Protein AF-0000000082411349 (afdb_homodimer)

Secondary structure (DSSP, 8-state):
--------EEEEEEEEEEESSSSTT-EEEEEEE--SSSSTTSEE--EEEPPTT--HHHHHHHHIIIII---GGGEEEEEEEEEE--TTSSTTS-EEEEEEEEEEPSS---S-PEEE-SS---S-STTHHHHHHHHHHHIIIIITTTSHHHHHHHH-SEEEHHHHHHHHHHHHSSPPPHHHHHHHHHHSTTEEEEEEEE--SSSSPPEEEEEE-TT-/--------EEEEEEEEEEESSSSTT-EEEEEEE--SSSSTTSEE--EEEPPTT--HHHHHHHHHHHHH---GGGEEEEEEEEEE--TTSSTTS-EEEEEEEEEEPSS---S-PEEE-SS---S-STTHHHHHHHHHHHIIIIITTTSHHHHHHHH-SEEEHHHHHHHHHHHHSSPPPHHHHHHHHHHSTTEEEEEEEE--SSSSPPEEEEEE-TT-

Structure (mmCIF, N/CA/C/O backbone):
data_AF-0000000082411349-model_v1
#
loop_
_entity.id
_entity.type
_entity.pdbx_description
1 polymer 'NUDIX hydrolase'
#
loop_
_atom_site.group_PDB
_atom_site.id
_atom_site.type_symbol
_atom_site.label_atom_id
_atom_site.label_alt_id
_atom_site.label_comp_id
_atom_site.label_asym_id
_atom_site.label_entity_id
_atom_site.label_seq_id
_atom_site.pdbx_PDB_ins_code
_atom_site.Cartn_x
_atom_site.Cartn_y
_atom_site.Cartn_z
_atom_site.occupancy
_atom_site.B_iso_or_equiv
_atom_site.auth_seq_id
_atom_site.auth_comp_id
_atom_site.auth_asym_id
_atom_site.auth_atom_id
_atom_site.pdbx_PDB_model_num
ATOM 1 N N . MET A 1 1 ? -30.859 -8.383 -8.641 1 25.61 1 MET A N 1
ATOM 2 C CA . MET A 1 1 ? -30.484 -7.629 -7.449 1 25.61 1 MET A CA 1
ATOM 3 C C . MET A 1 1 ? -29.359 -8.328 -6.688 1 25.61 1 MET A C 1
ATOM 5 O O . MET A 1 1 ? -29.453 -9.523 -6.395 1 25.61 1 MET A O 1
ATOM 9 N N . MET A 1 2 ? -28.094 -8.172 -6.965 1 36.72 2 MET A N 1
ATOM 10 C CA . MET A 1 2 ? -27.109 -9.023 -6.293 1 36.72 2 MET A CA 1
ATOM 11 C C . MET A 1 2 ? -27.516 -9.266 -4.84 1 36.72 2 MET A C 1
ATOM 13 O O . MET A 1 2 ? -27.938 -8.344 -4.145 1 36.72 2 MET A O 1
ATOM 17 N N . ASP A 1 3 ? -27.844 -10.336 -4.387 1 40.31 3 ASP A N 1
ATOM 18 C CA . ASP A 1 3 ? -28.297 -10.742 -3.059 1 40.31 3 ASP A CA 1
ATOM 19 C C . ASP A 1 3 ? -27.578 -9.953 -1.97 1 40.31 3 ASP A C 1
ATOM 21 O O . ASP A 1 3 ? -26.469 -9.445 -2.189 1 40.31 3 ASP A O 1
ATOM 25 N N . GLY A 1 4 ? -28.312 -9.438 -0.972 1 49.09 4 GLY A N 1
ATOM 26 C CA . GLY A 1 4 ? -28.156 -8.664 0.248 1 49.09 4 GLY A CA 1
ATOM 27 C C . GLY A 1 4 ? -26.891 -9.016 1.008 1 49.09 4 GLY A C 1
ATOM 28 O O . GLY A 1 4 ? -26.953 -9.578 2.104 1 49.09 4 GLY A O 1
ATOM 29 N N . VAL A 1 5 ? -25.859 -9.445 0.342 1 55.34 5 VAL A N 1
ATOM 30 C CA . VAL A 1 5 ? -24.719 -9.852 1.158 1 55.34 5 VAL A CA 1
ATOM 31 C C . VAL A 1 5 ? -24.359 -8.734 2.141 1 55.34 5 VAL A C 1
ATOM 33 O O . VAL A 1 5 ? -24.125 -7.598 1.737 1 55.34 5 VAL A O 1
ATOM 36 N N . ASP A 1 6 ? -24.672 -8.938 3.328 1 75.69 6 ASP A N 1
ATOM 37 C CA . ASP A 1 6 ? -24.219 -8.062 4.414 1 75.69 6 ASP A CA 1
ATOM 38 C C . ASP A 1 6 ? -22.703 -7.867 4.375 1 75.69 6 ASP A C 1
ATOM 40 O O . ASP A 1 6 ? -21.953 -8.836 4.277 1 75.69 6 ASP A O 1
ATOM 44 N N . GLN A 1 7 ? -22.281 -6.711 4.035 1 82.94 7 GLN A N 1
ATOM 45 C CA . GLN A 1 7 ? -20.859 -6.422 4.004 1 82.94 7 GLN A CA 1
ATOM 46 C C . GLN A 1 7 ? -20.453 -5.516 5.164 1 82.94 7 GLN A C 1
ATOM 48 O O . GLN A 1 7 ? -21.297 -4.848 5.758 1 82.94 7 GLN A O 1
ATOM 53 N N . SER A 1 8 ? -19.172 -5.656 5.504 1 88.12 8 SER A N 1
ATOM 54 C CA . SER A 1 8 ? -18.594 -4.727 6.461 1 88.12 8 SER A CA 1
ATOM 55 C C . SER A 1 8 ? -18.734 -3.283 5.98 1 88.12 8 SER A C 1
ATOM 57 O O . SER A 1 8 ? -18.688 -3.018 4.777 1 88.12 8 SER A O 1
ATOM 59 N N . LEU A 1 9 ? -18.922 -2.412 6.902 1 93.38 9 LEU A N 1
ATOM 60 C CA . LEU A 1 9 ? -18.797 -0.998 6.566 1 93.38 9 LEU A CA 1
ATOM 61 C C . LEU A 1 9 ? -17.375 -0.65 6.168 1 93.38 9 LEU A C 1
ATOM 63 O O . LEU A 1 9 ? -16.438 -1.37 6.52 1 93.38 9 LEU A O 1
ATOM 67 N N . VAL A 1 10 ? -17.25 0.359 5.367 1 97.25 10 VAL A N 1
ATOM 68 C CA . VAL A 1 10 ? -15.93 0.853 4.984 1 97.25 10 VAL A CA 1
ATOM 69 C C . VAL A 1 10 ? -15.727 2.262 5.535 1 97.25 10 VAL A C 1
ATOM 71 O O . VAL A 1 10 ? -16.484 3.18 5.203 1 97.25 10 VAL A O 1
ATOM 74 N N . SER A 1 11 ? -14.758 2.398 6.363 1 97.5 11 SER A N 1
ATOM 75 C CA . SER A 1 11 ? -14.352 3.713 6.852 1 97.5 11 SER A CA 1
ATOM 76 C C . SER A 1 11 ? -13.023 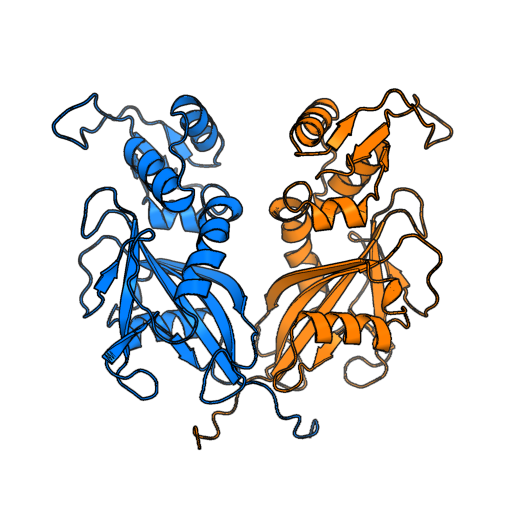4.148 6.242 1 97.5 11 SER A C 1
ATOM 78 O O . SER A 1 11 ? -12.25 3.312 5.766 1 97.5 11 SER A O 1
ATOM 80 N N . ILE A 1 12 ? -12.844 5.434 6.207 1 98.5 12 ILE A N 1
ATOM 81 C CA . ILE A 1 12 ? -11.578 6.062 5.844 1 98.5 12 ILE A CA 1
ATOM 82 C C . ILE A 1 12 ? -10.953 6.711 7.074 1 98.5 12 ILE A C 1
ATOM 84 O O . ILE A 1 12 ? -11.617 7.449 7.805 1 98.5 12 ILE A O 1
ATOM 88 N N . ASP A 1 13 ? -9.773 6.375 7.398 1 98.88 13 ASP A N 1
ATOM 89 C CA . ASP A 1 13 ? -8.969 7.043 8.422 1 98.88 13 ASP A CA 1
ATOM 90 C C . ASP A 1 13 ? -7.734 7.699 7.816 1 98.88 13 ASP A C 1
ATOM 92 O O . ASP A 1 13 ? -7.055 7.102 6.98 1 98.88 13 ASP A O 1
ATOM 96 N N . VAL A 1 14 ? -7.438 8.906 8.211 1 98.94 14 VAL A N 1
ATOM 97 C CA . VAL A 1 14 ? -6.41 9.664 7.504 1 98.94 14 VAL A CA 1
ATOM 98 C C . VAL A 1 14 ? -5.285 10.031 8.469 1 98.94 14 VAL A C 1
ATOM 100 O O . VAL A 1 14 ? -5.535 10.555 9.555 1 98.94 14 VAL A O 1
ATOM 103 N N . ILE A 1 15 ? -4.094 9.695 8.125 1 98.88 15 ILE A N 1
ATOM 104 C CA . ILE A 1 15 ? -2.908 10.273 8.734 1 98.88 15 ILE A CA 1
ATOM 105 C C . ILE A 1 15 ? -2.611 11.633 8.094 1 98.88 15 ILE A C 1
ATOM 107 O O . ILE A 1 15 ? -1.936 11.703 7.066 1 98.88 15 ILE A O 1
ATOM 111 N N . ALA A 1 16 ? -3.131 12.68 8.633 1 98.19 16 ALA A N 1
ATOM 112 C CA . ALA A 1 16 ? -2.891 14.039 8.148 1 98.19 16 ALA A CA 1
ATOM 113 C C . ALA A 1 16 ? -1.578 14.594 8.688 1 98.19 16 ALA A C 1
ATOM 115 O O . ALA A 1 16 ? -1.481 14.922 9.875 1 98.19 16 ALA A O 1
ATOM 116 N N . LEU A 1 17 ? -0.628 14.797 7.809 1 97.44 17 LEU A N 1
ATOM 117 C CA . LEU A 1 17 ? 0.745 15.109 8.188 1 97.44 17 LEU A CA 1
ATOM 118 C C . LEU A 1 17 ? 1.056 16.578 7.926 1 97.44 17 LEU A C 1
ATOM 120 O O . LEU A 1 17 ? 0.572 17.156 6.953 1 97.44 17 LEU A O 1
ATOM 124 N N . ARG A 1 18 ? 1.857 16.984 8.734 1 95.06 18 ARG A N 1
ATOM 125 C CA . ARG A 1 18 ? 2.393 18.344 8.586 1 95.06 18 ARG A CA 1
ATOM 126 C C . ARG A 1 18 ? 3.83 18.422 9.086 1 95.06 18 ARG A C 1
ATOM 128 O O . ARG A 1 18 ? 4.141 17.906 10.172 1 95.06 18 ARG A O 1
ATOM 135 N N . PHE A 1 19 ? 4.691 19 8.305 1 93.94 19 PHE A N 1
ATOM 136 C CA . PHE A 1 19 ? 6.09 19.141 8.688 1 93.94 19 PHE A CA 1
ATOM 137 C C . PHE A 1 19 ? 6.445 20.609 8.898 1 93.94 19 PHE A C 1
ATOM 139 O O . PHE A 1 19 ? 6.07 21.469 8.102 1 93.94 19 PHE A O 1
ATOM 146 N N . GLY A 1 20 ? 7.172 20.844 9.938 1 85.56 20 GLY A N 1
ATOM 147 C CA . GLY A 1 20 ? 7.754 22.141 10.195 1 85.56 20 GLY A CA 1
ATOM 148 C C . GLY A 1 20 ? 6.84 23.062 10.984 1 85.56 20 GLY A C 1
ATOM 149 O O . GLY A 1 20 ? 7.277 24.109 11.484 1 85.56 20 GLY A O 1
ATOM 150 N N . ASN A 1 21 ? 5.641 22.797 11.008 1 78.88 21 ASN A N 1
ATOM 151 C CA . ASN A 1 21 ? 4.652 23.578 11.766 1 78.88 21 ASN A CA 1
ATOM 152 C C . ASN A 1 21 ? 3.721 22.656 12.555 1 78.88 21 ASN A C 1
ATOM 154 O O . ASN A 1 21 ? 3.209 21.672 12.023 1 78.88 21 ASN A O 1
ATOM 158 N N . PRO A 1 22 ? 3.6 22.875 13.844 1 70.62 22 PRO A N 1
ATOM 159 C CA . PRO A 1 22 ? 3.879 24.094 14.625 1 70.62 22 PRO A CA 1
ATOM 160 C C . PRO A 1 22 ? 5.34 24.188 15.062 1 70.62 22 PRO A C 1
ATOM 162 O O . PRO A 1 22 ? 5.805 25.266 15.445 1 70.62 22 PRO A O 1
ATOM 165 N N . GLU A 1 23 ? 6.055 23.078 15.117 1 78.38 23 GLU A N 1
ATOM 166 C CA . GLU A 1 23 ? 7.449 23.078 15.547 1 78.38 23 GLU A CA 1
ATOM 167 C C . GLU A 1 23 ? 8.391 22.938 14.352 1 78.38 23 GLU A C 1
ATOM 169 O O . GLU A 1 23 ? 8.289 21.984 13.586 1 78.38 23 GLU A O 1
ATOM 174 N N . PRO A 1 24 ? 9.234 23.875 14.266 1 78.56 24 PRO A N 1
ATOM 175 C CA . PRO A 1 24 ? 10.164 23.797 13.133 1 78.56 24 PRO A CA 1
ATOM 176 C C . PRO A 1 24 ? 10.938 22.484 13.094 1 78.56 24 PRO A C 1
ATOM 178 O O . PRO A 1 24 ? 11.406 22 14.133 1 78.56 24 PRO A O 1
ATOM 181 N N . GLY A 1 25 ? 10.898 21.891 11.898 1 80.88 25 GLY A N 1
ATOM 182 C CA . GLY A 1 25 ? 11.711 20.703 11.688 1 80.88 25 GLY A CA 1
ATOM 183 C C . GLY A 1 25 ? 11.086 19.438 12.242 1 80.88 25 GLY A C 1
ATOM 184 O O . GLY A 1 25 ? 11.742 18.406 12.352 1 80.88 25 GLY A O 1
ATOM 185 N N . MET A 1 26 ? 9.867 19.562 12.664 1 90.56 26 MET A N 1
ATOM 186 C CA . MET A 1 26 ? 9.219 18.391 13.242 1 90.56 26 MET A CA 1
ATOM 187 C C . MET A 1 26 ? 8.078 17.906 12.352 1 90.56 26 MET A C 1
ATOM 189 O O . MET A 1 26 ? 7.359 18.719 11.766 1 90.56 26 MET A O 1
ATOM 193 N N . LEU A 1 27 ? 7.969 16.641 12.266 1 95.56 27 LEU A N 1
ATOM 194 C CA . LEU A 1 27 ? 6.852 16 11.578 1 95.56 27 LEU A CA 1
ATOM 195 C C . LEU A 1 27 ? 5.766 15.602 12.57 1 95.56 27 LEU A C 1
ATOM 197 O O . LEU A 1 27 ? 6.043 14.914 13.562 1 95.56 27 LEU A O 1
ATOM 201 N N . ARG A 1 28 ? 4.594 16.125 12.383 1 95.94 28 ARG A N 1
ATOM 202 C CA . ARG A 1 28 ? 3.445 15.828 13.234 1 95.94 28 ARG A CA 1
ATOM 203 C C . ARG A 1 28 ? 2.271 15.312 12.406 1 95.94 28 ARG A C 1
ATOM 205 O O . ARG A 1 28 ? 2.248 15.469 11.18 1 95.94 28 ARG A O 1
ATOM 212 N N . PHE A 1 29 ? 1.375 14.633 13.016 1 97.12 29 PHE A N 1
ATOM 213 C CA . PHE A 1 29 ? 0.098 14.312 12.391 1 97.12 29 PHE A CA 1
ATOM 214 C C . PHE A 1 29 ? -1.063 14.75 13.273 1 97.12 29 PHE A C 1
ATOM 216 O O . PHE A 1 29 ? -0.896 14.938 14.484 1 97.12 29 PHE A O 1
ATOM 223 N N . ALA A 1 30 ? -2.23 14.914 12.656 1 97.12 30 ALA A N 1
ATOM 224 C CA . ALA A 1 30 ? -3.359 15.555 13.328 1 97.12 30 ALA A CA 1
ATOM 225 C C . ALA A 1 30 ? -4.285 14.516 13.953 1 97.12 30 ALA A C 1
ATOM 227 O O . ALA A 1 30 ? -4.555 13.469 13.359 1 97.12 30 ALA A O 1
ATOM 228 N N . VAL A 1 31 ? -4.734 14.805 15.156 1 98.12 31 VAL A N 1
ATOM 229 C CA . VAL A 1 31 ? -5.805 14.07 15.828 1 98.12 31 VAL A CA 1
ATOM 230 C C . VAL A 1 31 ? -6.828 15.055 16.391 1 98.12 31 VAL A C 1
ATOM 232 O O . VAL A 1 31 ? -6.562 16.25 16.484 1 98.12 31 VAL A O 1
ATOM 235 N N . THR A 1 32 ? -7.961 14.562 16.672 1 97.38 32 THR A N 1
ATOM 236 C CA . THR A 1 32 ? -9.031 15.398 17.203 1 97.38 32 THR A CA 1
ATOM 237 C C . THR A 1 32 ? -9.945 14.586 18.109 1 97.38 32 THR A C 1
ATOM 239 O O . THR A 1 32 ? -10.141 13.391 17.891 1 97.38 32 THR A O 1
ATOM 242 N N . PRO A 1 33 ? -10.477 15.234 19.141 1 97 33 PRO A N 1
ATOM 243 C CA . PRO A 1 33 ? -11.422 14.5 19.984 1 97 33 PRO A CA 1
ATOM 244 C C . PRO A 1 33 ? -12.68 14.078 19.234 1 97 33 PRO A C 1
ATOM 246 O O . PRO A 1 33 ? -13.227 14.852 18.438 1 97 33 PRO A O 1
ATOM 249 N N . ARG A 1 34 ? -13.109 12.883 19.469 1 96.81 34 ARG A N 1
ATOM 250 C CA . ARG A 1 34 ? -14.359 12.414 18.891 1 96.81 34 ARG A CA 1
ATOM 251 C C . ARG A 1 34 ? -15.555 13.148 19.484 1 96.81 34 ARG A C 1
ATOM 253 O O . ARG A 1 34 ? -15.594 13.398 20.688 1 96.81 34 ARG A O 1
ATOM 260 N N . ARG A 1 35 ? -16.5 13.312 18.625 1 93.5 35 ARG A N 1
ATOM 261 C CA . ARG A 1 35 ? -17.672 14.07 19.062 1 93.5 35 ARG A CA 1
ATOM 262 C C . ARG A 1 35 ? -18.859 13.141 19.328 1 93.5 35 ARG A C 1
ATOM 264 O O . ARG A 1 35 ? -19.875 13.562 19.875 1 93.5 35 ARG A O 1
ATOM 271 N N . ALA A 1 36 ? -18.703 11.93 18.906 1 92.81 36 ALA A N 1
ATOM 272 C CA . ALA A 1 36 ? -19.797 10.977 19.047 1 92.81 36 ALA A CA 1
ATOM 273 C C . ALA A 1 36 ? -19.312 9.648 19.594 1 92.81 36 ALA A C 1
ATOM 275 O O . ALA A 1 36 ? -18.109 9.336 19.516 1 92.81 36 ALA A O 1
ATOM 276 N N . GLU A 1 37 ? -20.266 8.898 20.109 1 95.19 37 GLU A N 1
ATOM 277 C CA . GLU A 1 37 ? -19.953 7.547 20.578 1 95.19 37 GLU A CA 1
ATOM 278 C C . GLU A 1 37 ? -19.609 6.629 19.406 1 95.19 37 GLU A C 1
ATOM 280 O O . GLU A 1 37 ? -20.094 6.824 18.297 1 95.19 37 GLU A O 1
ATOM 285 N N . PRO A 1 38 ? -18.844 5.711 19.656 1 97 38 PRO A N 1
ATOM 286 C CA . PRO A 1 38 ? -18.125 5.426 20.891 1 97 38 PRO A CA 1
ATOM 287 C C . PRO A 1 38 ? -16.891 6.305 21.078 1 97 38 PRO A C 1
ATOM 289 O O . PRO A 1 38 ? -16.516 7.039 20.156 1 97 38 PRO A O 1
ATOM 292 N N . TYR A 1 39 ? -16.234 6.285 22.328 1 97.56 39 TYR A N 1
ATOM 293 C CA . TYR A 1 39 ? -14.977 6.934 22.641 1 97.56 39 TYR A CA 1
ATOM 294 C C . TYR A 1 39 ? -15.117 8.453 22.609 1 97.56 39 TYR A C 1
ATOM 296 O O . TYR A 1 39 ? -14.219 9.148 22.125 1 97.56 39 TYR A O 1
ATOM 304 N N . THR A 1 40 ? -16.312 8.938 22.984 1 96.94 40 THR A N 1
ATOM 305 C CA . THR A 1 40 ? -16.547 10.375 23 1 96.94 40 THR A CA 1
ATOM 306 C C . THR A 1 40 ? -15.469 11.094 23.781 1 96.94 40 THR A C 1
ATOM 308 O O . THR A 1 40 ? -15.156 10.711 24.922 1 96.94 40 THR A O 1
ATOM 311 N N . GLY A 1 41 ? -14.883 12.117 23.141 1 96.69 41 GLY A N 1
ATOM 312 C CA . GLY A 1 41 ? -13.875 12.922 23.797 1 96.69 41 GLY A CA 1
ATOM 313 C C . GLY A 1 41 ? -12.469 12.391 23.625 1 96.69 41 GLY A C 1
ATOM 314 O O . GLY A 1 41 ? -11.492 13.109 23.859 1 96.69 41 GLY A O 1
ATOM 315 N N . GLN A 1 42 ? -12.352 11.164 23.281 1 97.69 42 GLN A N 1
ATOM 316 C CA . GLN A 1 42 ? -11.039 10.578 23.047 1 97.69 42 GLN A CA 1
ATOM 317 C C . GLN A 1 42 ? -10.461 11.031 21.703 1 97.69 42 GLN A C 1
ATOM 319 O O . GLN A 1 42 ? -11.203 11.188 20.734 1 97.69 42 GLN A O 1
ATOM 324 N N . LEU A 1 43 ? -9.18 11.195 21.656 1 98.12 43 LEU A N 1
ATOM 325 C CA . LEU A 1 43 ? -8.516 11.602 20.422 1 98.12 43 LEU A CA 1
ATOM 326 C C . LEU A 1 43 ? -8.555 10.477 19.391 1 98.12 43 LEU A C 1
ATOM 328 O O . LEU A 1 43 ? -8.406 9.305 19.734 1 98.12 43 LEU A O 1
ATOM 332 N N . ALA A 1 44 ? -8.758 10.883 18.172 1 98.5 44 ALA A N 1
ATOM 333 C CA . ALA A 1 44 ? -8.812 9.93 17.062 1 98.5 44 ALA A CA 1
ATOM 334 C C . ALA A 1 44 ? -8.258 10.547 15.781 1 98.5 44 ALA A C 1
ATOM 336 O O . ALA A 1 44 ? -8.195 11.766 15.656 1 98.5 44 ALA A O 1
ATOM 337 N N . LEU A 1 45 ? -7.793 9.688 14.938 1 98.75 45 LEU A N 1
ATOM 338 C CA . LEU A 1 45 ? -7.543 10.125 13.57 1 98.75 45 LEU A CA 1
ATOM 339 C C . LEU A 1 45 ? -8.82 10.633 12.922 1 98.75 45 LEU A C 1
ATOM 341 O O . LEU A 1 45 ? -9.914 10.133 13.203 1 98.75 45 LEU A O 1
ATOM 345 N N . PRO A 1 46 ? -8.695 11.648 12.086 1 98.38 46 PRO A N 1
ATOM 346 C CA . PRO A 1 46 ? -9.898 12.016 11.328 1 98.38 46 PRO A CA 1
ATOM 347 C C . PRO A 1 46 ? -10.391 10.883 10.422 1 98.38 46 PRO A C 1
ATOM 349 O O . PRO A 1 46 ? -9.594 10.289 9.688 1 98.38 46 PRO A O 1
ATOM 352 N N . GLY A 1 47 ? -11.609 10.594 10.531 1 97.81 47 GLY A N 1
ATOM 353 C CA . GLY A 1 47 ? -12.164 9.484 9.766 1 97.81 47 GLY A CA 1
ATOM 354 C C . GLY A 1 47 ? -13.633 9.672 9.422 1 97.81 47 GLY A C 1
ATOM 355 O O . GLY A 1 47 ? -14.359 10.352 10.148 1 97.81 47 GLY A O 1
ATOM 356 N N . VAL A 1 48 ? -14.055 9.062 8.328 1 97.44 48 VAL A N 1
ATOM 357 C CA . VAL A 1 48 ? -15.445 9.109 7.879 1 97.44 48 VAL A CA 1
ATOM 358 C C . VAL A 1 48 ? -15.828 7.762 7.266 1 97.44 48 VAL A C 1
ATOM 360 O O . VAL A 1 48 ? -14.961 6.957 6.922 1 97.44 48 VAL A O 1
ATOM 363 N N . LEU A 1 49 ? -17.094 7.543 7.227 1 96.62 49 LEU A N 1
ATOM 364 C CA . LEU A 1 49 ? -17.578 6.41 6.445 1 96.62 49 LEU A CA 1
ATOM 365 C C . LEU A 1 49 ? -17.562 6.73 4.957 1 96.62 49 LEU A C 1
ATOM 367 O O . LEU A 1 49 ? -17.875 7.848 4.551 1 96.62 49 LEU A O 1
ATOM 371 N N . LEU A 1 50 ? -17.203 5.73 4.203 1 97.38 50 LEU A N 1
ATOM 372 C CA . LEU A 1 50 ? -17.172 5.91 2.754 1 97.38 50 LEU A CA 1
ATOM 373 C C . LEU A 1 50 ? -18.578 5.844 2.168 1 97.38 50 LEU A C 1
ATOM 375 O O . LEU A 1 50 ? -19.312 4.891 2.424 1 97.38 50 LEU A O 1
ATOM 379 N N . GLY A 1 51 ? -18.922 6.848 1.425 1 95.12 51 GLY A N 1
ATOM 380 C CA . GLY A 1 51 ? -20.219 6.832 0.749 1 95.12 51 GLY A CA 1
ATOM 381 C C . GLY A 1 51 ? -20.234 5.957 -0.49 1 95.12 51 GLY A C 1
ATOM 382 O O . GLY A 1 51 ? -19.188 5.688 -1.077 1 95.12 51 GLY A O 1
ATOM 383 N N . THR A 1 52 ? -21.406 5.59 -0.878 1 94.5 52 THR A N 1
ATOM 384 C CA . THR A 1 52 ? -21.562 4.793 -2.092 1 94.5 52 THR A CA 1
ATOM 385 C C . THR A 1 52 ? -21 5.535 -3.299 1 94.5 52 THR A C 1
ATOM 387 O O . THR A 1 52 ? -21.375 6.68 -3.562 1 94.5 52 THR A O 1
ATOM 390 N N . GLY A 1 53 ? -20.078 4.867 -3.939 1 95.88 53 GLY A N 1
ATOM 391 C CA . GLY A 1 53 ? -19.5 5.438 -5.148 1 95.88 53 GLY A CA 1
ATOM 392 C C . GLY A 1 53 ? -18.516 6.555 -4.875 1 95.88 53 GLY A C 1
ATOM 393 O O . GLY A 1 53 ? -17.953 7.141 -5.805 1 95.88 53 GLY A O 1
ATOM 394 N N . GLU A 1 54 ? -18.328 6.883 -3.613 1 97.44 54 GLU A N 1
ATOM 395 C CA . GLU A 1 54 ? -17.375 7.918 -3.26 1 97.44 54 GLU A CA 1
ATOM 396 C C . GLU A 1 54 ? -15.938 7.445 -3.492 1 97.44 54 GLU A C 1
ATOM 398 O O . GLU A 1 54 ? -15.594 6.309 -3.168 1 97.44 54 GLU A O 1
ATOM 403 N N . ARG A 1 55 ? -15.125 8.32 -4.062 1 98.19 55 ARG A N 1
ATOM 404 C CA . ARG A 1 55 ? -13.703 8.016 -4.219 1 98.19 55 ARG A CA 1
ATOM 405 C C . ARG A 1 55 ? -12.977 8.094 -2.881 1 98.19 55 ARG A C 1
ATOM 407 O O . ARG A 1 55 ? -13.32 8.922 -2.029 1 98.19 55 ARG A O 1
ATOM 414 N N . LEU A 1 56 ? -11.977 7.25 -2.719 1 98.62 56 LEU A N 1
ATOM 415 C CA . LEU A 1 56 ? -11.203 7.23 -1.482 1 98.62 56 LEU A CA 1
ATOM 416 C C . LEU A 1 56 ? -10.602 8.602 -1.193 1 98.62 56 LEU A C 1
ATOM 418 O O . LEU A 1 56 ? -10.664 9.086 -0.06 1 98.62 56 LEU A O 1
ATOM 422 N N . GLN A 1 57 ? -10.07 9.219 -2.189 1 98.44 57 GLN A N 1
ATOM 423 C CA . GLN A 1 57 ? -9.422 10.516 -2.027 1 98.44 57 GLN A CA 1
ATOM 424 C C . GLN A 1 57 ? -10.422 11.578 -1.568 1 98.44 57 GLN A C 1
ATOM 426 O O . GLN A 1 57 ? -10.102 12.422 -0.733 1 98.44 57 GLN A O 1
ATOM 431 N N . ASP A 1 58 ? -11.586 11.547 -2.131 1 98.56 58 ASP A N 1
ATOM 432 C CA . ASP A 1 58 ? -12.617 12.5 -1.742 1 98.56 58 ASP A CA 1
ATOM 433 C C . ASP A 1 58 ? -13.039 12.297 -0.287 1 98.56 58 ASP A C 1
ATOM 435 O O . ASP A 1 58 ? -13.234 13.266 0.45 1 98.56 58 ASP A O 1
ATOM 439 N N . ALA A 1 59 ? -13.195 11.047 0.1 1 98.38 59 ALA A N 1
ATOM 440 C CA . ALA A 1 59 ? -13.539 10.727 1.485 1 98.38 59 ALA A CA 1
ATOM 441 C C . ALA A 1 59 ? -12.43 11.172 2.438 1 98.38 59 ALA A C 1
ATOM 443 O O . ALA A 1 59 ? -12.703 11.664 3.535 1 98.38 59 ALA A O 1
ATOM 444 N N . ALA A 1 60 ? -11.148 10.977 2.023 1 98.81 60 ALA A N 1
ATOM 445 C CA . ALA A 1 60 ? -10.016 11.414 2.838 1 98.81 60 ALA A CA 1
ATOM 446 C C . ALA A 1 60 ? -10.047 12.922 3.057 1 98.81 60 ALA A C 1
ATOM 448 O O . ALA A 1 60 ? -9.891 13.398 4.184 1 98.81 60 ALA A O 1
ATOM 449 N N . ARG A 1 61 ? -10.266 13.617 1.984 1 98.69 61 ARG A N 1
ATOM 450 C CA . ARG A 1 61 ? -10.352 15.07 2.082 1 98.69 61 ARG A CA 1
ATOM 451 C C . ARG A 1 61 ? -11.531 15.492 2.949 1 98.69 61 ARG A C 1
ATOM 453 O O . ARG A 1 61 ? -11.406 16.391 3.783 1 98.69 61 ARG A O 1
ATOM 460 N N . ARG A 1 62 ? -12.656 14.844 2.752 1 98.62 62 ARG A N 1
ATOM 461 C CA . ARG A 1 62 ? -13.844 15.125 3.561 1 98.62 62 ARG A CA 1
ATOM 462 C C . ARG A 1 62 ? -13.562 14.867 5.039 1 98.62 62 ARG A C 1
ATOM 464 O O . ARG A 1 62 ? -13.992 15.641 5.895 1 98.62 62 ARG A O 1
ATOM 471 N N . ALA A 1 63 ? -12.828 13.812 5.352 1 98.25 63 ALA A N 1
ATOM 472 C CA . ALA A 1 63 ? -12.469 13.516 6.734 1 98.25 63 ALA A CA 1
ATOM 473 C C . ALA A 1 63 ? -11.625 14.633 7.34 1 98.25 63 ALA A C 1
ATOM 475 O O . ALA A 1 63 ? -11.922 15.109 8.438 1 98.25 63 ALA A O 1
ATOM 476 N N . VAL A 1 64 ? -10.648 15.086 6.594 1 98.06 64 VAL A N 1
ATOM 477 C CA . VAL A 1 64 ? -9.734 16.109 7.078 1 98.06 64 VAL A CA 1
ATOM 478 C C . VAL A 1 64 ? -10.492 17.422 7.266 1 98.06 64 VAL A C 1
ATOM 480 O O . VAL A 1 64 ? -10.375 18.078 8.305 1 98.06 64 VAL A O 1
ATOM 483 N N . THR A 1 65 ? -11.328 17.781 6.32 1 97.62 65 THR A N 1
ATOM 484 C CA . THR A 1 65 ? -12.023 19.062 6.355 1 97.62 65 THR A CA 1
ATOM 485 C C . THR A 1 65 ? -13.094 19.078 7.441 1 97.62 65 THR A C 1
ATOM 487 O O . THR A 1 65 ? -13.211 20.031 8.203 1 97.62 65 THR A O 1
ATOM 490 N N . THR A 1 66 ? -13.82 18.047 7.574 1 96.81 66 THR A N 1
ATOM 491 C CA . THR A 1 66 ? -14.977 18.047 8.469 1 96.81 66 THR A CA 1
ATOM 492 C C . THR A 1 66 ? -14.555 17.766 9.906 1 96.81 66 THR A C 1
ATOM 494 O O . THR A 1 66 ? -15.117 18.328 10.844 1 96.81 66 THR A O 1
ATOM 497 N N . LYS A 1 67 ? -13.531 16.891 10.078 1 96.88 67 LYS A N 1
ATOM 498 C CA . LYS A 1 67 ? -13.172 16.484 11.438 1 96.88 67 LYS A CA 1
ATOM 499 C C . LYS A 1 67 ? -12.117 17.422 12.023 1 96.88 67 LYS A C 1
ATOM 501 O O . LYS A 1 67 ? -12.109 17.672 13.234 1 96.88 67 LYS A O 1
ATOM 506 N N . LEU A 1 68 ? -11.219 17.953 11.164 1 96.31 68 LEU A N 1
ATOM 507 C CA . LEU A 1 68 ? -10.117 18.75 11.672 1 96.31 68 LEU A CA 1
ATOM 508 C C . LEU A 1 68 ? -10.391 20.234 11.445 1 96.31 68 LEU A C 1
ATOM 510 O O . LEU A 1 68 ? -9.719 21.094 12.031 1 96.31 68 LEU A O 1
ATOM 514 N N . GLY A 1 69 ? -11.344 20.547 10.586 1 95.56 69 GLY A N 1
ATOM 515 C CA . GLY A 1 69 ? -11.625 21.938 10.258 1 95.56 69 GLY A CA 1
ATOM 516 C C . GLY A 1 69 ? -10.578 22.562 9.352 1 95.56 69 GLY A C 1
ATOM 517 O O . GLY A 1 69 ? -10.414 23.781 9.336 1 95.56 69 GLY A O 1
ATOM 518 N N . ILE A 1 70 ? -9.82 21.797 8.68 1 95.75 70 ILE A N 1
ATOM 519 C CA . ILE A 1 70 ? -8.789 22.266 7.762 1 95.75 70 ILE A CA 1
ATOM 520 C C . ILE A 1 70 ? -9.375 22.438 6.363 1 95.75 70 ILE A C 1
ATOM 522 O O . ILE A 1 70 ? -9.961 21.516 5.805 1 95.75 70 ILE A O 1
ATOM 526 N N . PRO A 1 71 ? -9.25 23.578 5.852 1 96.19 71 PRO A N 1
ATOM 527 C CA . PRO A 1 71 ? -9.82 23.812 4.52 1 96.19 71 PRO A CA 1
ATOM 528 C C . PRO A 1 71 ? -9.188 22.922 3.447 1 96.19 71 PRO A C 1
ATOM 530 O O . PRO A 1 71 ? -8.008 22.578 3.543 1 96.19 71 PRO A O 1
ATOM 533 N N . ASP A 1 72 ? -9.953 22.625 2.439 1 97 72 ASP A N 1
ATOM 534 C CA . ASP A 1 72 ? -9.555 21.719 1.367 1 97 72 ASP A CA 1
ATOM 535 C C . ASP A 1 72 ? -8.273 22.203 0.69 1 97 72 ASP A C 1
ATOM 537 O O . ASP A 1 72 ? -7.406 21.391 0.344 1 97 72 ASP A O 1
ATOM 541 N N . GLU A 1 73 ? -8.094 23.5 0.557 1 96.25 73 GLU A N 1
ATOM 542 C CA . GLU A 1 73 ? -6.969 24.078 -0.174 1 96.25 73 GLU A CA 1
ATOM 543 C C . GLU A 1 73 ? -5.66 23.875 0.584 1 96.25 73 GLU A C 1
ATOM 545 O O . GLU A 1 73 ? -4.578 24.047 0.022 1 96.25 73 GLU A O 1
ATOM 550 N N . LYS A 1 74 ? -5.766 23.531 1.874 1 96.56 74 LYS A N 1
ATOM 551 C CA . LYS A 1 74 ? -4.574 23.312 2.693 1 96.56 74 LYS A CA 1
ATOM 552 C C . LYS A 1 74 ? -4.117 21.859 2.625 1 96.56 74 LYS A C 1
ATOM 554 O O . LYS A 1 74 ? -3.049 21.516 3.137 1 96.56 74 LYS A O 1
ATOM 559 N N . ILE A 1 75 ? -4.934 21.031 2.025 1 97.75 75 ILE A N 1
ATOM 560 C CA . ILE A 1 75 ? -4.562 19.641 1.779 1 97.75 75 ILE A CA 1
ATOM 561 C C . ILE A 1 75 ? -3.803 19.531 0.458 1 97.75 75 ILE A C 1
ATOM 563 O O . ILE A 1 75 ? -4.406 19.578 -0.617 1 97.75 75 ILE A O 1
ATOM 567 N N . LEU A 1 76 ? -2.553 19.328 0.482 1 97.75 76 LEU A N 1
ATOM 568 C CA . LEU A 1 76 ? -1.692 19.438 -0.693 1 97.75 76 LEU A CA 1
ATOM 569 C C . LEU A 1 76 ? -1.801 18.188 -1.555 1 97.75 76 LEU A C 1
ATOM 571 O O . LEU A 1 76 ? -1.895 18.266 -2.781 1 97.75 76 LEU A O 1
ATOM 575 N N . VAL A 1 77 ? -1.686 17.094 -1.041 1 98.12 77 VAL A N 1
ATOM 576 C CA . VAL A 1 77 ? -1.712 15.812 -1.719 1 98.12 77 VAL A CA 1
ATOM 577 C C . VAL A 1 77 ? -2.176 14.727 -0.749 1 98.12 77 VAL A C 1
ATOM 579 O O . VAL A 1 77 ? -2.076 14.891 0.469 1 98.12 77 VAL A O 1
ATOM 582 N N . SER A 1 78 ? -2.754 13.711 -1.194 1 98.5 78 SER A N 1
ATOM 583 C CA . SER A 1 78 ? -3.184 12.57 -0.401 1 98.5 78 SER A CA 1
ATOM 584 C C . SER A 1 78 ? -2.973 11.258 -1.157 1 98.5 78 SER A C 1
ATOM 586 O O . SER A 1 78 ? -2.717 11.273 -2.363 1 98.5 78 SER A O 1
ATOM 588 N N . GLY A 1 79 ? -3.027 10.156 -0.465 1 98.56 79 GLY A N 1
ATOM 589 C CA . GLY A 1 79 ? -2.861 8.836 -1.062 1 98.56 79 GLY A CA 1
ATOM 590 C C . GLY A 1 79 ? -3.238 7.703 -0.125 1 98.56 79 GLY A C 1
ATOM 591 O O . GLY A 1 79 ? -3.625 7.945 1.021 1 98.56 79 GLY A O 1
ATOM 592 N N . GLN A 1 80 ? -3.115 6.492 -0.66 1 98.75 80 GLN A N 1
ATOM 593 C CA . GLN A 1 80 ? -3.539 5.309 0.079 1 98.75 80 GLN A CA 1
ATOM 594 C C . GLN A 1 80 ? -2.391 4.738 0.909 1 98.75 80 GLN A C 1
ATOM 596 O O . GLN A 1 80 ? -1.222 4.898 0.552 1 98.75 80 GLN A O 1
ATOM 601 N N . LEU A 1 81 ? -2.713 4.137 1.985 1 98.56 81 LEU A N 1
ATOM 602 C CA . LEU A 1 81 ? -1.778 3.336 2.77 1 98.56 81 LEU A CA 1
ATOM 603 C C . LEU A 1 81 ? -2.178 1.865 2.756 1 98.56 81 LEU A C 1
ATOM 605 O O . LEU A 1 81 ? -2 1.178 1.747 1 98.56 81 LEU A O 1
ATOM 609 N N . THR A 1 82 ? -2.879 1.341 3.734 1 98.44 82 THR A N 1
ATOM 610 C CA . THR A 1 82 ? -3.303 -0.053 3.797 1 98.44 82 THR A CA 1
ATOM 611 C C . THR A 1 82 ? -4.688 -0.171 4.426 1 98.44 82 THR A C 1
ATOM 613 O O . THR A 1 82 ? -5.25 0.823 4.887 1 98.44 82 THR A O 1
ATOM 616 N N . VAL A 1 83 ? -5.227 -1.331 4.324 1 98.88 83 VAL A N 1
ATOM 617 C CA . VAL A 1 83 ? -6.562 -1.579 4.859 1 98.88 83 VAL A CA 1
ATOM 618 C C . VAL A 1 83 ? -6.461 -2.375 6.156 1 98.88 83 VAL A C 1
ATOM 620 O O . VAL A 1 83 ? -5.711 -3.354 6.234 1 98.88 83 VAL A O 1
ATOM 623 N N . PHE A 1 84 ? -7.117 -1.937 7.148 1 98.81 84 PHE A N 1
ATOM 624 C CA . PHE A 1 84 ? -7.242 -2.664 8.406 1 98.81 84 PHE A CA 1
ATOM 625 C C . PHE A 1 84 ? -8.594 -3.367 8.492 1 98.81 84 PHE A C 1
ATOM 627 O O . PHE A 1 84 ? -9.641 -2.73 8.359 1 98.81 84 PHE A O 1
ATOM 634 N N . ASP A 1 85 ? -8.547 -4.688 8.773 1 98.25 85 ASP A N 1
ATOM 635 C CA . ASP A 1 85 ? -9.75 -5.488 8.57 1 98.25 85 ASP A CA 1
ATOM 636 C C . ASP A 1 85 ? -10.094 -6.301 9.82 1 98.25 85 ASP A C 1
ATOM 638 O O . ASP A 1 85 ? -10.867 -7.254 9.75 1 98.25 85 ASP A O 1
ATOM 642 N N . GLU A 1 86 ? -9.438 -5.996 10.969 1 97.69 86 GLU A N 1
ATOM 643 C CA . GLU A 1 86 ? -9.82 -6.699 12.188 1 97.69 86 GLU A CA 1
ATOM 644 C C . GLU A 1 86 ? -11.305 -6.504 12.492 1 97.69 86 GLU A C 1
ATOM 646 O O . GLU A 1 86 ? -11.766 -5.371 12.648 1 97.69 86 GLU A O 1
ATOM 651 N N . PRO A 1 87 ? -12.07 -7.586 12.609 1 96.56 87 PRO A N 1
ATOM 652 C CA . PRO A 1 87 ? -13.531 -7.457 12.664 1 96.56 87 PRO A CA 1
ATOM 653 C C . PRO A 1 87 ? -14.008 -6.707 13.906 1 96.56 87 PRO A C 1
ATOM 655 O O . PRO A 1 87 ? -15.078 -6.094 13.883 1 96.56 87 PRO A O 1
ATOM 658 N N . ASN A 1 88 ? -13.211 -6.719 14.977 1 96.19 88 ASN A N 1
ATOM 659 C CA . ASN A 1 88 ? -13.656 -6.117 16.234 1 96.19 88 ASN A CA 1
ATOM 660 C C . ASN A 1 88 ? -12.984 -4.766 16.469 1 96.19 88 ASN A C 1
ATOM 662 O O . ASN A 1 88 ? -13.008 -4.25 17.594 1 96.19 88 ASN A O 1
ATOM 666 N N . ARG A 1 89 ? -12.398 -4.262 15.445 1 96.94 89 ARG A N 1
ATOM 667 C CA . ARG A 1 89 ? -11.68 -3.004 15.617 1 96.94 89 ARG A CA 1
ATOM 668 C C . ARG A 1 89 ? -12.633 -1.869 15.969 1 96.94 89 ARG A C 1
ATOM 670 O O . ARG A 1 89 ? -12.234 -0.894 16.609 1 96.94 89 ARG A O 1
ATOM 677 N N . ASP A 1 90 ? -13.812 -1.903 15.453 1 95.44 90 ASP A N 1
ATOM 678 C CA . ASP A 1 90 ? -14.891 -0.969 15.758 1 95.44 90 ASP A CA 1
ATOM 679 C C . ASP A 1 90 ? -15.992 -1.646 16.562 1 95.44 90 ASP A C 1
ATOM 681 O O . ASP A 1 90 ? -16.609 -2.611 16.109 1 95.44 90 ASP A O 1
ATOM 685 N N . PRO A 1 91 ? -16.203 -1.147 17.812 1 95.75 91 PRO A N 1
ATOM 686 C CA . PRO A 1 91 ? -17.203 -1.797 18.656 1 95.75 91 PRO A CA 1
ATOM 687 C C . PRO A 1 91 ? -18.609 -1.729 18.062 1 95.75 91 PRO A C 1
ATOM 689 O O . PRO A 1 91 ? -19.516 -2.441 18.516 1 95.75 91 PRO A O 1
ATOM 692 N N . ARG A 1 92 ? -18.875 -0.919 17.062 1 94.25 92 ARG A N 1
ATOM 693 C CA . ARG A 1 92 ? -20.188 -0.771 16.453 1 94.25 92 ARG A CA 1
ATOM 694 C C . ARG A 1 92 ? -20.469 -1.907 15.469 1 94.25 92 ARG A C 1
ATOM 696 O O . ARG A 1 92 ? -21.609 -2.119 15.07 1 94.25 92 ARG A O 1
ATOM 703 N N . GLY A 1 93 ? -19.391 -2.627 15.125 1 94 93 GLY A N 1
ATOM 704 C CA . GLY A 1 93 ? -19.5 -3.74 14.195 1 94 93 GLY A CA 1
ATOM 705 C C . GLY A 1 93 ? -18.359 -3.809 13.203 1 94 93 GLY A C 1
ATOM 706 O O . GLY A 1 93 ? -17.469 -2.951 13.211 1 94 93 GLY A O 1
ATOM 707 N N . PRO A 1 94 ? -18.438 -4.902 12.414 1 95.12 94 PRO A N 1
ATOM 708 C CA . PRO A 1 94 ? -17.328 -5.078 11.461 1 95.12 94 PRO A CA 1
ATOM 709 C C . PRO A 1 94 ? -17.203 -3.906 10.484 1 95.12 94 PRO A C 1
ATOM 711 O O . PRO A 1 94 ? -18.156 -3.604 9.75 1 95.12 94 PRO A O 1
ATOM 714 N N . THR A 1 95 ? -16.062 -3.254 10.531 1 96.31 95 THR A N 1
ATOM 715 C CA . THR A 1 95 ? -15.766 -2.096 9.695 1 96.31 95 THR A CA 1
ATOM 716 C C . THR A 1 95 ? -14.328 -2.164 9.172 1 96.31 95 THR A C 1
ATOM 718 O O . THR A 1 95 ? -13.391 -2.355 9.945 1 96.31 95 THR A O 1
ATOM 721 N N . LEU A 1 96 ? -14.164 -2.055 7.844 1 98.06 96 LEU A N 1
ATOM 722 C CA . LEU A 1 96 ? -12.836 -1.873 7.273 1 98.06 96 LEU A CA 1
ATOM 723 C C . LEU A 1 96 ? -12.367 -0.432 7.441 1 98.06 96 LEU A C 1
ATOM 725 O O . LEU A 1 96 ? -13.164 0.503 7.32 1 98.06 96 LEU A O 1
ATOM 729 N N . SER A 1 97 ? -11.156 -0.279 7.723 1 98.56 97 SER A N 1
ATOM 730 C CA . SER A 1 97 ? -10.547 1.041 7.582 1 98.56 97 SER A CA 1
ATOM 731 C C . SER A 1 97 ? -9.578 1.08 6.406 1 98.56 97 SER A C 1
ATOM 733 O O . SER A 1 97 ? -8.523 0.444 6.441 1 98.56 97 SER A O 1
ATOM 735 N N . VAL A 1 98 ? -9.961 1.687 5.324 1 98.81 98 VAL A N 1
ATOM 736 C CA . VAL A 1 98 ? -8.984 2.086 4.316 1 98.81 98 VAL A CA 1
ATOM 737 C C . VAL A 1 98 ? -8.227 3.324 4.797 1 98.81 98 VAL A C 1
ATOM 739 O O . VAL A 1 98 ? -8.805 4.41 4.891 1 98.81 98 VAL A O 1
ATOM 742 N N . THR A 1 99 ? -6.996 3.135 5.117 1 98.94 99 THR A N 1
ATOM 743 C CA . THR A 1 99 ? -6.219 4.23 5.684 1 98.94 99 THR A CA 1
ATOM 744 C C . THR A 1 99 ? -5.531 5.031 4.582 1 98.94 99 THR A C 1
ATOM 746 O O . THR A 1 99 ? -5.031 4.461 3.611 1 98.94 99 THR A O 1
ATOM 749 N N . MET A 1 100 ? -5.566 6.305 4.742 1 98.94 100 MET A N 1
ATOM 750 C CA . MET A 1 100 ? -5.02 7.27 3.793 1 98.94 100 MET A CA 1
ATOM 751 C C . MET A 1 100 ? -4.008 8.188 4.473 1 98.94 100 MET A C 1
ATOM 753 O O . MET A 1 100 ? -3.977 8.281 5.699 1 98.94 100 MET A O 1
ATOM 757 N N . TRP A 1 101 ? -3.154 8.766 3.693 1 98.88 101 TRP A N 1
ATOM 758 C CA . TRP A 1 101 ? -2.33 9.875 4.164 1 98.88 101 TRP A CA 1
ATOM 759 C C . TRP A 1 101 ? -2.684 11.164 3.434 1 98.88 101 TRP A C 1
ATOM 761 O O . TRP A 1 101 ? -3.219 11.133 2.324 1 98.88 101 TRP A O 1
ATOM 771 N N . ALA A 1 102 ? -2.508 12.227 4.051 1 98.75 102 ALA A N 1
ATOM 772 C CA . ALA A 1 102 ? -2.637 13.562 3.482 1 98.75 102 ALA A CA 1
ATOM 773 C C . ALA A 1 102 ? -1.565 14.5 4.035 1 98.75 102 ALA A C 1
ATOM 775 O O . ALA A 1 102 ? -1.249 14.453 5.227 1 98.75 102 ALA A O 1
ATOM 776 N N . VAL A 1 103 ? -0.986 15.297 3.178 1 98.25 103 VAL A N 1
ATOM 777 C CA . VAL A 1 103 ? -0.028 16.297 3.631 1 98.25 103 VAL A CA 1
ATOM 778 C C . VAL A 1 103 ? -0.706 17.672 3.705 1 98.25 103 VAL A C 1
ATOM 780 O O . VAL A 1 103 ? -1.312 18.125 2.73 1 98.25 103 VAL A O 1
ATOM 783 N N . ILE A 1 104 ? -0.61 18.25 4.879 1 96.94 104 ILE A N 1
ATOM 784 C CA . ILE A 1 104 ? -1.223 19.547 5.137 1 96.94 104 ILE A CA 1
ATOM 785 C C . ILE A 1 104 ? -0.17 20.656 5.02 1 96.94 104 ILE A C 1
ATOM 787 O O . ILE A 1 104 ? 0.96 20.484 5.484 1 96.94 104 ILE A O 1
ATOM 791 N N . SER A 1 105 ? -0.544 21.734 4.414 1 94.19 105 SER A N 1
ATOM 792 C CA . SER A 1 105 ? 0.364 22.859 4.262 1 94.19 105 SER A CA 1
ATOM 793 C C . SER A 1 105 ? 0.953 23.281 5.605 1 94.19 105 SER A C 1
ATOM 795 O O . SER A 1 105 ? 0.267 23.25 6.629 1 94.19 105 SER A O 1
ATOM 797 N N . SER A 1 106 ? 2.17 23.719 5.555 1 87.44 106 SER A N 1
ATOM 798 C CA . SER A 1 106 ? 2.838 24.172 6.77 1 87.44 106 SER A CA 1
ATOM 799 C C . SER A 1 106 ? 2.406 25.594 7.141 1 87.44 106 SER A C 1
ATOM 801 O O . SER A 1 106 ? 2.74 26.078 8.219 1 87.44 106 SER A O 1
ATOM 803 N N . ASP A 1 107 ? 1.637 26.156 6.312 1 86.06 107 ASP A N 1
ATOM 804 C CA . ASP A 1 107 ? 1.104 27.469 6.637 1 86.06 107 ASP A CA 1
ATOM 805 C C . ASP A 1 107 ? 0.097 27.391 7.781 1 86.06 107 ASP A C 1
ATOM 807 O O . ASP A 1 107 ? -0.189 26.312 8.289 1 86.06 107 ASP A O 1
ATOM 811 N N . GLU A 1 108 ? -0.229 28.594 8.242 1 81.12 108 GLU A N 1
ATOM 812 C CA . GLU A 1 108 ? -1.255 28.641 9.281 1 81.12 108 GLU A CA 1
ATOM 813 C C . GLU A 1 108 ? -2.545 27.969 8.82 1 81.12 108 GLU A C 1
ATOM 815 O O . GLU A 1 108 ? -3.033 28.25 7.719 1 81.12 108 GLU A O 1
ATOM 820 N N . VAL A 1 109 ? -2.916 27.016 9.578 1 79.88 109 VAL A N 1
ATOM 821 C CA . VAL A 1 109 ? -4.152 26.297 9.266 1 79.88 109 VAL A CA 1
ATOM 822 C C . VAL A 1 109 ? -5.152 26.469 10.414 1 79.88 109 VAL A C 1
ATOM 824 O O . VAL A 1 109 ? -4.809 26.281 11.578 1 79.88 109 VAL A O 1
ATOM 827 N N . PRO A 1 110 ? -6.266 27.016 10.008 1 75.81 110 PRO A N 1
ATOM 828 C CA . PRO A 1 110 ? -7.316 27.062 11.023 1 75.81 110 PRO A CA 1
ATOM 829 C C . PRO A 1 110 ? -7.781 25.672 11.461 1 75.81 110 PRO A C 1
ATOM 831 O O . PRO A 1 110 ? -7.469 24.688 10.805 1 75.81 110 PRO A O 1
ATOM 834 N N . GLY A 1 111 ? -8.164 25.516 12.656 1 72.94 111 GLY A N 1
ATOM 835 C CA . GLY A 1 111 ? -8.812 24.266 13.055 1 72.94 111 GLY A CA 1
ATOM 836 C C . GLY A 1 111 ? -8.516 23.875 14.484 1 72.94 111 GLY A C 1
ATOM 837 O O . GLY A 1 111 ? -7.859 24.609 15.219 1 72.94 111 GLY A O 1
ATOM 838 N N . SER A 1 112 ? -9.18 22.891 14.852 1 80.56 112 SER A N 1
ATOM 839 C CA . SER A 1 112 ? -9.125 22.391 16.219 1 80.56 112 SER A CA 1
ATOM 840 C C . SER A 1 112 ? -8.242 21.156 16.312 1 80.56 112 SER A C 1
ATOM 842 O O . SER A 1 112 ? -8.258 20.453 17.328 1 80.56 112 SER A O 1
ATOM 844 N N . ALA A 1 113 ? -7.441 21 15.305 1 90.38 113 ALA A N 1
ATOM 845 C CA . ALA A 1 113 ? -6.629 19.797 15.273 1 90.38 113 ALA A CA 1
ATOM 846 C C . ALA A 1 113 ? -5.516 19.844 16.312 1 90.38 113 ALA A C 1
ATOM 848 O O . ALA A 1 113 ? -4.945 20.906 16.562 1 90.38 113 ALA A O 1
ATOM 849 N N . GLU A 1 114 ? -5.332 18.781 16.984 1 94.31 114 GLU A N 1
ATOM 850 C CA . GLU A 1 114 ? -4.125 18.578 17.781 1 94.31 114 GLU A CA 1
ATOM 851 C C . GLU A 1 114 ? -3.045 17.875 16.969 1 94.31 114 GLU A C 1
ATOM 853 O O . GLU A 1 114 ? -3.297 16.828 16.359 1 94.31 114 GLU A O 1
ATOM 858 N N . TRP A 1 115 ? -1.921 18.516 16.906 1 95.62 115 TRP A N 1
ATOM 859 C CA . TRP A 1 115 ? -0.795 17.953 16.172 1 95.62 115 TRP A CA 1
ATOM 860 C C . TRP A 1 115 ? 0.143 17.188 17.109 1 95.62 115 TRP A C 1
ATOM 862 O O . TRP A 1 115 ? 0.761 17.797 18 1 95.62 115 TRP A O 1
ATOM 872 N N . VAL A 1 116 ? 0.276 15.898 16.875 1 96.31 116 VAL A N 1
ATOM 873 C CA . VAL A 1 116 ? 0.984 15.07 17.859 1 96.31 116 VAL A CA 1
ATOM 874 C C . VAL A 1 116 ? 2.201 14.422 17.188 1 96.31 116 VAL A C 1
ATOM 876 O O . VAL A 1 116 ? 2.283 14.352 15.961 1 96.31 116 VAL A O 1
ATOM 879 N N . SER A 1 117 ? 3.096 13.945 18.062 1 93.94 117 SER A N 1
ATOM 880 C CA . SER A 1 117 ? 4.316 13.305 17.594 1 93.94 117 SER A CA 1
ATOM 881 C C . SER A 1 117 ? 4.09 11.82 17.328 1 93.94 117 SER A C 1
ATOM 883 O O . SER A 1 117 ? 3.182 11.211 17.891 1 93.94 117 SER A O 1
ATOM 885 N N . TRP A 1 118 ? 4.887 11.266 16.5 1 93.94 118 TRP A N 1
ATOM 886 C CA . TRP A 1 118 ? 4.836 9.852 16.172 1 93.94 118 TRP A CA 1
ATOM 887 C C . TRP A 1 118 ? 5.238 8.992 17.359 1 93.94 118 TRP A C 1
ATOM 889 O O . TRP A 1 118 ? 4.746 7.867 17.516 1 93.94 118 TRP A O 1
ATOM 899 N N . ASP A 1 119 ? 6.082 9.5 18.125 1 93.12 119 ASP A N 1
ATOM 900 C CA . ASP A 1 119 ? 6.602 8.734 19.25 1 93.12 119 ASP A CA 1
ATOM 901 C C . ASP A 1 119 ? 5.648 8.812 20.453 1 93.12 119 ASP A C 1
ATOM 903 O O . ASP A 1 119 ? 5.738 7.996 21.375 1 93.12 119 ASP A O 1
ATOM 907 N N . ASN A 1 120 ? 4.812 9.781 20.469 1 94.44 120 ASN A N 1
ATOM 908 C CA . ASN A 1 120 ? 3.838 9.961 21.531 1 94.44 120 ASN A CA 1
ATOM 909 C C . ASN A 1 120 ? 2.49 10.422 20.984 1 94.44 120 ASN A C 1
ATOM 911 O O . ASN A 1 120 ? 2.059 11.547 21.266 1 94.44 120 ASN A O 1
ATOM 915 N N . PRO A 1 121 ? 1.819 9.57 20.344 1 96.06 121 PRO A N 1
ATOM 916 C CA . PRO A 1 121 ? 0.55 9.969 19.734 1 96.06 121 PRO A CA 1
ATOM 917 C C . PRO A 1 121 ? -0.58 10.109 20.75 1 96.06 121 PRO A C 1
ATOM 919 O O . PRO A 1 121 ? -1.643 10.648 20.438 1 96.06 121 PRO A O 1
ATOM 922 N N . GLY A 1 122 ? -0.359 9.648 22.031 1 96.81 122 GLY A N 1
ATOM 923 C CA . GLY A 1 122 ? -1.438 9.555 23 1 96.81 122 GLY A CA 1
ATOM 924 C C . GLY A 1 122 ? -2.279 8.305 22.828 1 96.81 122 GLY A C 1
ATOM 925 O O . GLY A 1 122 ? -1.926 7.41 22.062 1 96.81 122 GLY A O 1
ATOM 926 N N . ASP A 1 123 ? -3.35 8.219 23.688 1 97.75 123 ASP A N 1
ATOM 927 C CA . ASP A 1 123 ? -4.297 7.105 23.609 1 97.75 123 ASP A CA 1
ATOM 928 C C . ASP A 1 123 ? -5.41 7.398 22.609 1 97.75 123 ASP A C 1
ATOM 930 O O . ASP A 1 123 ? -6.375 8.102 22.922 1 97.75 123 ASP A O 1
ATOM 934 N N . LEU A 1 124 ? -5.285 6.836 21.484 1 98.69 124 LEU A N 1
ATOM 935 C CA . LEU A 1 124 ? -6.23 7.141 20.422 1 98.69 124 LEU A CA 1
ATOM 936 C C . LEU A 1 124 ? -7.406 6.168 20.438 1 98.69 124 LEU A C 1
ATOM 938 O O . LEU A 1 124 ? -7.258 5.016 20.859 1 98.69 124 LEU A O 1
ATOM 942 N N . ALA A 1 125 ? -8.516 6.609 19.953 1 98.62 125 ALA A N 1
ATOM 943 C CA . ALA A 1 125 ? -9.734 5.809 19.891 1 98.62 125 ALA A CA 1
ATOM 944 C C . ALA A 1 125 ? -9.57 4.648 18.906 1 98.62 125 ALA A C 1
ATOM 946 O O . ALA A 1 125 ? -8.75 4.715 17.984 1 98.62 125 ALA A O 1
ATOM 947 N N . PHE A 1 126 ? -10.375 3.564 19.125 1 98.38 126 PHE A N 1
ATOM 948 C CA . PHE A 1 126 ? -10.406 2.398 18.25 1 98.38 126 PHE A CA 1
ATOM 949 C C . PHE A 1 126 ? -9.031 1.745 18.172 1 98.38 126 PHE A C 1
ATOM 951 O O . PHE A 1 126 ? -8.406 1.479 19.203 1 98.38 126 PHE A O 1
ATOM 958 N N . ASP A 1 127 ? -8.609 1.389 17.016 1 98.69 127 ASP A N 1
ATOM 959 C CA . ASP A 1 127 ? -7.289 0.794 16.828 1 98.69 127 ASP A CA 1
ATOM 960 C C . ASP A 1 127 ? -6.324 1.797 16.203 1 98.69 127 ASP A C 1
ATOM 962 O O . ASP A 1 127 ? -5.395 1.409 15.492 1 98.69 127 ASP A O 1
ATOM 966 N N . HIS A 1 128 ? -6.586 3.033 16.422 1 98.88 128 HIS A N 1
ATOM 967 C CA . HIS A 1 128 ? -5.863 4.066 15.68 1 98.88 128 HIS A CA 1
ATOM 968 C C . HIS A 1 128 ? -4.391 4.094 16.078 1 98.88 128 HIS A C 1
ATOM 970 O O . HIS A 1 128 ? -3.531 4.434 15.258 1 98.88 128 HIS A O 1
ATOM 976 N N . ASN A 1 129 ? -4.074 3.727 17.359 1 98.81 129 ASN A N 1
ATOM 977 C CA . ASN A 1 129 ? -2.66 3.59 17.688 1 98.81 129 ASN A CA 1
ATOM 978 C C . ASN A 1 129 ? -1.984 2.521 16.828 1 98.81 129 ASN A C 1
ATOM 980 O O . ASN A 1 129 ? -0.832 2.682 16.422 1 98.81 129 ASN A O 1
ATOM 984 N N . ARG A 1 130 ? -2.676 1.453 16.594 1 98.44 130 ARG A N 1
ATOM 985 C CA . ARG A 1 130 ? -2.158 0.411 15.719 1 98.44 130 ARG A CA 1
ATOM 986 C C . ARG A 1 130 ? -2.008 0.925 14.289 1 98.44 130 ARG A C 1
ATOM 988 O O . ARG A 1 130 ? -1.016 0.631 13.625 1 98.44 130 ARG A O 1
ATOM 995 N N . ILE A 1 131 ? -2.99 1.663 13.789 1 98.75 131 ILE A N 1
ATOM 996 C CA . ILE A 1 131 ? -2.932 2.254 12.453 1 98.75 131 ILE A CA 1
ATOM 997 C C . ILE A 1 131 ? -1.679 3.119 12.328 1 98.75 131 ILE A C 1
ATOM 999 O O . ILE A 1 131 ? -0.909 2.973 11.375 1 98.75 131 ILE A O 1
ATOM 1003 N N . VAL A 1 132 ? -1.476 3.953 13.336 1 98.62 132 VAL A N 1
ATOM 1004 C CA . VAL A 1 132 ? -0.335 4.863 13.32 1 98.62 132 VAL A CA 1
ATOM 1005 C C . VAL A 1 132 ? 0.965 4.062 13.312 1 98.62 132 VAL A C 1
ATOM 1007 O O . VAL A 1 132 ? 1.845 4.301 12.484 1 98.62 132 VAL A O 1
ATOM 1010 N N . ALA A 1 133 ? 1.062 3.074 14.148 1 98 133 ALA A N 1
ATOM 1011 C CA . ALA A 1 133 ? 2.273 2.27 14.281 1 98 133 ALA A CA 1
ATOM 1012 C C . ALA A 1 133 ? 2.559 1.501 12.992 1 98 133 ALA A C 1
ATOM 1014 O O . ALA A 1 133 ? 3.705 1.439 12.539 1 98 133 ALA A O 1
ATOM 1015 N N . ASP A 1 134 ? 1.525 0.976 12.414 1 97.94 134 ASP A N 1
ATOM 1016 C CA . ASP A 1 134 ? 1.7 0.087 11.273 1 97.94 134 ASP A CA 1
ATOM 1017 C C . ASP A 1 134 ? 1.896 0.883 9.984 1 97.94 134 ASP A C 1
ATOM 1019 O O . ASP A 1 134 ? 2.459 0.374 9.008 1 97.94 134 ASP A O 1
ATOM 1023 N N . THR A 1 135 ? 1.438 2.104 9.906 1 98.25 135 THR A N 1
ATOM 1024 C CA . THR A 1 135 ? 1.533 2.867 8.664 1 98.25 135 THR A CA 1
ATOM 1025 C C . THR A 1 135 ? 2.803 3.715 8.648 1 98.25 135 THR A C 1
ATOM 1027 O O . THR A 1 135 ? 3.244 4.16 7.59 1 98.25 135 THR A O 1
ATOM 1030 N N . ARG A 1 136 ? 3.43 3.891 9.82 1 98.12 136 ARG A N 1
ATOM 1031 C CA . ARG A 1 136 ? 4.652 4.684 9.898 1 98.12 136 ARG A CA 1
ATOM 1032 C C . ARG A 1 136 ? 5.742 4.105 9 1 98.12 136 ARG A C 1
ATOM 1034 O O . ARG A 1 136 ? 6.34 4.824 8.203 1 98.12 136 ARG A O 1
ATOM 1041 N N . PRO A 1 137 ? 6.02 2.816 9.031 1 96.75 137 PRO A N 1
ATOM 1042 C CA . PRO A 1 137 ? 7.047 2.27 8.141 1 96.75 137 PRO A CA 1
ATOM 1043 C C . PRO A 1 137 ? 6.688 2.422 6.668 1 96.75 137 PRO A C 1
ATOM 1045 O O . PRO A 1 137 ? 7.578 2.535 5.82 1 96.75 137 PRO A O 1
ATOM 1048 N N . ILE A 1 138 ? 5.391 2.381 6.336 1 97.44 138 ILE A N 1
ATOM 1049 C CA . ILE A 1 138 ? 4.984 2.588 4.949 1 97.44 138 ILE A CA 1
ATOM 1050 C C . ILE A 1 138 ? 5.371 3.994 4.5 1 97.44 138 ILE A C 1
ATOM 1052 O O . ILE A 1 138 ? 5.941 4.172 3.42 1 97.44 138 ILE A O 1
ATOM 1056 N N . LEU A 1 139 ? 5.113 4.965 5.309 1 98.19 139 LEU A N 1
ATOM 1057 C CA . LEU A 1 139 ? 5.48 6.344 5.008 1 9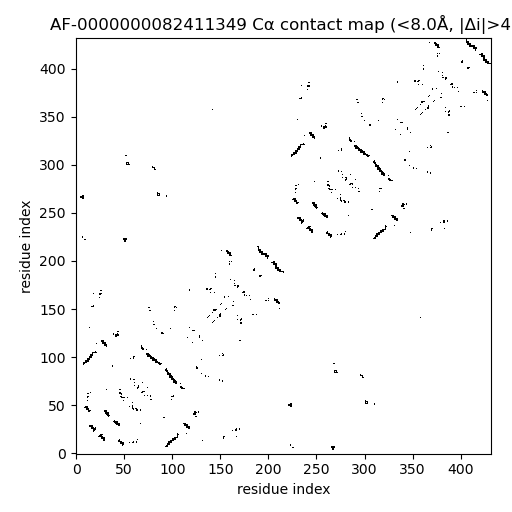8.19 139 LEU A CA 1
ATOM 1058 C C . LEU A 1 139 ? 6.992 6.48 4.859 1 98.19 139 LEU A C 1
ATOM 1060 O O . LEU A 1 139 ? 7.473 7.145 3.936 1 98.19 139 LEU A O 1
ATOM 1064 N N . ALA A 1 140 ? 7.695 5.809 5.715 1 96.56 140 ALA A N 1
ATOM 1065 C CA . ALA A 1 140 ? 9.148 5.918 5.766 1 96.56 140 ALA A CA 1
ATOM 1066 C C . ALA A 1 140 ? 9.797 5.18 4.598 1 96.56 140 ALA A C 1
ATOM 1068 O O . ALA A 1 140 ? 10.672 5.723 3.916 1 96.56 140 ALA A O 1
ATOM 1069 N N . ASP A 1 141 ? 9.305 3.982 4.332 1 94.06 141 ASP A N 1
ATOM 1070 C CA . ASP A 1 141 ? 10.055 3.062 3.482 1 94.06 141 ASP A CA 1
ATOM 1071 C C . ASP A 1 141 ? 9.492 3.037 2.064 1 94.06 141 ASP A C 1
ATOM 1073 O O . ASP A 1 141 ? 10.195 2.711 1.111 1 94.06 141 ASP A O 1
ATOM 1077 N N . THR A 1 142 ? 8.203 3.383 1.976 1 94.81 142 THR A N 1
ATOM 1078 C CA . THR A 1 142 ? 7.562 3.25 0.671 1 94.81 142 THR A CA 1
ATOM 1079 C C . THR A 1 142 ? 7.316 4.621 0.048 1 94.81 142 THR A C 1
ATOM 1081 O O . THR A 1 142 ? 7.406 4.777 -1.172 1 94.81 142 THR A O 1
ATOM 1084 N N . LEU A 1 143 ? 7.098 5.605 0.821 1 97.06 143 LEU A N 1
ATOM 1085 C CA . LEU A 1 143 ? 6.668 6.879 0.259 1 97.06 143 LEU A CA 1
ATOM 1086 C C . LEU A 1 143 ? 7.816 7.887 0.255 1 97.06 143 LEU A C 1
ATOM 1088 O O . LEU A 1 143 ? 8.133 8.469 -0.785 1 97.06 143 LEU A O 1
ATOM 1092 N N . LEU A 1 144 ? 8.445 8.078 1.403 1 97.31 144 LEU A N 1
ATOM 1093 C CA . LEU A 1 144 ? 9.477 9.102 1.513 1 97.31 144 LEU A CA 1
ATOM 1094 C C . LEU A 1 144 ? 10.602 8.852 0.515 1 97.31 144 LEU A C 1
ATOM 1096 O O . LEU A 1 144 ? 11.125 7.742 0.436 1 97.31 144 LEU A O 1
ATOM 1100 N N . TRP A 1 145 ? 10.953 9.758 -0.342 1 96.12 145 TRP A N 1
ATOM 1101 C CA . TRP A 1 145 ? 11.977 9.797 -1.377 1 96.12 145 TRP A CA 1
ATOM 1102 C C . TRP A 1 145 ? 11.539 9.023 -2.613 1 96.12 145 TRP A C 1
ATOM 1104 O O . TRP A 1 145 ? 12.07 9.234 -3.707 1 96.12 145 TRP A O 1
ATOM 1114 N N . ARG A 1 146 ? 10.57 8.109 -2.469 1 94.31 146 ARG A N 1
ATOM 1115 C CA . ARG A 1 146 ? 10.18 7.258 -3.588 1 94.31 146 ARG A CA 1
ATOM 1116 C C . ARG A 1 146 ? 8.961 7.832 -4.309 1 94.31 146 ARG A C 1
ATOM 1118 O O . ARG A 1 146 ? 8.797 7.629 -5.516 1 94.31 146 ARG A O 1
ATOM 1125 N N . ASP A 1 147 ? 8.148 8.383 -3.518 1 95.88 147 ASP A N 1
ATOM 1126 C CA . ASP A 1 147 ? 7.012 9.109 -4.078 1 95.88 147 ASP A CA 1
ATOM 1127 C C . ASP A 1 147 ? 7.289 10.609 -4.121 1 95.88 147 ASP A C 1
ATOM 1129 O O . ASP A 1 147 ? 7.34 11.266 -3.078 1 95.88 147 ASP A O 1
ATOM 1133 N N . GLN A 1 148 ? 7.457 11.141 -5.277 1 95.06 148 GLN A N 1
ATOM 1134 C CA . GLN A 1 148 ? 7.887 12.531 -5.43 1 95.06 148 GLN A CA 1
ATOM 1135 C C . GLN A 1 148 ? 6.82 13.492 -4.926 1 95.06 148 GLN A C 1
ATOM 1137 O O . GLN A 1 148 ? 7.141 14.516 -4.312 1 95.06 148 GLN A O 1
ATOM 1142 N N . ALA A 1 149 ? 5.594 13.195 -5.215 1 96.12 149 ALA A N 1
ATOM 1143 C CA . ALA A 1 149 ? 4.516 14.078 -4.773 1 96.12 149 ALA A CA 1
ATOM 1144 C C . ALA A 1 149 ? 4.465 14.156 -3.25 1 96.12 149 ALA A C 1
ATOM 1146 O O . ALA A 1 149 ? 4.301 15.242 -2.684 1 96.12 149 ALA A O 1
ATOM 1147 N N . PHE A 1 150 ? 4.621 13.047 -2.57 1 97.75 150 PHE A N 1
ATOM 1148 C CA . PHE A 1 150 ? 4.645 12.984 -1.113 1 97.75 150 PHE A CA 1
ATOM 1149 C C . PHE A 1 150 ? 5.82 13.781 -0.558 1 97.75 150 PHE A C 1
ATOM 1151 O O . PHE A 1 150 ? 5.645 14.625 0.322 1 97.75 150 PHE A O 1
ATOM 1158 N N . THR A 1 151 ? 6.98 13.578 -1.125 1 97.44 151 THR A N 1
ATOM 1159 C CA . THR A 1 151 ? 8.211 14.203 -0.647 1 97.44 151 THR A CA 1
ATOM 1160 C C . THR A 1 151 ? 8.164 15.711 -0.849 1 97.44 151 THR A C 1
ATOM 1162 O O . THR A 1 151 ? 8.469 16.469 0.069 1 97.44 151 THR A O 1
ATOM 1165 N N . ARG A 1 152 ? 7.691 16.062 -2.006 1 96.06 152 ARG A N 1
ATOM 1166 C CA . ARG A 1 152 ? 7.609 17.484 -2.332 1 96.06 152 ARG A CA 1
ATOM 1167 C C . ARG A 1 152 ? 6.586 18.188 -1.448 1 96.06 152 ARG A C 1
ATOM 1169 O O . ARG A 1 152 ? 6.824 19.312 -0.982 1 96.06 152 ARG A O 1
ATOM 1176 N N . ALA A 1 153 ? 5.52 17.531 -1.292 1 96.56 153 ALA A N 1
ATOM 1177 C CA . ALA A 1 153 ? 4.48 18.141 -0.46 1 96.56 153 ALA A CA 1
ATOM 1178 C C . ALA A 1 153 ? 4.969 18.328 0.975 1 96.56 153 ALA A C 1
ATOM 1180 O O . ALA A 1 153 ? 4.668 19.344 1.612 1 96.56 153 ALA A O 1
ATOM 1181 N N . LEU A 1 154 ? 5.672 17.375 1.479 1 95.81 154 LEU A N 1
ATOM 1182 C CA . LEU A 1 154 ? 6.117 17.391 2.869 1 95.81 154 LEU A CA 1
ATOM 1183 C C . LEU A 1 154 ? 7.191 18.453 3.082 1 95.81 154 LEU A C 1
ATOM 1185 O O . LEU A 1 154 ? 7.133 19.203 4.051 1 95.81 154 LEU A O 1
ATOM 1189 N N . LEU A 1 155 ? 8.148 18.562 2.123 1 95.25 155 LEU A N 1
ATOM 1190 C CA . LEU A 1 155 ? 9.344 19.359 2.367 1 95.25 155 LEU A CA 1
ATOM 1191 C C . LEU A 1 155 ? 9.25 20.703 1.666 1 95.25 155 LEU A C 1
ATOM 1193 O O . LEU A 1 155 ? 9.992 21.625 1.992 1 95.25 155 LEU A O 1
ATOM 1197 N N . GLY A 1 156 ? 8.305 20.766 0.675 1 93.94 156 GLY A N 1
ATOM 1198 C CA . GLY A 1 156 ? 8.156 22.016 -0.066 1 93.94 156 GLY A CA 1
ATOM 1199 C C . GLY A 1 156 ? 9.039 22.078 -1.301 1 93.94 156 GLY A C 1
ATOM 1200 O O . GLY A 1 156 ? 9.781 21.141 -1.594 1 93.94 156 GLY A O 1
ATOM 1201 N N . PRO A 1 157 ? 8.922 23.125 -2.035 1 93.69 157 PRO A N 1
ATOM 1202 C CA . PRO A 1 157 ? 9.656 23.266 -3.293 1 93.69 157 PRO A CA 1
ATOM 1203 C C . PRO A 1 157 ? 11.172 23.359 -3.086 1 93.69 157 PRO A C 1
ATOM 1205 O O . PRO A 1 157 ? 11.938 23.078 -4.004 1 93.69 157 PRO A O 1
ATOM 1208 N N . SER A 1 158 ? 11.57 23.859 -1.925 1 94.62 158 SER A N 1
ATOM 1209 C CA . SER A 1 158 ? 12.969 23.875 -1.513 1 94.62 158 SER A CA 1
ATOM 1210 C C . SER A 1 158 ? 13.109 23.672 -0.008 1 94.62 158 SER A C 1
ATOM 1212 O O . SER A 1 158 ? 12.195 24 0.754 1 94.62 158 SER A O 1
ATOM 1214 N N . PHE A 1 159 ? 14.195 23.062 0.359 1 94.19 159 PHE A N 1
ATOM 1215 C CA . PHE A 1 159 ? 14.375 22.766 1.773 1 94.19 159 PHE A CA 1
ATOM 1216 C C . PHE A 1 159 ? 15.852 22.531 2.098 1 94.19 159 PHE A C 1
ATOM 1218 O O . PHE A 1 159 ? 16.609 22.078 1.247 1 94.19 159 PHE A O 1
ATOM 1225 N N . PRO A 1 160 ? 16.297 22.938 3.33 1 94.12 160 PRO A N 1
ATOM 1226 C CA . PRO A 1 160 ? 17.656 22.578 3.762 1 94.12 160 PRO A CA 1
ATOM 1227 C C . PRO A 1 160 ? 17.812 21.094 4.027 1 94.12 160 PRO A C 1
ATOM 1229 O O . PRO A 1 160 ? 16.859 20.406 4.41 1 94.12 160 PRO A O 1
ATOM 1232 N N . ALA A 1 161 ? 19 20.641 3.902 1 93.75 161 ALA A N 1
ATOM 1233 C CA . ALA A 1 161 ? 19.312 19.25 4.137 1 93.75 161 ALA A CA 1
ATOM 1234 C C . ALA A 1 161 ? 18.922 18.812 5.547 1 93.75 161 ALA A C 1
ATOM 1236 O O . ALA A 1 161 ? 18.531 17.672 5.77 1 93.75 161 ALA A O 1
ATOM 1237 N N . SER A 1 162 ? 18.922 19.719 6.414 1 92.25 162 SER A N 1
ATOM 1238 C CA . SER A 1 162 ? 18.594 19.391 7.801 1 92.25 162 SER A CA 1
ATOM 1239 C C . SER A 1 162 ? 17.125 19 7.934 1 92.25 162 SER A C 1
ATOM 1241 O O . SER A 1 162 ? 16.766 18.188 8.789 1 92.25 162 SER A O 1
ATOM 1243 N N . TYR A 1 163 ? 16.266 19.547 7.109 1 93.56 163 TYR A N 1
ATOM 1244 C CA . TYR A 1 163 ? 14.859 19.172 7.121 1 93.56 163 TYR A CA 1
ATOM 1245 C C . TYR A 1 163 ? 14.664 17.734 6.621 1 93.56 163 TYR A C 1
ATOM 1247 O O . TYR A 1 163 ? 13.867 16.984 7.172 1 93.56 163 TYR A O 1
ATOM 1255 N N . ALA A 1 164 ? 15.406 17.453 5.543 1 95.56 164 ALA A N 1
ATOM 1256 C CA . ALA A 1 164 ? 15.367 16.078 5.035 1 95.56 164 ALA A CA 1
ATOM 1257 C C . ALA A 1 164 ? 15.828 15.086 6.098 1 95.56 164 ALA A C 1
ATOM 1259 O O . ALA A 1 164 ? 15.227 14.031 6.277 1 95.56 164 ALA A O 1
ATOM 1260 N N . LEU A 1 165 ? 16.906 15.484 6.785 1 94.62 165 LEU A N 1
ATOM 1261 C CA . LEU A 1 165 ? 17.422 14.648 7.867 1 94.62 165 LEU A CA 1
ATOM 1262 C C . LEU A 1 165 ? 16.375 14.461 8.953 1 94.62 165 LEU A C 1
ATOM 1264 O O . LEU A 1 165 ? 16.156 13.336 9.422 1 94.62 165 LEU A O 1
ATOM 1268 N N . ALA A 1 166 ? 15.734 15.484 9.312 1 93.62 166 ALA A N 1
ATOM 1269 C CA . ALA A 1 166 ? 14.758 15.477 10.391 1 93.62 166 ALA A CA 1
ATOM 1270 C C . ALA A 1 166 ? 13.562 14.594 10.039 1 93.62 166 ALA A C 1
ATOM 1272 O O . ALA A 1 166 ? 13.133 13.766 10.844 1 93.62 166 ALA A O 1
ATOM 1273 N N . VAL A 1 167 ? 13.039 14.742 8.852 1 95.81 167 VAL A N 1
ATOM 1274 C CA . VAL A 1 167 ? 11.859 13.984 8.461 1 95.81 167 VAL A CA 1
ATOM 1275 C C . VAL A 1 167 ? 12.203 12.5 8.367 1 95.81 167 VAL A C 1
ATOM 1277 O O . VAL A 1 167 ? 11.422 11.648 8.797 1 95.81 167 VAL A O 1
ATOM 1280 N N . ALA A 1 168 ? 13.344 12.18 7.793 1 95.88 168 ALA A N 1
ATOM 1281 C CA . ALA A 1 168 ? 13.781 10.797 7.695 1 95.88 168 ALA A CA 1
ATOM 1282 C C . ALA A 1 168 ? 13.922 10.164 9.078 1 95.88 168 ALA A C 1
ATOM 1284 O O . ALA A 1 168 ? 13.484 9.031 9.297 1 95.88 168 ALA A O 1
ATOM 1285 N N . GLU A 1 169 ? 14.484 10.898 9.961 1 94.31 169 GLU A N 1
ATOM 1286 C CA . GLU A 1 169 ? 14.672 10.406 11.32 1 94.31 169 GLU A CA 1
ATOM 1287 C C . GLU A 1 169 ? 13.336 10.195 12.023 1 94.31 169 GLU A C 1
ATOM 1289 O O . GLU A 1 169 ? 13.133 9.18 12.695 1 94.31 169 GLU A O 1
ATOM 1294 N N . GLU A 1 170 ? 12.469 11.109 11.859 1 93.12 170 GLU A N 1
ATOM 1295 C CA . GLU A 1 170 ? 11.164 11.039 12.516 1 93.12 170 GLU A CA 1
ATOM 1296 C C . GLU A 1 170 ? 10.367 9.836 12.031 1 93.12 170 GLU A C 1
ATOM 1298 O O . GLU A 1 170 ? 9.688 9.172 12.82 1 93.12 170 GLU A O 1
ATOM 1303 N N . LEU A 1 171 ? 10.438 9.523 10.789 1 95.81 171 LEU A N 1
ATOM 1304 C CA . LEU A 1 171 ? 9.633 8.453 10.219 1 95.81 171 LEU A CA 1
ATOM 1305 C C . LEU A 1 171 ? 10.297 7.098 10.453 1 95.81 171 LEU A C 1
ATOM 1307 O O . LEU A 1 171 ? 9.617 6.113 10.75 1 95.81 171 LEU A O 1
ATOM 1311 N N . SER A 1 172 ? 11.609 7.008 10.375 1 93.94 172 SER A N 1
ATOM 1312 C CA . SER A 1 172 ? 12.273 5.711 10.422 1 93.94 172 SER A CA 1
ATOM 1313 C C . SER A 1 172 ? 12.727 5.375 11.844 1 93.94 172 SER A C 1
ATOM 1315 O O . SER A 1 172 ? 12.992 4.215 12.156 1 93.94 172 SER A O 1
ATOM 1317 N N . GLY A 1 173 ? 12.867 6.367 12.648 1 90.19 173 GLY A N 1
ATOM 1318 C CA . GLY A 1 173 ? 13.398 6.184 13.992 1 90.19 173 GLY A CA 1
ATOM 1319 C C . GLY A 1 173 ? 14.914 6.152 14.031 1 90.19 173 GLY A C 1
ATOM 1320 O O . GLY A 1 173 ? 15.516 6.066 15.102 1 90.19 173 GLY A O 1
ATOM 1321 N N . VAL A 1 174 ? 15.539 6.215 12.914 1 91.19 174 VAL A N 1
ATOM 1322 C CA . VAL A 1 174 ? 17 6.164 12.812 1 91.19 174 VAL A CA 1
ATOM 1323 C C . VAL A 1 174 ? 17.5 7.406 12.086 1 91.19 174 VAL A C 1
ATOM 1325 O O . VAL A 1 174 ? 16.969 7.777 11.031 1 91.19 174 VAL A O 1
ATOM 1328 N N . ARG A 1 175 ? 18.484 8.023 12.672 1 92.06 175 ARG A N 1
ATOM 1329 C CA . ARG A 1 175 ? 19.109 9.164 12.008 1 92.06 175 ARG A CA 1
ATOM 1330 C C . ARG A 1 175 ? 20 8.711 10.859 1 92.06 175 ARG A C 1
ATOM 1332 O O . ARG A 1 175 ? 20.984 8 11.078 1 92.06 175 ARG A O 1
ATOM 1339 N N . PRO A 1 176 ? 19.656 9.086 9.688 1 94 176 PRO A N 1
ATOM 1340 C CA . PRO A 1 176 ? 20.5 8.641 8.562 1 94 176 PRO A CA 1
ATOM 1341 C C . PRO A 1 176 ? 21.875 9.32 8.555 1 94 176 PRO A C 1
ATOM 1343 O O . PRO A 1 176 ? 22.031 10.422 9.094 1 94 176 PRO A O 1
ATOM 1346 N N . ASP A 1 177 ? 22.828 8.633 7.949 1 94.94 177 ASP A N 1
ATOM 1347 C CA . ASP A 1 177 ? 24.109 9.258 7.633 1 94.94 177 ASP A CA 1
ATOM 1348 C C . ASP A 1 177 ? 23.922 10.398 6.633 1 94.94 177 ASP A C 1
ATOM 1350 O O . ASP A 1 177 ? 23.312 10.219 5.578 1 94.94 177 ASP A O 1
ATOM 1354 N N . PRO A 1 178 ? 24.484 11.523 6.957 1 92.06 178 PRO A N 1
ATOM 1355 C CA . PRO A 1 178 ? 24.297 12.672 6.066 1 92.06 178 PRO A CA 1
ATOM 1356 C C . PRO A 1 178 ? 24.797 12.414 4.652 1 92.06 178 PRO A C 1
ATOM 1358 O O . PRO A 1 178 ? 24.188 12.859 3.678 1 92.06 178 PRO A O 1
ATOM 1361 N N . GLY A 1 179 ? 25.891 11.758 4.594 1 93.44 179 GLY A N 1
ATOM 1362 C CA . GLY A 1 179 ? 26.422 11.422 3.279 1 93.44 179 GLY A CA 1
ATOM 1363 C C . GLY A 1 179 ? 25.484 10.547 2.467 1 93.44 179 GLY A C 1
ATOM 1364 O O . GLY A 1 179 ? 25.266 10.805 1.282 1 93.44 179 GLY A O 1
ATOM 1365 N N . ASN A 1 180 ? 24.953 9.547 3.08 1 93.69 180 ASN A N 1
ATOM 1366 C CA . ASN A 1 180 ? 24 8.656 2.43 1 93.69 180 ASN A CA 1
ATOM 1367 C C . ASN A 1 180 ? 22.734 9.406 2.021 1 93.69 180 ASN A C 1
ATOM 1369 O O . ASN A 1 180 ? 22.188 9.164 0.94 1 93.69 180 ASN A O 1
ATOM 1373 N N . LEU A 1 181 ? 22.297 10.258 2.908 1 95.62 181 LEU A N 1
ATOM 1374 C CA . LEU A 1 181 ? 21.109 11.055 2.6 1 95.62 181 LEU A CA 1
ATOM 1375 C C . LEU A 1 181 ? 21.359 11.945 1.387 1 95.62 181 LEU A C 1
ATOM 1377 O O . LEU A 1 181 ? 20.5 12.055 0.507 1 95.62 181 LEU A O 1
ATOM 1381 N N . ASN A 1 182 ? 22.516 12.578 1.352 1 94.69 182 ASN A N 1
ATOM 1382 C CA . ASN A 1 182 ? 22.859 13.438 0.222 1 94.69 182 ASN A CA 1
ATOM 1383 C C . ASN A 1 182 ? 22.844 12.664 -1.094 1 94.69 182 ASN A C 1
ATOM 1385 O O . ASN A 1 182 ? 22.359 13.164 -2.111 1 94.69 182 ASN A O 1
ATOM 1389 N N . ARG A 1 183 ? 23.344 11.531 -1.015 1 95 183 ARG A N 1
ATOM 1390 C CA . ARG A 1 183 ? 23.344 10.68 -2.203 1 95 183 ARG A CA 1
ATOM 1391 C C . ARG A 1 183 ? 21.906 10.344 -2.623 1 95 183 ARG A C 1
ATOM 1393 O O . ARG A 1 183 ? 21.594 10.359 -3.812 1 95 183 ARG A O 1
ATOM 1400 N N . THR A 1 184 ? 21.094 10.008 -1.645 1 95.44 184 THR A N 1
ATOM 1401 C CA . THR A 1 184 ? 19.688 9.711 -1.895 1 95.44 184 THR A CA 1
ATOM 1402 C C . THR A 1 184 ? 19 10.906 -2.553 1 95.44 184 THR A C 1
ATOM 1404 O O . THR A 1 184 ? 18.297 10.742 -3.562 1 95.44 184 THR A O 1
ATOM 1407 N N . LEU A 1 185 ? 19.203 12.062 -2.02 1 96.94 185 LEU A N 1
ATOM 1408 C CA . LEU A 1 185 ? 18.578 13.273 -2.535 1 96.94 185 LEU A CA 1
ATOM 1409 C C . LEU A 1 185 ? 19.062 13.578 -3.947 1 96.94 185 LEU A C 1
ATOM 1411 O O . LEU A 1 185 ? 18.266 13.945 -4.816 1 96.94 185 LEU A O 1
ATOM 1415 N N . LYS A 1 186 ? 20.281 13.383 -4.148 1 96 186 LYS A N 1
ATOM 1416 C CA . LYS A 1 186 ? 20.875 13.648 -5.453 1 96 186 LYS A CA 1
ATOM 1417 C C . LYS A 1 186 ? 20.281 12.742 -6.523 1 96 186 LYS A C 1
ATOM 1419 O O . LYS A 1 186 ? 20.172 13.133 -7.688 1 96 186 LYS A O 1
ATOM 1424 N N . ALA A 1 187 ? 19.891 11.609 -6.121 1 94.62 187 ALA A N 1
ATOM 1425 C CA . ALA A 1 187 ? 19.375 10.609 -7.059 1 94.62 187 ALA A CA 1
ATOM 1426 C C . ALA A 1 187 ? 17.922 10.891 -7.426 1 94.62 187 ALA A C 1
ATOM 1428 O O . ALA A 1 187 ? 17.391 10.305 -8.367 1 94.62 187 ALA A O 1
ATOM 1429 N N . LEU A 1 188 ? 17.219 11.734 -6.734 1 95.19 188 LEU A N 1
ATOM 1430 C CA . LEU A 1 188 ? 15.812 12.031 -7.008 1 95.19 188 LEU A CA 1
ATOM 1431 C C . LEU A 1 188 ? 15.68 12.875 -8.273 1 95.19 188 LEU A C 1
ATOM 1433 O O . LEU A 1 188 ? 16.25 13.961 -8.359 1 95.19 188 LEU A O 1
ATOM 1437 N N . PRO A 1 189 ? 14.945 12.336 -9.172 1 93.75 189 PRO A N 1
ATOM 1438 C CA . PRO A 1 189 ? 14.781 13.117 -10.406 1 93.75 189 PRO A CA 1
ATOM 1439 C C . PRO A 1 189 ? 14.172 14.492 -10.156 1 93.75 189 PRO A C 1
ATOM 1441 O O . PRO A 1 189 ? 13.148 14.602 -9.469 1 93.75 189 PRO A O 1
ATOM 1444 N N . GLY A 1 190 ? 14.789 15.508 -10.664 1 95.12 190 GLY A N 1
ATOM 1445 C CA . GLY A 1 190 ? 14.258 16.859 -10.609 1 95.12 190 GLY A CA 1
ATOM 1446 C C . GLY A 1 190 ? 14.641 17.594 -9.344 1 95.12 190 GLY A C 1
ATOM 1447 O O . GLY A 1 190 ? 14.195 18.719 -9.117 1 95.12 190 GLY A O 1
ATOM 1448 N N . LEU A 1 191 ? 15.328 16.984 -8.469 1 96.88 191 LEU A N 1
ATOM 1449 C CA . LEU A 1 191 ? 15.828 17.641 -7.27 1 96.88 191 LEU A CA 1
ATOM 1450 C C . LEU A 1 191 ? 17.312 17.984 -7.422 1 96.88 191 LEU A C 1
ATOM 1452 O O . LEU A 1 191 ? 18.094 17.172 -7.887 1 96.88 191 LEU A O 1
ATOM 1456 N N . GLU A 1 192 ? 17.672 19.234 -7.055 1 96.44 192 GLU A N 1
ATOM 1457 C CA . GLU A 1 192 ? 19.062 19.672 -7.211 1 96.44 192 GLU A CA 1
ATOM 1458 C C . GLU A 1 192 ? 19.562 20.375 -5.957 1 96.44 192 GLU A C 1
ATOM 1460 O O . GLU A 1 192 ? 18.797 21.078 -5.285 1 96.44 192 GLU A O 1
ATOM 1465 N N . ARG A 1 193 ? 20.812 20.203 -5.797 1 95.44 193 ARG A N 1
ATOM 1466 C CA . ARG A 1 193 ? 21.516 20.953 -4.766 1 95.44 193 ARG A CA 1
ATOM 1467 C C . ARG A 1 193 ? 21.797 22.375 -5.234 1 95.44 193 ARG A C 1
ATOM 1469 O O . ARG A 1 193 ? 22.328 22.594 -6.324 1 95.44 193 ARG A O 1
ATOM 1476 N N . THR A 1 194 ? 21.453 23.328 -4.367 1 94.62 194 THR A N 1
ATOM 1477 C CA . THR A 1 194 ? 21.672 24.719 -4.75 1 94.62 194 THR A CA 1
ATOM 1478 C C . THR A 1 194 ? 22.938 25.266 -4.078 1 94.62 194 THR A C 1
ATOM 1480 O O . THR A 1 194 ? 23.594 24.562 -3.311 1 94.62 194 THR A O 1
ATOM 1483 N N . ASP A 1 195 ? 23.203 26.516 -4.438 1 92.5 195 ASP A N 1
ATOM 1484 C CA . ASP A 1 195 ? 24.344 27.188 -3.822 1 92.5 195 ASP A CA 1
ATOM 1485 C C . ASP A 1 195 ? 23.938 27.906 -2.547 1 92.5 195 ASP A C 1
ATOM 1487 O O . ASP A 1 195 ? 24.781 28.438 -1.827 1 92.5 195 ASP A O 1
ATOM 1491 N N . GLU A 1 196 ? 22.797 27.797 -2.254 1 89.81 196 GLU A N 1
ATOM 1492 C CA . GLU A 1 196 ? 22.281 28.484 -1.076 1 89.81 196 GLU A CA 1
ATOM 1493 C C . GLU A 1 196 ? 22.516 27.672 0.189 1 89.81 196 GLU A C 1
ATOM 1495 O O . GLU A 1 196 ? 22.469 26.438 0.155 1 89.81 196 GLU A O 1
ATOM 1500 N N . ARG A 1 197 ? 22.828 28.438 1.243 1 90.31 197 ARG A N 1
ATOM 1501 C CA . ARG A 1 197 ? 22.938 27.844 2.572 1 90.31 197 ARG A CA 1
ATOM 1502 C C . ARG A 1 197 ? 22.078 28.609 3.58 1 90.31 197 ARG A C 1
ATOM 1504 O O . ARG A 1 197 ? 21.984 29.828 3.514 1 90.31 197 ARG A O 1
ATOM 1511 N N . VAL A 1 198 ? 21.375 27.844 4.402 1 87.5 198 VAL A N 1
ATOM 1512 C CA . VAL A 1 198 ? 20.5 28.484 5.371 1 87.5 198 VAL A CA 1
ATOM 1513 C C . VAL A 1 198 ? 20.797 27.953 6.77 1 87.5 198 VAL A C 1
ATOM 1515 O O . VAL A 1 198 ? 21.094 26.766 6.941 1 87.5 198 VAL A O 1
ATOM 1518 N N . ARG A 1 199 ? 20.75 28.891 7.77 1 83.88 199 ARG A N 1
ATOM 1519 C CA . ARG A 1 199 ? 20.891 28.5 9.172 1 83.88 199 ARG A CA 1
ATOM 1520 C C . ARG A 1 199 ? 19.531 28.141 9.766 1 83.88 199 ARG A C 1
ATOM 1522 O O . ARG A 1 199 ? 18.625 28.984 9.82 1 83.88 199 ARG A O 1
ATOM 1529 N N . VAL A 1 200 ? 19.375 26.906 10.125 1 78.69 200 VAL A N 1
ATOM 1530 C CA . VAL A 1 200 ? 18.094 26.406 10.641 1 78.69 200 VAL A CA 1
ATOM 1531 C C . VAL A 1 200 ? 18.094 26.5 12.164 1 78.69 200 VAL A C 1
ATOM 1533 O O . VAL A 1 200 ? 17.031 26.688 12.773 1 78.69 200 VAL A O 1
ATOM 1536 N N . SER A 1 201 ? 19.266 26.297 12.773 1 74.81 201 SER A N 1
ATOM 1537 C CA . SER A 1 201 ? 19.391 26.422 14.227 1 74.81 201 SER A CA 1
ATOM 1538 C C . SER A 1 201 ? 20.484 27.422 14.602 1 74.81 201 SER A C 1
ATOM 1540 O O . SER A 1 201 ? 21.328 27.766 13.773 1 74.81 201 SER A O 1
ATOM 1542 N N . ALA A 1 202 ? 20.266 27.859 15.82 1 74.62 202 ALA A N 1
ATOM 1543 C CA . ALA A 1 202 ? 21.188 28.875 16.312 1 74.62 202 ALA A CA 1
ATOM 1544 C C . ALA A 1 202 ? 22.609 28.344 16.359 1 74.62 202 ALA A C 1
ATOM 1546 O O . ALA A 1 202 ? 23.562 29.109 16.25 1 74.62 202 ALA A O 1
ATOM 1547 N N . THR A 1 203 ? 22.703 27.094 16.594 1 71.75 203 THR A N 1
ATOM 1548 C CA . THR A 1 203 ? 24.016 26.469 16.703 1 71.75 203 THR A CA 1
ATOM 1549 C C . THR A 1 203 ? 24.25 25.484 15.562 1 71.75 203 THR A C 1
ATOM 1551 O O . THR A 1 203 ? 23.297 24.906 15.023 1 71.75 203 THR A O 1
ATOM 1554 N N . GLY A 1 204 ? 25.312 25.609 14.797 1 71.44 204 GLY A N 1
ATOM 1555 C CA . GLY A 1 204 ? 25.641 24.641 13.773 1 71.44 204 GLY A CA 1
ATOM 1556 C C . GLY A 1 204 ? 25.984 25.266 12.438 1 71.44 204 GLY A C 1
ATOM 1557 O O . GLY A 1 204 ? 25.797 26.469 12.242 1 71.44 204 GLY A O 1
ATOM 1558 N N . ARG A 1 205 ? 26.484 24.5 11.57 1 77.88 205 ARG A N 1
ATOM 1559 C CA . ARG A 1 205 ? 26.859 24.938 10.227 1 77.88 205 ARG A CA 1
ATOM 1560 C C . ARG A 1 205 ? 25.625 25.125 9.352 1 77.88 205 ARG A C 1
ATOM 1562 O O . ARG A 1 205 ? 24.672 24.375 9.445 1 77.88 205 ARG A O 1
ATOM 1569 N N . PRO A 1 206 ? 25.625 26.188 8.609 1 86.62 206 PRO A N 1
ATOM 1570 C CA . PRO A 1 206 ? 24.516 26.375 7.664 1 86.62 206 PRO A CA 1
ATOM 1571 C C . PRO A 1 206 ? 24.297 25.156 6.77 1 86.62 206 PRO A C 1
ATOM 1573 O O . PRO A 1 206 ? 25.266 24.5 6.371 1 86.62 206 PRO A O 1
ATOM 1576 N N . ALA A 1 207 ? 23.062 24.844 6.535 1 88.56 207 ALA A N 1
ATOM 1577 C CA . ALA A 1 207 ? 22.703 23.672 5.738 1 88.56 207 ALA A CA 1
ATOM 1578 C C . ALA A 1 207 ? 22.516 24.047 4.27 1 88.56 207 ALA A C 1
ATOM 1580 O O . ALA A 1 207 ? 21.984 25.109 3.949 1 88.56 207 ALA A O 1
ATOM 1581 N N . VAL A 1 208 ? 23 23.125 3.451 1 92.88 208 VAL A N 1
ATOM 1582 C CA . VAL A 1 208 ? 22.797 23.281 2.014 1 92.88 208 VAL A CA 1
ATOM 1583 C C . VAL A 1 208 ? 21.297 23.156 1.689 1 92.88 208 VAL A C 1
ATOM 1585 O O . VAL A 1 208 ? 20.594 22.328 2.258 1 92.88 208 VAL A O 1
ATOM 1588 N N . VAL A 1 209 ? 20.906 23.969 0.688 1 96.12 209 VAL A N 1
ATOM 1589 C CA . VAL A 1 209 ? 19.5 23.984 0.303 1 96.12 209 VAL A CA 1
ATOM 1590 C C . VAL A 1 209 ? 19.297 23.141 -0.958 1 96.12 209 VAL A C 1
ATOM 1592 O O . VAL A 1 209 ? 20.078 23.25 -1.913 1 96.12 209 VAL A O 1
ATOM 1595 N N . TRP A 1 210 ? 18.312 22.266 -0.928 1 97.06 210 TRP A N 1
ATOM 1596 C CA . TRP A 1 210 ? 17.859 21.5 -2.08 1 97.06 210 TRP A CA 1
ATOM 1597 C C . TRP A 1 210 ? 16.594 22.094 -2.68 1 97.06 210 TRP A C 1
ATOM 1599 O O . TRP A 1 210 ? 15.727 22.594 -1.953 1 97.06 210 TRP A O 1
ATOM 1609 N N . ALA A 1 211 ? 16.453 22.078 -4.023 1 96.88 211 ALA A N 1
ATOM 1610 C CA . ALA A 1 211 ? 15.289 22.656 -4.672 1 96.88 211 ALA A CA 1
ATOM 1611 C C . ALA A 1 211 ? 14.812 21.797 -5.836 1 96.88 211 ALA A C 1
ATOM 1613 O O . ALA A 1 211 ? 15.625 21.266 -6.598 1 96.88 211 ALA A O 1
ATOM 1614 N N . TRP A 1 212 ? 13.445 21.609 -5.906 1 96 212 TRP A N 1
ATOM 1615 C CA . TRP A 1 212 ? 12.836 20.922 -7.043 1 96 212 TRP A CA 1
ATOM 1616 C C . TRP A 1 212 ? 12.828 21.812 -8.281 1 96 212 TRP A C 1
ATOM 1618 O O . TRP A 1 212 ? 12.531 23.016 -8.188 1 96 212 TRP A O 1
ATOM 1628 N N . THR A 1 213 ? 13.273 21.25 -9.406 1 88 213 THR A N 1
ATOM 1629 C CA . THR A 1 213 ? 13.305 22.031 -10.633 1 88 213 THR A CA 1
ATOM 1630 C C . THR A 1 213 ? 11.953 21.969 -11.344 1 88 213 THR A C 1
ATOM 1632 O O . THR A 1 213 ? 11.203 21.016 -11.18 1 88 213 THR A O 1
ATOM 1635 N N . GLU A 1 214 ? 11.312 23.078 -11.805 1 68.31 214 GLU A N 1
ATOM 1636 C CA . GLU A 1 214 ? 10.023 23.266 -12.461 1 68.31 214 GLU A CA 1
ATOM 1637 C C . GLU A 1 214 ? 9.734 22.141 -13.453 1 68.31 214 GLU A C 1
ATOM 1639 O O . GLU A 1 214 ? 8.578 21.766 -13.656 1 68.31 214 GLU A O 1
ATOM 1644 N N . ASN A 1 215 ? 10.57 21.547 -14.281 1 54.25 215 ASN A N 1
ATOM 1645 C CA . ASN A 1 215 ? 10.211 20.609 -15.336 1 54.25 215 ASN A CA 1
ATOM 1646 C C . 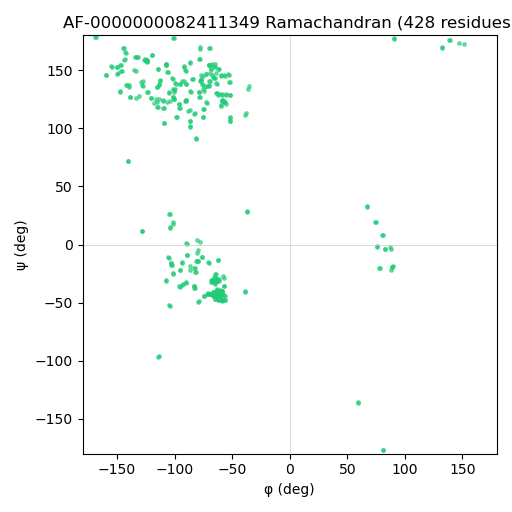ASN A 1 215 ? 9.977 19.203 -14.781 1 54.25 215 ASN A C 1
ATOM 1648 O O . ASN A 1 215 ? 9.812 18.25 -15.547 1 54.25 215 ASN A O 1
ATOM 1652 N N . SER A 1 216 ? 10.047 19.078 -13.578 1 44.53 216 SER A N 1
ATOM 1653 C CA . SER A 1 216 ? 9.891 17.703 -13.102 1 44.53 216 SER A CA 1
ATOM 1654 C C . SER A 1 216 ? 8.477 17.469 -12.562 1 44.53 216 SER A C 1
ATOM 1656 O O . SER A 1 216 ? 7.84 18.391 -12.055 1 44.53 216 SER A O 1
ATOM 1658 N N . MET B 1 1 ? -28.875 1.995 15.625 1 25.77 1 MET B N 1
ATOM 1659 C CA . MET B 1 1 ? -28.688 1.296 14.352 1 25.77 1 MET B CA 1
ATOM 1660 C C . MET B 1 1 ? -27.922 2.164 13.359 1 25.77 1 MET B C 1
ATOM 1662 O O . MET B 1 1 ? -28.281 3.32 13.133 1 25.77 1 MET B O 1
ATOM 1666 N N . MET B 1 2 ? -26.625 2.215 13.305 1 36.59 2 MET B N 1
ATOM 1667 C CA . MET B 1 2 ? -25.984 3.201 12.438 1 36.59 2 MET B CA 1
ATOM 1668 C C . MET B 1 2 ? -26.75 3.352 11.133 1 36.59 2 MET B C 1
ATOM 1670 O O . MET B 1 2 ? -27.141 2.357 10.516 1 36.59 2 MET B O 1
ATOM 1674 N N . ASP B 1 3 ? -27.375 4.332 10.797 1 40.09 3 ASP B N 1
ATOM 1675 C CA . ASP B 1 3 ? -28.203 4.625 9.633 1 40.09 3 ASP B CA 1
ATOM 1676 C C . ASP B 1 3 ? -27.641 3.965 8.375 1 40.09 3 ASP B C 1
ATOM 1678 O O . ASP B 1 3 ? -26.453 3.652 8.32 1 40.09 3 ASP B O 1
ATOM 1682 N N . GLY B 1 4 ? -28.516 3.354 7.539 1 49 4 GLY B N 1
ATOM 1683 C CA . GLY B 1 4 ? -28.531 2.648 6.266 1 49 4 GLY B CA 1
ATOM 1684 C C . GLY B 1 4 ? -27.562 3.223 5.254 1 49 4 GLY B C 1
ATOM 1685 O O . GLY B 1 4 ? -27.969 3.77 4.23 1 49 4 GLY B O 1
ATOM 1686 N N . VAL B 1 5 ? -26.484 3.836 5.703 1 55.34 5 VAL B N 1
ATOM 1687 C CA . VAL B 1 5 ? -25.656 4.441 4.664 1 55.34 5 VAL B CA 1
ATOM 1688 C C . VAL B 1 5 ? -25.344 3.408 3.588 1 55.34 5 VAL B C 1
ATOM 1690 O O . VAL B 1 5 ? -24.797 2.342 3.881 1 55.34 5 VAL B O 1
ATOM 1693 N N . ASP B 1 6 ? -25.938 3.531 2.518 1 75.5 6 ASP B N 1
ATOM 1694 C CA . ASP B 1 6 ? -25.609 2.754 1.325 1 75.5 6 ASP B CA 1
ATOM 1695 C C . ASP B 1 6 ? -24.125 2.848 1.002 1 75.5 6 ASP B C 1
ATOM 1697 O O . ASP B 1 6 ? -23.562 3.943 0.954 1 75.5 6 ASP B O 1
ATOM 1701 N N . GLN B 1 7 ? -23.422 1.793 1.212 1 82.62 7 GLN B N 1
ATOM 1702 C CA . GLN B 1 7 ? -22 1.78 0.896 1 82.62 7 GLN B CA 1
ATOM 1703 C C . GLN B 1 7 ? -21.719 0.933 -0.342 1 82.62 7 GLN B C 1
ATOM 1705 O O . GLN B 1 7 ? -22.547 0.108 -0.738 1 82.62 7 GLN B O 1
ATOM 1710 N N . SER B 1 8 ? -20.609 1.295 -0.966 1 88.06 8 SER B N 1
ATOM 1711 C CA . SER B 1 8 ? -20.094 0.467 -2.055 1 88.06 8 SER B CA 1
ATOM 1712 C C . SER B 1 8 ? -19.859 -0.965 -1.591 1 88.06 8 SER B C 1
ATOM 1714 O O . SER B 1 8 ? -19.484 -1.195 -0.437 1 88.06 8 SER B O 1
ATOM 1716 N N . LEU B 1 9 ? -20.094 -1.877 -2.467 1 93.19 9 LEU B N 1
ATOM 1717 C CA . LEU B 1 9 ? -19.641 -3.238 -2.199 1 93.19 9 LEU B CA 1
ATOM 1718 C C . LEU B 1 9 ? -18.125 -3.309 -2.16 1 93.19 9 LEU B C 1
ATOM 1720 O O . LEU B 1 9 ? -17.438 -2.436 -2.703 1 93.19 9 LEU B O 1
ATOM 1724 N N . VAL B 1 10 ? -17.625 -4.27 -1.436 1 97.19 10 VAL B N 1
ATOM 1725 C CA . VAL B 1 10 ? -16.188 -4.5 -1.387 1 97.19 10 VAL B CA 1
ATOM 1726 C C . VAL B 1 10 ? -15.867 -5.859 -2.002 1 97.19 10 VAL B C 1
ATOM 1728 O O . VAL B 1 10 ? -16.328 -6.895 -1.522 1 97.19 10 VAL B O 1
ATOM 1731 N N . SER B 1 11 ? -15.1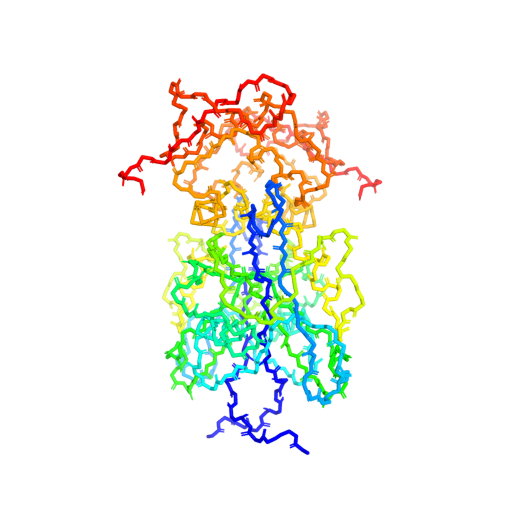09 -5.828 -3.037 1 97.5 11 SER B N 1
ATOM 1732 C CA . SER B 1 11 ? -14.594 -7.055 -3.637 1 97.5 11 SER B CA 1
ATOM 1733 C C . SER B 1 11 ? -13.109 -7.223 -3.359 1 97.5 11 SER B C 1
ATOM 1735 O O . SER B 1 11 ? -12.414 -6.25 -3.053 1 97.5 11 SER B O 1
ATOM 1737 N N . ILE B 1 12 ? -12.695 -8.461 -3.396 1 98.44 12 ILE B N 1
ATOM 1738 C CA . ILE B 1 12 ? -11.281 -8.844 -3.35 1 98.44 12 ILE B CA 1
ATOM 1739 C C . ILE B 1 12 ? -10.852 -9.391 -4.707 1 98.44 12 ILE B C 1
ATOM 1741 O O . ILE B 1 12 ? -11.516 -10.258 -5.273 1 98.44 12 ILE B O 1
ATOM 1745 N N . ASP B 1 13 ? -9.867 -8.844 -5.293 1 98.88 13 ASP B N 1
ATOM 1746 C CA . ASP B 1 13 ? -9.227 -9.375 -6.488 1 98.88 13 ASP B CA 1
ATOM 1747 C C . ASP B 1 13 ? -7.781 -9.781 -6.203 1 98.88 13 ASP B C 1
ATOM 1749 O O . ASP B 1 13 ? -7.047 -9.047 -5.535 1 98.88 13 ASP B O 1
ATOM 1753 N N . VAL B 1 14 ? -7.359 -10.922 -6.68 1 98.94 14 VAL B N 1
ATOM 1754 C CA . VAL B 1 14 ? -6.074 -11.461 -6.254 1 98.94 14 VAL B CA 1
ATOM 1755 C C . VAL B 1 14 ? -5.16 -11.633 -7.465 1 98.94 14 VAL B C 1
ATOM 1757 O O . VAL B 1 14 ? -5.559 -12.227 -8.469 1 98.94 14 VAL B O 1
ATOM 1760 N N . ILE B 1 15 ? -3.998 -11.07 -7.398 1 98.88 15 ILE B N 1
ATOM 1761 C CA . ILE B 1 15 ? -2.902 -11.445 -8.289 1 98.88 15 ILE B CA 1
ATOM 1762 C C . ILE B 1 15 ? -2.221 -12.703 -7.766 1 98.88 15 ILE B C 1
ATOM 1764 O O . ILE B 1 15 ? -1.32 -12.633 -6.926 1 98.88 15 ILE B O 1
ATOM 1768 N N . ALA B 1 16 ? -2.646 -13.844 -8.195 1 98.12 16 ALA B N 1
ATOM 1769 C CA . ALA B 1 16 ? -2.055 -15.125 -7.809 1 98.12 16 ALA B CA 1
ATOM 1770 C C . ALA B 1 16 ? -0.829 -15.445 -8.656 1 98.12 16 ALA B C 1
ATOM 1772 O O . ALA B 1 16 ? -0.956 -15.773 -9.844 1 98.12 16 ALA B O 1
ATOM 1773 N N . LEU B 1 17 ? 0.32 -15.445 -8.023 1 97.31 17 LEU B N 1
ATOM 1774 C CA . LEU B 1 17 ? 1.6 -15.516 -8.719 1 97.31 17 LEU B CA 1
ATOM 1775 C C . LEU B 1 17 ? 2.225 -16.891 -8.578 1 97.31 17 LEU B C 1
ATOM 1777 O O . LEU B 1 17 ? 2.1 -17.531 -7.531 1 97.31 17 LEU B O 1
ATOM 1781 N N . ARG B 1 18 ? 2.871 -17.172 -9.555 1 94.94 18 ARG B N 1
ATOM 1782 C CA . ARG B 1 18 ? 3.668 -18.391 -9.57 1 94.94 18 ARG B CA 1
ATOM 1783 C C . ARG B 1 18 ? 4.934 -18.219 -10.398 1 94.94 18 ARG B C 1
ATOM 1785 O O . ARG B 1 18 ? 4.883 -17.672 -11.508 1 94.94 18 ARG B O 1
ATOM 1792 N N . PHE B 1 19 ? 6.039 -18.625 -9.859 1 93.88 19 PHE B N 1
ATOM 1793 C CA . PHE B 1 19 ? 7.312 -18.531 -10.57 1 93.88 19 PHE B CA 1
ATOM 1794 C C . PHE B 1 19 ? 7.863 -19.906 -10.891 1 93.88 19 PHE B C 1
ATOM 1796 O O . PHE B 1 19 ? 7.852 -20.797 -10.039 1 93.88 19 PHE B O 1
ATOM 1803 N N . GLY B 1 20 ? 8.375 -20.031 -12.078 1 85.19 20 GLY B N 1
ATOM 1804 C CA . GLY B 1 20 ? 9.094 -21.219 -12.5 1 85.19 20 GLY B CA 1
ATOM 1805 C C . GLY B 1 20 ? 8.195 -22.297 -13.094 1 85.19 20 GLY B C 1
ATOM 1806 O O . GLY B 1 20 ? 8.664 -23.219 -13.75 1 85.19 20 GLY B O 1
ATOM 1807 N N . ASN B 1 21 ? 7.004 -22.281 -12.805 1 77.5 21 ASN B N 1
ATOM 1808 C CA . ASN B 1 21 ? 6.016 -23.203 -13.344 1 77.5 21 ASN B CA 1
ATOM 1809 C C . ASN B 1 21 ? 4.781 -22.484 -13.859 1 77.5 21 ASN B C 1
ATOM 1811 O O . ASN B 1 21 ? 4.27 -21.578 -13.203 1 77.5 21 ASN B O 1
ATOM 1815 N N . PRO B 1 22 ? 4.395 -22.766 -15.086 1 67.94 22 PRO B N 1
ATOM 1816 C CA . PRO B 1 22 ? 4.699 -23.922 -15.938 1 67.94 22 PRO B CA 1
ATOM 1817 C C . PRO B 1 22 ? 5.992 -23.734 -16.734 1 67.94 22 PRO B C 1
ATOM 1819 O O . PRO B 1 22 ? 6.527 -24.703 -17.281 1 67.94 22 PRO B O 1
ATOM 1822 N N . GLU B 1 23 ? 6.461 -22.516 -16.875 1 77.56 23 GLU B N 1
ATOM 1823 C CA . GLU B 1 23 ? 7.676 -22.266 -17.641 1 77.56 23 GLU B CA 1
ATOM 1824 C C . GLU B 1 23 ? 8.852 -21.922 -16.719 1 77.56 23 GLU B C 1
ATOM 1826 O O . GLU B 1 23 ? 8.773 -21 -15.922 1 77.56 23 GLU B O 1
ATOM 1831 N N . PRO B 1 24 ? 9.836 -22.688 -16.859 1 77.81 24 PRO B N 1
ATOM 1832 C CA . PRO B 1 24 ? 10.984 -22.438 -15.984 1 77.81 24 PRO B CA 1
ATOM 1833 C C . PRO B 1 24 ? 11.508 -21 -16.094 1 77.81 24 PRO B C 1
ATOM 1835 O O . PRO B 1 24 ? 11.641 -20.469 -17.203 1 77.81 24 PRO B O 1
ATOM 1838 N N . GLY B 1 25 ? 11.641 -20.391 -14.914 1 80.31 25 GLY B N 1
ATOM 1839 C CA . GLY B 1 25 ? 12.258 -19.078 -14.867 1 80.31 25 GLY B CA 1
ATOM 1840 C C . GLY B 1 25 ? 11.305 -17.953 -15.219 1 80.31 25 GLY B C 1
ATOM 1841 O O . GLY B 1 25 ? 11.727 -16.828 -15.469 1 80.31 25 GLY B O 1
ATOM 1842 N N . MET B 1 26 ? 10.07 -18.297 -15.352 1 90.19 26 MET B N 1
ATOM 1843 C CA . MET B 1 26 ? 9.094 -17.266 -15.719 1 90.19 26 MET B CA 1
ATOM 1844 C C . MET B 1 26 ? 8.133 -17 -14.57 1 90.19 26 MET B C 1
ATOM 1846 O O . MET B 1 26 ? 7.734 -17.922 -13.852 1 90.19 26 MET B O 1
ATOM 1850 N N 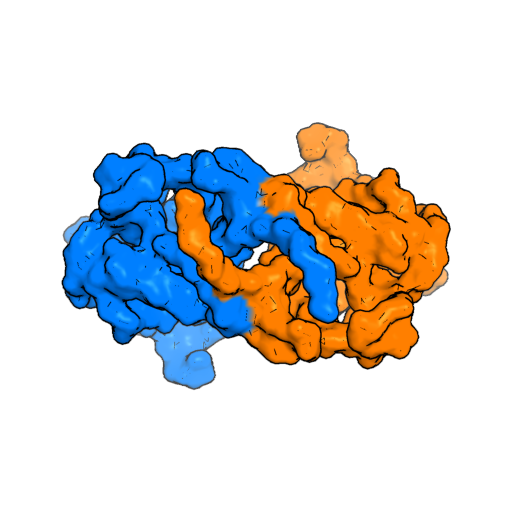. LEU B 1 27 ? 7.809 -15.773 -14.422 1 95.44 27 LEU B N 1
ATOM 1851 C CA . LEU B 1 27 ? 6.785 -15.336 -13.477 1 95.44 27 LEU B CA 1
ATOM 1852 C C . LEU B 1 27 ? 5.441 -15.164 -14.18 1 95.44 27 LEU B C 1
ATOM 1854 O O . LEU B 1 27 ? 5.348 -14.453 -15.18 1 95.44 27 LEU B O 1
ATOM 1858 N N . ARG B 1 28 ? 4.457 -15.891 -13.719 1 95.75 28 ARG B N 1
ATOM 1859 C CA . ARG B 1 28 ? 3.107 -15.828 -14.266 1 95.75 28 ARG B CA 1
ATOM 1860 C C . ARG B 1 28 ? 2.088 -15.523 -13.18 1 95.75 28 ARG B C 1
ATOM 1862 O O . ARG B 1 28 ? 2.381 -15.656 -11.984 1 95.75 28 ARG B O 1
ATOM 1869 N N . PHE B 1 29 ? 0.968 -15.031 -13.547 1 97.06 29 PHE B N 1
ATOM 1870 C CA . PHE B 1 29 ? -0.163 -14.938 -12.633 1 97.06 29 PHE B CA 1
ATOM 1871 C C . PHE B 1 29 ? -1.398 -15.602 -13.227 1 97.06 29 PHE B C 1
ATOM 1873 O O . PHE B 1 29 ? -1.488 -15.781 -14.445 1 97.06 29 PHE B O 1
ATOM 1880 N N . ALA B 1 30 ? -2.342 -15.953 -12.375 1 97 30 ALA B N 1
ATOM 1881 C CA . ALA B 1 30 ? -3.459 -16.797 -12.773 1 97 30 ALA B CA 1
ATOM 1882 C C . ALA B 1 30 ? -4.68 -15.969 -13.148 1 97 30 ALA B C 1
ATOM 1884 O O . ALA B 1 30 ? -4.984 -14.977 -12.484 1 97 30 ALA B O 1
ATOM 1885 N N . VAL B 1 31 ? -5.336 -16.375 -14.211 1 98 31 VAL B N 1
ATOM 1886 C CA . VAL B 1 31 ? -6.648 -15.859 -14.594 1 98 31 VAL B CA 1
ATOM 1887 C C . VAL B 1 31 ? -7.578 -17.031 -14.922 1 98 31 VAL B C 1
ATOM 1889 O O . VAL B 1 31 ? -7.125 -18.156 -15.102 1 98 31 VAL B O 1
ATOM 1892 N N . THR B 1 32 ? -8.812 -16.75 -14.906 1 97.31 32 THR B N 1
ATOM 1893 C CA . THR B 1 32 ? -9.805 -17.781 -15.195 1 97.31 32 THR B CA 1
ATOM 1894 C C . THR B 1 32 ? -11.047 -17.172 -15.844 1 97.31 32 THR B C 1
ATOM 1896 O O . THR B 1 32 ? -11.398 -16.031 -15.562 1 97.31 32 THR B O 1
ATOM 1899 N N . PRO B 1 33 ? -11.68 -17.938 -16.719 1 96.94 33 PRO B N 1
ATOM 1900 C CA . PRO B 1 33 ? -12.914 -17.406 -17.312 1 96.94 33 PRO B CA 1
ATOM 1901 C C . PRO B 1 33 ? -14.016 -17.203 -16.266 1 96.94 33 PRO B C 1
ATOM 1903 O O . PRO B 1 33 ? -14.211 -18.047 -15.398 1 96.94 33 PRO B O 1
ATOM 1906 N N . ARG B 1 34 ? -14.703 -16.109 -16.391 1 96.75 34 ARG B N 1
ATOM 1907 C CA . ARG B 1 34 ? -15.844 -15.875 -15.516 1 96.75 34 ARG B CA 1
ATOM 1908 C C . ARG B 1 34 ? -16.984 -16.828 -15.836 1 96.75 34 ARG B C 1
ATOM 1910 O O . ARG B 1 34 ? -17.266 -17.109 -17 1 96.75 34 ARG B O 1
ATOM 1917 N N . ARG B 1 35 ? -17.672 -17.141 -14.781 1 93.5 35 ARG B N 1
ATOM 1918 C CA . ARG B 1 35 ? -18.75 -18.109 -14.945 1 93.5 35 ARG B CA 1
ATOM 1919 C C . ARG B 1 35 ? -20.109 -17.422 -14.906 1 93.5 35 ARG B C 1
ATOM 1921 O O . ARG B 1 35 ? -21.141 -18.031 -15.211 1 93.5 35 ARG B O 1
ATOM 1928 N N . ALA B 1 36 ? -20.094 -16.203 -14.523 1 92.88 36 ALA B N 1
ATOM 1929 C CA . ALA B 1 36 ? -21.344 -15.469 -14.367 1 92.88 36 ALA B CA 1
ATOM 1930 C C . ALA B 1 36 ? -21.234 -14.078 -14.992 1 92.88 36 ALA B C 1
ATOM 1932 O O . ALA B 1 36 ? -20.141 -13.555 -15.188 1 92.88 36 ALA B O 1
ATOM 1933 N N . GLU B 1 37 ? -22.406 -13.516 -15.242 1 95.06 37 GLU B N 1
ATOM 1934 C CA . GLU B 1 37 ? -22.469 -12.141 -15.727 1 95.06 37 GLU B CA 1
ATOM 1935 C C . GLU B 1 37 ? -22.031 -11.156 -14.641 1 95.06 37 GLU B C 1
ATOM 1937 O O . GLU B 1 37 ? -22.203 -11.422 -13.453 1 95.06 37 GLU B O 1
ATOM 1942 N N . PRO B 1 38 ? -21.531 -10.125 -15.047 1 96.94 38 PRO B N 1
ATOM 1943 C CA . PRO B 1 38 ? -21.172 -9.727 -16.406 1 96.94 38 PRO B CA 1
ATOM 1944 C C . PRO B 1 38 ? -19.875 -10.367 -16.891 1 96.94 38 PRO B C 1
ATOM 1946 O O . PRO B 1 38 ? -19.172 -11.008 -16.109 1 96.94 38 PRO B O 1
ATOM 1949 N N . TYR B 1 39 ? -19.562 -10.25 -18.266 1 97.56 39 TYR B N 1
ATOM 1950 C CA . TYR B 1 39 ? -18.312 -10.664 -18.891 1 97.56 39 TYR B CA 1
ATOM 1951 C C . TYR B 1 39 ? -18.156 -12.18 -18.859 1 97.56 39 TYR B C 1
ATOM 1953 O O . TYR B 1 39 ? -17.062 -12.703 -18.625 1 97.56 39 TYR B O 1
ATOM 1961 N N . THR B 1 40 ? -19.312 -12.883 -18.953 1 96.88 40 THR B N 1
ATOM 1962 C CA . THR B 1 40 ? -19.281 -14.344 -18.938 1 96.88 40 THR B CA 1
ATOM 1963 C C . THR B 1 40 ? -18.297 -14.867 -19.969 1 96.88 40 THR B C 1
ATOM 1965 O O . THR B 1 40 ? -18.328 -14.453 -21.141 1 96.88 40 THR B O 1
ATOM 1968 N N . GLY B 1 41 ? -17.391 -15.758 -19.5 1 96.69 41 GLY B N 1
ATOM 1969 C CA . GLY B 1 41 ? -16.438 -16.375 -20.406 1 96.69 41 GLY B CA 1
ATOM 1970 C C . GLY B 1 41 ? -15.156 -15.594 -20.562 1 96.69 41 GLY B C 1
ATOM 1971 O O . GLY B 1 41 ? -14.148 -16.125 -21.031 1 96.69 41 GLY B O 1
ATOM 1972 N N . GLN B 1 42 ? -15.18 -14.367 -20.219 1 97.62 42 GLN B N 1
ATOM 1973 C CA . GLN B 1 42 ? -13.977 -13.547 -20.297 1 97.62 42 GLN B CA 1
ATOM 1974 C C . GLN B 1 42 ? -13.031 -13.852 -19.141 1 97.62 42 GLN B C 1
ATOM 1976 O O . GLN B 1 42 ? -13.477 -14.117 -18.016 1 97.62 42 GLN B O 1
ATOM 1981 N N . LEU B 1 43 ? -11.766 -13.781 -19.406 1 98.06 43 LEU B N 1
ATOM 1982 C CA . LEU B 1 43 ? -10.766 -14.031 -18.375 1 98.06 43 LEU B CA 1
ATOM 1983 C C . LEU B 1 43 ? -10.773 -12.914 -17.328 1 98.06 43 LEU B C 1
ATOM 1985 O O . LEU B 1 43 ? -10.93 -11.742 -17.672 1 98.06 43 LEU B O 1
ATOM 1989 N N . ALA B 1 44 ? -10.602 -13.32 -16.094 1 98.5 44 ALA B N 1
ATOM 1990 C CA . ALA B 1 44 ? -10.57 -12.375 -14.984 1 98.5 44 ALA B CA 1
ATOM 1991 C C . ALA B 1 44 ? -9.625 -12.852 -13.883 1 98.5 44 ALA B C 1
ATOM 1993 O O . ALA B 1 44 ? -9.305 -14.039 -13.805 1 98.5 44 ALA B O 1
ATOM 1994 N N . LEU B 1 45 ? -9.141 -11.914 -13.156 1 98.75 45 LEU B N 1
ATOM 1995 C CA . LEU B 1 45 ? -8.5 -12.266 -11.898 1 98.75 45 LEU B CA 1
ATOM 1996 C C . LEU B 1 45 ? -9.477 -12.992 -10.977 1 98.75 45 LEU B C 1
ATOM 1998 O O . LEU B 1 45 ? -10.672 -12.711 -10.984 1 98.75 45 LEU B O 1
ATOM 2002 N N . PRO B 1 46 ? -8.969 -13.93 -10.211 1 98.38 46 PRO B N 1
ATOM 2003 C CA . PRO B 1 46 ? -9.867 -14.492 -9.203 1 98.38 46 PRO B CA 1
ATOM 2004 C C . PRO B 1 46 ? -10.336 -13.453 -8.188 1 98.38 46 PRO B C 1
ATOM 2006 O O . PRO B 1 46 ? -9.523 -12.703 -7.641 1 98.38 46 PRO B O 1
ATOM 2009 N N . GLY B 1 47 ? -11.578 -13.391 -8.008 1 97.81 47 GLY B N 1
ATOM 2010 C CA . GLY B 1 47 ? -12.133 -12.391 -7.109 1 97.81 47 GLY B CA 1
ATOM 2011 C C . GLY B 1 47 ? -13.414 -12.836 -6.434 1 97.81 47 GLY B C 1
ATOM 2012 O O . GLY B 1 47 ? -14.156 -13.664 -6.977 1 97.81 47 GLY B O 1
ATOM 2013 N N . VAL B 1 48 ? -13.68 -12.297 -5.254 1 97.38 48 VAL B N 1
ATOM 2014 C CA . VAL B 1 48 ? -14.891 -12.586 -4.488 1 97.38 48 VAL B CA 1
ATOM 2015 C C . VAL B 1 48 ? -15.367 -11.32 -3.777 1 97.38 48 VAL B C 1
ATOM 2017 O O . VAL B 1 48 ? -14.609 -10.359 -3.637 1 97.38 48 VAL B O 1
ATOM 2020 N N . LEU B 1 49 ? -16.594 -11.344 -3.434 1 96.56 49 LEU B N 1
ATOM 2021 C CA . LEU B 1 49 ? -17.078 -10.305 -2.539 1 96.56 49 LEU B CA 1
ATOM 2022 C C . LEU B 1 49 ? -16.656 -10.578 -1.101 1 96.56 49 LEU B C 1
ATOM 2024 O O . LEU B 1 49 ? -16.656 -11.727 -0.654 1 96.56 49 LEU B O 1
ATOM 2028 N N . LEU B 1 50 ? -16.328 -9.516 -0.43 1 97.38 50 LEU B N 1
ATOM 2029 C CA . LEU B 1 50 ? -15.922 -9.648 0.965 1 97.38 50 LEU B CA 1
ATOM 2030 C C . LEU B 1 50 ? -17.141 -9.82 1.869 1 97.38 50 LEU B C 1
ATOM 2032 O O . LEU B 1 50 ? -18.078 -9.016 1.812 1 97.38 50 LEU B O 1
ATOM 2036 N N . GLY B 1 51 ? -17.125 -10.836 2.668 1 95.12 51 GLY B N 1
ATOM 2037 C CA . GLY B 1 51 ? -18.203 -11.039 3.629 1 95.12 51 GLY B CA 1
ATOM 2038 C C . GLY B 1 51 ? -18.078 -10.156 4.855 1 95.12 51 GLY B C 1
ATOM 2039 O O . GLY B 1 51 ? -16.984 -9.688 5.184 1 95.12 51 GLY B O 1
ATOM 2040 N N . THR B 1 52 ? -19.172 -10 5.516 1 94.62 52 THR B N 1
ATOM 2041 C CA . THR B 1 52 ? -19.172 -9.227 6.75 1 94.62 52 THR B CA 1
ATOM 2042 C C . THR B 1 52 ? -18.203 -9.836 7.77 1 94.62 52 THR B C 1
ATOM 2044 O O . THR B 1 52 ? -18.297 -11.023 8.086 1 94.62 52 THR B O 1
ATOM 2047 N N . GLY B 1 53 ? -17.297 -8.992 8.188 1 96 53 GLY B N 1
ATOM 2048 C CA . GLY B 1 53 ? -16.375 -9.422 9.219 1 96 53 GLY B CA 1
ATOM 2049 C C . GLY B 1 53 ? -15.289 -10.352 8.688 1 96 53 GLY B C 1
ATOM 2050 O O . GLY B 1 53 ? -14.438 -10.805 9.453 1 96 53 GLY B O 1
ATOM 2051 N N . GLU B 1 54 ? -15.352 -10.664 7.422 1 97.5 54 GLU B N 1
ATOM 2052 C CA . GLU B 1 54 ? -14.336 -11.523 6.824 1 97.5 54 GLU B CA 1
ATOM 2053 C C . GLU B 1 54 ? -12.992 -10.789 6.723 1 97.5 54 GLU B C 1
ATOM 2055 O O . GLU B 1 54 ? -12.945 -9.617 6.352 1 97.5 54 GLU B O 1
ATOM 2060 N N . ARG B 1 55 ? -11.93 -11.5 7.074 1 98.25 55 ARG B N 1
ATOM 2061 C CA . ARG B 1 55 ? -10.594 -10.938 6.898 1 98.25 55 ARG B CA 1
ATOM 2062 C C . ARG B 1 55 ? -10.203 -10.914 5.422 1 98.25 55 ARG B C 1
ATOM 2064 O O . ARG B 1 55 ? -10.578 -11.805 4.66 1 98.25 55 ARG B O 1
ATOM 2071 N N . LEU B 1 56 ? -9.438 -9.898 5.039 1 98.62 56 LEU B N 1
ATOM 2072 C CA . LEU B 1 56 ? -8.992 -9.766 3.658 1 98.62 56 LEU B CA 1
ATOM 2073 C C . LEU B 1 56 ? -8.234 -11.008 3.205 1 98.62 56 LEU B C 1
ATOM 2075 O O . LEU B 1 56 ? -8.469 -11.516 2.107 1 98.62 56 LEU B O 1
ATOM 2079 N N . GLN B 1 57 ? -7.371 -11.492 4.031 1 98.5 57 GLN B N 1
ATOM 2080 C CA . GLN B 1 57 ? -6.559 -12.656 3.695 1 98.5 57 GLN B CA 1
ATOM 2081 C C . GLN B 1 57 ? -7.43 -13.891 3.459 1 98.5 57 GLN B C 1
ATOM 2083 O O . GLN B 1 57 ? -7.164 -14.68 2.551 1 98.5 57 GLN B O 1
ATOM 2088 N N . ASP B 1 58 ? -8.414 -14.055 4.281 1 98.56 58 ASP B N 1
ATOM 2089 C CA . ASP B 1 58 ? -9.32 -15.188 4.125 1 98.56 58 ASP B CA 1
ATOM 2090 C C . ASP B 1 58 ? -10.094 -15.094 2.811 1 98.56 58 ASP B C 1
ATOM 2092 O O . ASP B 1 58 ? -10.273 -16.094 2.117 1 98.56 58 ASP B O 1
ATOM 2096 N N . ALA B 1 59 ? -10.562 -13.914 2.502 1 98.38 59 ALA B N 1
ATOM 2097 C CA . ALA B 1 59 ? -11.273 -13.695 1.243 1 98.38 59 ALA B CA 1
ATOM 2098 C C . ALA B 1 59 ? -10.359 -13.953 0.049 1 98.38 59 ALA B C 1
ATOM 2100 O O . ALA B 1 59 ? -10.789 -14.508 -0.964 1 98.38 59 ALA B O 1
ATOM 2101 N N . ALA B 1 60 ? -9.07 -13.516 0.149 1 98.81 60 ALA B N 1
ATOM 2102 C CA . ALA B 1 60 ? -8.102 -13.75 -0.917 1 98.81 60 ALA B CA 1
ATOM 2103 C C . ALA B 1 60 ? -7.906 -15.25 -1.154 1 98.81 60 ALA B C 1
ATOM 2105 O O . ALA B 1 60 ? -7.926 -15.711 -2.297 1 98.81 60 ALA B O 1
ATOM 2106 N N . ARG B 1 61 ? -7.738 -15.938 -0.074 1 98.69 61 ARG B N 1
ATOM 2107 C CA . ARG B 1 61 ? -7.574 -17.391 -0.181 1 98.69 61 ARG B CA 1
ATOM 2108 C C . ARG B 1 61 ? -8.828 -18.031 -0.762 1 98.69 61 ARG B C 1
ATOM 2110 O O . ARG B 1 61 ? -8.734 -18.906 -1.624 1 98.69 61 ARG B O 1
ATOM 2117 N N . ARG B 1 62 ? -9.969 -17.609 -0.29 1 98.62 62 ARG B N 1
ATOM 2118 C CA . ARG B 1 62 ? -11.242 -18.109 -0.805 1 98.62 62 ARG B CA 1
ATOM 2119 C C . ARG B 1 62 ? -11.375 -17.844 -2.301 1 98.62 62 ARG B C 1
ATOM 2121 O O . ARG B 1 62 ? -11.836 -18.703 -3.053 1 98.62 62 ARG B O 1
ATOM 2128 N N . ALA B 1 63 ? -10.938 -16.688 -2.748 1 98.25 63 ALA B N 1
ATOM 2129 C CA . ALA B 1 63 ? -10.969 -16.344 -4.172 1 98.25 63 ALA B CA 1
ATOM 2130 C C . ALA B 1 63 ? -10.109 -17.312 -4.98 1 98.25 63 ALA B C 1
ATOM 2132 O O . ALA B 1 63 ? -10.555 -17.844 -5.996 1 98.25 63 ALA B O 1
ATOM 2133 N N . VAL B 1 64 ? -8.906 -17.547 -4.504 1 98 64 VAL B N 1
ATOM 2134 C CA . VAL B 1 64 ? -7.961 -18.406 -5.215 1 98 64 VAL B CA 1
ATOM 2135 C C . VAL B 1 64 ? -8.484 -19.844 -5.246 1 98 64 VAL B C 1
ATOM 2137 O O . VAL B 1 64 ? -8.492 -20.484 -6.297 1 98 64 VAL B O 1
ATOM 2140 N N . THR B 1 65 ? -8.992 -20.328 -4.145 1 97.56 65 THR B N 1
ATOM 2141 C CA . THR B 1 65 ? -9.422 -21.719 -4.047 1 97.56 65 THR B CA 1
ATOM 2142 C C . THR B 1 65 ? -10.695 -21.953 -4.852 1 97.56 65 THR B C 1
ATOM 2144 O O . THR B 1 65 ? -10.805 -22.922 -5.59 1 97.56 65 THR B O 1
ATOM 2147 N N . THR B 1 66 ? -11.617 -21.078 -4.781 1 96.75 66 THR B N 1
ATOM 2148 C CA . THR B 1 66 ? -12.922 -21.312 -5.379 1 96.75 66 THR B CA 1
ATOM 2149 C C . THR B 1 66 ? -12.906 -20.984 -6.871 1 96.75 66 THR B C 1
ATOM 2151 O O . THR B 1 66 ? -13.562 -21.656 -7.668 1 96.75 66 THR B O 1
ATOM 2154 N N . LYS B 1 67 ? -12.141 -19.938 -7.262 1 96.81 67 LYS B N 1
ATOM 2155 C CA . LYS B 1 67 ? -12.188 -19.5 -8.656 1 96.81 67 LYS B CA 1
ATOM 2156 C C . LYS B 1 67 ? -11.148 -20.234 -9.492 1 96.81 67 LYS B C 1
ATOM 2158 O O . LYS B 1 67 ? -11.375 -20.5 -10.68 1 96.81 67 LYS B O 1
ATOM 2163 N N . LEU B 1 68 ? -10 -20.578 -8.883 1 96.25 68 LEU B N 1
ATOM 2164 C CA . LEU B 1 68 ? -8.914 -21.188 -9.648 1 96.25 68 LEU B CA 1
ATOM 2165 C C . LEU B 1 68 ? -8.844 -22.688 -9.406 1 96.25 68 LEU B C 1
ATOM 2167 O O . LEU B 1 68 ? -8.18 -23.406 -10.148 1 96.25 68 LEU B O 1
ATOM 2171 N N . GLY B 1 69 ? -9.5 -23.141 -8.352 1 95.5 69 GLY B N 1
ATOM 2172 C CA . GLY B 1 69 ? -9.422 -24.547 -8.008 1 95.5 69 GLY B CA 1
ATOM 2173 C C . GLY B 1 69 ? -8.094 -24.938 -7.383 1 95.5 69 GLY B C 1
ATOM 2174 O O . GLY B 1 69 ? -7.703 -26.109 -7.434 1 95.5 69 GLY B O 1
ATOM 2175 N N . ILE B 1 70 ? -7.363 -24.031 -6.875 1 95.69 70 ILE B N 1
ATOM 2176 C CA . ILE B 1 70 ? -6.078 -24.281 -6.234 1 95.69 70 ILE B CA 1
ATOM 2177 C C . ILE B 1 70 ? -6.285 -24.547 -4.742 1 95.69 70 ILE B C 1
ATOM 2179 O O . ILE B 1 70 ? -6.883 -23.719 -4.043 1 95.69 70 ILE B O 1
ATOM 2183 N N . PRO B 1 71 ? -5.836 -25.609 -4.293 1 96.12 71 PRO B N 1
ATOM 2184 C CA . PRO B 1 71 ? -6.02 -25.922 -2.873 1 96.12 71 PRO B CA 1
ATOM 2185 C C . PRO B 1 71 ? -5.336 -24.906 -1.959 1 96.12 71 PRO B C 1
ATOM 2187 O O . PRO B 1 71 ? -4.293 -24.359 -2.318 1 96.12 71 PRO B O 1
ATOM 2190 N N . ASP B 1 72 ? -5.887 -24.734 -0.801 1 96.94 72 ASP B N 1
ATOM 2191 C CA . ASP B 1 72 ? -5.422 -23.75 0.169 1 96.94 72 ASP B CA 1
ATOM 2192 C C . ASP B 1 72 ? -3.951 -23.969 0.518 1 96.94 72 ASP B C 1
ATOM 2194 O O . ASP B 1 72 ? -3.193 -23.016 0.668 1 96.94 72 ASP B O 1
ATOM 2198 N N . GLU B 1 73 ? -3.5 -25.219 0.583 1 96.19 73 GLU B N 1
ATOM 2199 C CA . GLU B 1 73 ? -2.148 -25.547 1.019 1 96.19 73 GLU B CA 1
ATOM 2200 C C . GLU B 1 73 ? -1.112 -25.125 -0.02 1 96.19 73 GLU B C 1
ATOM 2202 O O . GLU B 1 73 ? 0.085 -25.094 0.271 1 96.19 73 GLU B O 1
ATOM 2207 N N . LYS B 1 74 ? -1.58 -24.844 -1.234 1 96.56 74 LYS B N 1
ATOM 2208 C CA . LYS B 1 74 ? -0.676 -24.422 -2.303 1 96.56 74 LYS B CA 1
ATOM 2209 C C . LYS B 1 74 ? -0.492 -22.906 -2.312 1 96.56 74 LYS B C 1
ATOM 2211 O O . LYS B 1 74 ? 0.347 -22.391 -3.047 1 96.56 74 LYS B O 1
ATOM 2216 N N . ILE B 1 75 ? -1.288 -22.234 -1.524 1 97.69 75 ILE B N 1
ATOM 2217 C CA . ILE B 1 75 ? -1.134 -20.797 -1.34 1 97.69 75 ILE B CA 1
ATOM 2218 C C . ILE B 1 75 ? -0.119 -20.516 -0.232 1 97.69 75 ILE B C 1
ATOM 2220 O O . ILE B 1 75 ? -0.435 -20.641 0.953 1 97.69 75 ILE B O 1
ATOM 2224 N N . LEU B 1 76 ? 1.036 -20.094 -0.543 1 97.75 76 LEU B N 1
ATOM 2225 C CA . LEU B 1 76 ? 2.15 -20.016 0.396 1 97.75 76 LEU B CA 1
ATOM 2226 C C . LEU B 1 76 ? 2.02 -18.781 1.283 1 97.75 76 LEU B C 1
ATOM 2228 O O . LEU B 1 76 ? 2.236 -18.859 2.494 1 97.75 76 LEU B O 1
ATOM 2232 N N . VAL B 1 77 ? 1.798 -17.719 0.788 1 98.12 77 VAL B N 1
ATOM 2233 C CA . VAL B 1 77 ? 1.694 -16.438 1.478 1 98.12 77 VAL B CA 1
ATOM 2234 C C . VAL B 1 77 ? 0.828 -15.477 0.662 1 98.12 77 VAL B C 1
ATOM 2236 O O . VAL B 1 77 ? 0.669 -15.648 -0.548 1 98.12 77 VAL B O 1
ATOM 2239 N N . SER B 1 78 ? 0.21 -14.562 1.248 1 98.5 78 SER B N 1
ATOM 2240 C CA . SER B 1 78 ? -0.595 -13.531 0.599 1 98.5 78 SER B CA 1
ATOM 2241 C C . SER B 1 78 ? -0.46 -12.195 1.314 1 98.5 78 SER B C 1
ATOM 2243 O O . SER B 1 78 ? 0.065 -12.133 2.428 1 98.5 78 SER B O 1
ATOM 2245 N N . GLY B 1 79 ? -0.884 -11.133 0.684 1 98.56 79 GLY B N 1
ATOM 2246 C CA . GLY B 1 79 ? -0.832 -9.797 1.255 1 98.56 79 GLY B CA 1
ATOM 2247 C C . GLY B 1 79 ? -1.62 -8.773 0.456 1 98.56 79 GLY B C 1
ATOM 2248 O O . GLY B 1 79 ? -2.209 -9.109 -0.575 1 98.56 79 GLY B O 1
ATOM 2249 N N . GLN B 1 80 ? -1.605 -7.551 0.974 1 98.75 80 GLN B N 1
ATOM 2250 C CA . GLN B 1 80 ? -2.398 -6.48 0.379 1 98.75 80 GLN B CA 1
ATOM 2251 C C . GLN B 1 80 ? -1.601 -5.73 -0.684 1 98.75 80 GLN B C 1
ATOM 2253 O O . GLN B 1 80 ? -0.372 -5.664 -0.612 1 98.75 80 GLN B O 1
ATOM 2258 N N . LEU B 1 81 ? -2.264 -5.227 -1.646 1 98.56 81 LEU B N 1
ATOM 2259 C CA . LEU B 1 81 ? -1.698 -4.285 -2.609 1 98.56 81 LEU B CA 1
ATOM 2260 C C . LEU B 1 81 ? -2.348 -2.912 -2.477 1 98.56 81 LEU B C 1
ATOM 2262 O O . LEU B 1 81 ? -2.066 -2.18 -1.525 1 98.56 81 LEU B O 1
ATOM 2266 N N . THR B 1 82 ? -3.352 -2.559 -3.248 1 98.38 82 THR B N 1
ATOM 2267 C CA . THR B 1 82 ? -4.027 -1.266 -3.184 1 98.38 82 THR B CA 1
ATOM 2268 C C . THR B 1 82 ? -5.52 -1.419 -3.465 1 98.38 82 THR B C 1
ATOM 2270 O O . THR B 1 82 ? -5.984 -2.51 -3.799 1 98.38 82 THR B O 1
ATOM 2273 N N . VAL B 1 83 ? -6.223 -0.377 -3.219 1 98.81 83 VAL B N 1
ATOM 2274 C CA . VAL B 1 83 ? -7.668 -0.391 -3.416 1 98.81 83 VAL B CA 1
ATOM 2275 C C . VAL B 1 83 ? -8.023 0.384 -4.684 1 98.81 83 VAL B C 1
ATOM 2277 O O . VAL B 1 83 ? -7.512 1.481 -4.914 1 98.81 83 VAL B O 1
ATOM 2280 N N . PHE B 1 84 ? -8.812 -0.187 -5.5 1 98.81 84 PHE B N 1
ATOM 2281 C CA . PHE B 1 84 ? -9.359 0.48 -6.672 1 98.81 84 PHE B CA 1
ATOM 2282 C C . PHE B 1 84 ? -10.797 0.918 -6.422 1 98.81 84 PHE B C 1
ATOM 2284 O O . PHE B 1 84 ? -11.648 0.102 -6.055 1 98.81 84 PHE B O 1
ATOM 2291 N N . ASP B 1 85 ? -11.07 2.221 -6.668 1 98.25 85 ASP B N 1
ATOM 2292 C CA . ASP B 1 85 ? -12.312 2.789 -6.168 1 98.25 85 ASP B CA 1
ATOM 2293 C C . ASP B 1 85 ? -13.086 3.494 -7.277 1 98.25 85 ASP B C 1
ATOM 2295 O O . ASP B 1 85 ? -13.992 4.285 -7.008 1 98.25 85 ASP B O 1
ATOM 2299 N N . GLU B 1 86 ? -12.672 3.299 -8.562 1 97.56 86 GLU B N 1
ATOM 2300 C CA . GLU B 1 86 ? -13.453 3.893 -9.641 1 97.56 86 GLU B CA 1
ATOM 2301 C C . GLU B 1 86 ? -14.906 3.422 -9.594 1 97.56 86 GLU B C 1
ATOM 2303 O O . GLU B 1 86 ? -15.18 2.221 -9.656 1 97.56 86 GLU B O 1
ATOM 2308 N N . PRO B 1 87 ? -15.859 4.34 -9.508 1 96.38 87 PRO B N 1
ATOM 2309 C CA . PRO B 1 87 ? -17.234 3.951 -9.227 1 96.38 87 PRO B CA 1
ATOM 2310 C C . PRO B 1 87 ? -17.844 3.092 -10.328 1 96.38 87 PRO B C 1
ATOM 2312 O O . PRO B 1 87 ? -18.75 2.289 -10.062 1 96.38 87 PRO B O 1
ATOM 2315 N N . ASN B 1 88 ? -17.344 3.223 -11.562 1 95.94 88 ASN B N 1
ATOM 2316 C CA . ASN B 1 88 ? -17.953 2.52 -12.688 1 95.94 88 ASN B CA 1
ATOM 2317 C C . ASN B 1 88 ? -17.109 1.311 -13.102 1 95.94 88 ASN B C 1
ATOM 2319 O O . ASN B 1 88 ? -17.297 0.773 -14.195 1 95.94 88 ASN B O 1
ATOM 2323 N N . ARG B 1 89 ? -16.219 0.946 -12.242 1 96.75 89 ARG B N 1
ATOM 2324 C CA . ARG B 1 89 ? -15.344 -0.163 -12.602 1 96.75 89 ARG B CA 1
ATOM 2325 C C . ARG B 1 89 ? -16.125 -1.46 -12.75 1 96.75 89 ARG B C 1
ATOM 2327 O O . ARG B 1 89 ? -15.727 -2.359 -13.492 1 96.75 89 ARG B O 1
ATOM 2334 N N . ASP B 1 90 ? -17.156 -1.628 -11.984 1 95.31 90 ASP B N 1
ATOM 2335 C CA . ASP B 1 90 ? -18.078 -2.752 -12.039 1 95.31 90 ASP B CA 1
ATOM 2336 C C . ASP B 1 90 ? -19.438 -2.309 -12.562 1 95.31 90 ASP B C 1
ATOM 2338 O O . ASP B 1 90 ? -20.094 -1.458 -11.953 1 95.31 90 ASP B O 1
ATOM 2342 N N . PRO B 1 91 ? -19.844 -2.871 -13.719 1 95.5 91 PRO B N 1
ATOM 2343 C CA . PRO B 1 91 ? -21.125 -2.438 -14.289 1 95.5 91 PRO B CA 1
ATOM 2344 C C . PRO B 1 91 ? -22.312 -2.744 -13.383 1 95.5 91 PRO B C 1
ATOM 2346 O O . PRO B 1 91 ? -23.406 -2.219 -13.602 1 95.5 91 PRO B O 1
ATOM 2349 N N . ARG B 1 92 ? -22.172 -3.561 -12.359 1 94 92 ARG B N 1
ATOM 2350 C CA . ARG B 1 92 ? -23.25 -3.93 -11.461 1 94 92 ARG B CA 1
ATOM 2351 C C . ARG B 1 92 ? -23.5 -2.842 -10.422 1 94 92 ARG B C 1
ATOM 2353 O O . ARG B 1 92 ? -24.547 -2.832 -9.766 1 94 92 ARG B O 1
ATOM 2360 N N . GLY B 1 93 ? -22.531 -1.929 -10.328 1 93.75 93 GLY B N 1
ATOM 2361 C CA . GLY B 1 93 ? -22.609 -0.835 -9.375 1 93.75 93 GLY B CA 1
ATOM 2362 C C . GLY B 1 93 ? -21.297 -0.539 -8.68 1 93.75 93 GLY B C 1
ATOM 2363 O O . GLY B 1 93 ? -20.297 -1.216 -8.922 1 93.75 93 GLY B O 1
ATOM 2364 N N . PRO B 1 94 ? -21.391 0.536 -7.871 1 95 94 PRO B N 1
ATOM 2365 C CA . PRO B 1 94 ? -20.141 0.928 -7.199 1 95 94 PRO B CA 1
ATOM 2366 C C . PRO B 1 94 ? -19.578 -0.18 -6.312 1 95 94 PRO B C 1
ATOM 2368 O O . PRO B 1 94 ? -20.25 -0.645 -5.391 1 95 94 PRO B O 1
ATOM 2371 N N . THR B 1 95 ? -18.375 -0.598 -6.641 1 96.19 95 THR B N 1
ATOM 2372 C CA . THR B 1 95 ? -17.672 -1.66 -5.93 1 96.19 95 THR B CA 1
ATOM 2373 C C . THR B 1 95 ? -16.188 -1.312 -5.758 1 96.19 95 THR B C 1
ATOM 2375 O O . THR B 1 95 ? -15.516 -0.959 -6.723 1 96.19 95 THR B O 1
ATOM 2378 N N . LEU B 1 96 ? -15.703 -1.379 -4.5 1 98 96 LEU B N 1
ATOM 2379 C CA . LEU B 1 96 ? -14.266 -1.304 -4.27 1 98 96 LEU B CA 1
ATOM 2380 C C . LEU B 1 96 ? -13.594 -2.639 -4.578 1 98 96 LEU B C 1
ATOM 2382 O O . LEU B 1 96 ? -14.156 -3.699 -4.297 1 98 96 LEU B O 1
ATOM 2386 N N . SER B 1 97 ? -12.484 -2.568 -5.141 1 98.56 97 SER B N 1
ATOM 2387 C CA . SER B 1 97 ? -11.633 -3.75 -5.176 1 98.56 97 SER B CA 1
ATOM 2388 C C . SER B 1 97 ? -10.422 -3.59 -4.262 1 98.56 97 SER B C 1
ATOM 2390 O O . SER B 1 97 ? -9.539 -2.775 -4.535 1 98.56 97 SER B O 1
ATOM 2392 N N . VAL B 1 98 ? -10.422 -4.234 -3.133 1 98.81 98 VAL B N 1
ATOM 2393 C CA . VAL B 1 98 ? -9.18 -4.426 -2.393 1 98.81 98 VAL B CA 1
ATOM 2394 C C . VAL B 1 98 ? -8.344 -5.512 -3.062 1 98.81 98 VAL B C 1
ATOM 2396 O O . VAL B 1 98 ? -8.719 -6.688 -3.053 1 98.81 98 VAL B O 1
ATOM 2399 N N . THR B 1 99 ? -7.266 -5.102 -3.65 1 98.94 99 THR B N 1
ATOM 2400 C CA . THR B 1 99 ? -6.453 -6.047 -4.41 1 98.94 99 THR B CA 1
ATOM 2401 C C . THR B 1 99 ? -5.395 -6.684 -3.52 1 98.94 99 THR B C 1
ATOM 2403 O O . THR B 1 99 ? -4.793 -6.012 -2.68 1 98.94 99 THR B O 1
ATOM 2406 N N . MET B 1 100 ? -5.234 -7.945 -3.699 1 98.94 100 MET B N 1
ATOM 2407 C CA . MET B 1 100 ? -4.312 -8.773 -2.928 1 98.94 100 MET B CA 1
ATOM 2408 C C . MET B 1 100 ? -3.336 -9.508 -3.846 1 98.94 100 MET B C 1
ATOM 2410 O O . MET B 1 100 ? -3.582 -9.625 -5.047 1 98.94 100 MET B O 1
ATOM 2414 N N . TRP B 1 101 ? -2.238 -9.891 -3.303 1 98.81 101 TRP B N 1
ATOM 2415 C CA . TRP B 1 101 ? -1.357 -10.836 -3.979 1 98.81 101 TRP B CA 1
ATOM 2416 C C . TRP B 1 101 ? -1.285 -12.156 -3.213 1 98.81 101 TRP B C 1
ATOM 2418 O O . TRP B 1 101 ? -1.54 -12.195 -2.008 1 98.81 101 TRP B O 1
ATOM 2428 N N . ALA B 1 102 ? -1.062 -13.18 -3.881 1 98.75 102 ALA B N 1
ATOM 2429 C CA . ALA B 1 102 ? -0.806 -14.5 -3.326 1 98.75 102 ALA B CA 1
ATOM 2430 C C . ALA B 1 102 ? 0.257 -15.242 -4.133 1 98.75 102 ALA B C 1
ATOM 2432 O O . ALA B 1 102 ? 0.271 -15.172 -5.367 1 98.75 102 ALA B O 1
ATOM 2433 N N . VAL B 1 103 ? 1.156 -15.898 -3.451 1 98.12 103 VAL B N 1
ATOM 2434 C CA . VAL B 1 103 ? 2.148 -16.719 -4.137 1 98.12 103 VAL B CA 1
ATOM 2435 C C . VAL B 1 103 ? 1.732 -18.188 -4.074 1 98.12 103 VAL B C 1
ATOM 2437 O O . VAL B 1 103 ? 1.468 -18.719 -2.994 1 98.12 103 VAL B O 1
ATOM 2440 N N . ILE B 1 104 ? 1.657 -18.781 -5.254 1 96.81 104 ILE B N 1
ATOM 2441 C CA . ILE B 1 104 ? 1.251 -20.172 -5.383 1 96.81 104 ILE B CA 1
ATOM 2442 C C . ILE B 1 104 ? 2.486 -21.062 -5.547 1 96.81 104 ILE B C 1
ATOM 2444 O O . ILE B 1 104 ? 3.422 -20.703 -6.266 1 96.81 104 ILE B O 1
ATOM 2448 N N . SER B 1 105 ? 2.482 -22.172 -4.914 1 94 105 SER B N 1
ATOM 2449 C CA . SER B 1 105 ? 3.598 -23.109 -5.004 1 94 105 SER B CA 1
ATOM 2450 C C . SER B 1 105 ? 3.92 -23.438 -6.457 1 94 105 SER B C 1
ATOM 2452 O O . SER B 1 105 ? 3.016 -23.547 -7.289 1 94 105 SER B O 1
ATOM 2454 N N . SER B 1 106 ? 5.168 -23.656 -6.703 1 86.94 106 SER B N 1
ATOM 2455 C CA . SER B 1 106 ? 5.609 -23.969 -8.055 1 86.94 106 SER B CA 1
ATOM 2456 C C . SER B 1 106 ? 5.367 -25.453 -8.383 1 86.94 106 SER B C 1
ATOM 2458 O O . SER B 1 106 ? 5.5 -25.859 -9.539 1 86.94 106 SER B O 1
ATOM 2460 N N . ASP B 1 107 ? 4.969 -26.172 -7.398 1 86.06 107 ASP B N 1
ATOM 2461 C CA . ASP B 1 107 ? 4.656 -27.562 -7.66 1 86.06 107 ASP B CA 1
ATOM 2462 C C . ASP B 1 107 ? 3.385 -27.703 -8.492 1 86.06 107 ASP B C 1
ATOM 2464 O O . ASP B 1 107 ? 2.756 -26.703 -8.844 1 86.06 107 ASP B O 1
ATOM 2468 N N . GLU B 1 108 ? 3.176 -28.891 -8.938 1 81.38 108 GLU B N 1
ATOM 2469 C CA . GLU B 1 108 ? 1.961 -29.156 -9.703 1 81.38 108 GLU B CA 1
ATOM 2470 C C . GLU B 1 108 ? 0.716 -28.766 -8.914 1 81.38 108 GLU B C 1
ATOM 2472 O O . GLU B 1 108 ? 0.57 -29.125 -7.746 1 81.38 108 GLU B O 1
ATOM 2477 N N . VAL B 1 109 ? 0.006 -27.875 -9.516 1 79.88 109 VAL B N 1
ATOM 2478 C CA . VAL B 1 109 ? -1.234 -27.422 -8.891 1 79.88 109 VAL B CA 1
ATOM 2479 C C . VAL B 1 109 ? -2.424 -27.812 -9.766 1 79.88 109 VAL B C 1
ATOM 2481 O O . VAL B 1 109 ? -2.414 -27.578 -10.977 1 79.88 109 VAL B O 1
ATOM 2484 N N . PRO B 1 110 ? -3.275 -28.547 -9.086 1 74.94 110 PRO B N 1
ATOM 2485 C CA . PRO B 1 110 ? -4.508 -28.828 -9.828 1 74.94 110 PRO B CA 1
ATOM 2486 C C . PRO B 1 110 ? -5.332 -27.562 -10.102 1 74.94 110 PRO B C 1
ATOM 2488 O O . PRO B 1 110 ? -5.105 -26.531 -9.469 1 74.94 110 PRO B O 1
ATOM 2491 N N . GLY B 1 111 ? -5.961 -27.469 -11.234 1 72.31 111 GLY B N 1
ATOM 2492 C CA . GLY B 1 111 ? -6.918 -26.391 -11.422 1 72.31 111 GLY B CA 1
ATOM 2493 C C . GLY B 1 111 ? -7.055 -25.969 -12.875 1 72.31 111 GLY B C 1
ATOM 2494 O O . GLY B 1 111 ? -6.441 -26.562 -13.766 1 72.31 111 GLY B O 1
ATOM 2495 N N . SER B 1 112 ? -7.977 -25.156 -13.031 1 80.44 112 SER B N 1
ATOM 2496 C CA . SER B 1 112 ? -8.344 -24.688 -14.359 1 80.44 112 SER B CA 1
ATOM 2497 C C . SER B 1 112 ? -7.773 -23.297 -14.625 1 80.44 112 SER B C 1
ATOM 2499 O O . SER B 1 112 ? -8.172 -22.641 -15.586 1 80.44 112 SER B O 1
ATOM 2501 N N . ALA B 1 113 ? -6.781 -22.984 -13.836 1 90.44 113 ALA B N 1
ATOM 2502 C CA . ALA B 1 113 ? -6.23 -21.641 -13.969 1 90.44 113 ALA B CA 1
ATOM 2503 C C . ALA B 1 113 ? -5.41 -21.5 -15.242 1 90.44 113 ALA B C 1
ATOM 2505 O O . ALA B 1 113 ? -4.715 -22.438 -15.648 1 90.44 113 ALA B O 1
ATOM 2506 N N . GLU B 1 114 ? -5.609 -20.453 -15.914 1 94 114 GLU B N 1
ATOM 2507 C CA . GLU B 1 114 ? -4.688 -20.031 -16.969 1 94 114 GLU B CA 1
ATOM 2508 C C . GLU 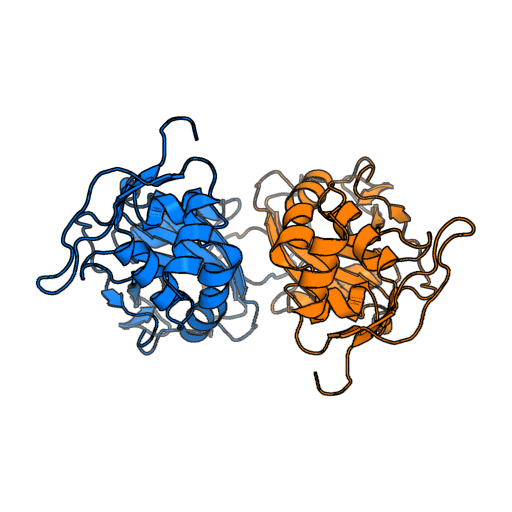B 1 114 ? -3.594 -19.125 -16.422 1 94 114 GLU B C 1
ATOM 2510 O O . GLU B 1 114 ? -3.885 -18.125 -15.758 1 94 114 GLU B O 1
ATOM 2515 N N . TRP B 1 115 ? -2.387 -19.531 -16.656 1 95.44 115 TRP B N 1
ATOM 2516 C CA . TRP B 1 115 ? -1.243 -18.766 -16.203 1 95.44 115 TRP B CA 1
ATOM 2517 C C . TRP B 1 115 ? -0.705 -17.875 -17.312 1 95.44 115 TRP B C 1
ATOM 2519 O O . TRP B 1 115 ? -0.217 -18.359 -18.328 1 95.44 115 TRP B O 1
ATOM 2529 N N . VAL B 1 116 ? -0.754 -16.562 -17.094 1 96.19 116 VAL B N 1
ATOM 2530 C CA . VAL B 1 116 ? -0.455 -15.641 -18.188 1 96.19 116 VAL B CA 1
ATOM 2531 C C . VAL B 1 116 ? 0.745 -14.766 -17.812 1 96.19 116 VAL B C 1
ATOM 2533 O O . VAL B 1 116 ? 1.104 -14.664 -16.641 1 96.19 116 VAL B O 1
ATOM 2536 N N . SER B 1 117 ? 1.31 -14.156 -18.844 1 93.81 117 SER B N 1
ATOM 2537 C CA . SER B 1 117 ? 2.465 -13.289 -18.656 1 93.81 117 SER B CA 1
ATOM 2538 C C . SER B 1 117 ? 2.037 -11.859 -18.312 1 93.81 117 SER B C 1
ATOM 2540 O O . SER B 1 117 ? 0.92 -11.453 -18.625 1 93.81 117 SER B O 1
ATOM 2542 N N . TRP B 1 118 ? 2.887 -11.156 -17.703 1 93.81 118 TRP B N 1
ATOM 2543 C CA . TRP B 1 118 ? 2.652 -9.766 -17.328 1 93.81 118 TRP B CA 1
ATOM 2544 C C . TRP B 1 118 ? 2.588 -8.875 -18.562 1 93.81 118 TRP B C 1
ATOM 2546 O O . TRP B 1 118 ? 1.869 -7.871 -18.562 1 93.81 118 TRP B O 1
ATOM 2556 N N . ASP B 1 119 ? 3.301 -9.227 -19.516 1 93 119 ASP B N 1
ATOM 2557 C CA . ASP B 1 119 ? 3.385 -8.406 -20.719 1 93 119 ASP B CA 1
ATOM 2558 C C . ASP B 1 119 ? 2.207 -8.68 -21.656 1 93 119 ASP B C 1
ATOM 2560 O O . ASP B 1 119 ? 1.922 -7.887 -22.547 1 93 119 ASP B O 1
ATOM 2564 N N . ASN B 1 120 ? 1.591 -9.797 -21.484 1 94.38 120 ASN B N 1
ATOM 2565 C CA . ASN B 1 120 ? 0.438 -10.172 -22.297 1 94.38 120 ASN B CA 1
ATOM 2566 C C . ASN B 1 120 ? -0.633 -10.867 -21.469 1 94.38 120 ASN B C 1
ATOM 2568 O O . ASN B 1 120 ? -0.885 -12.062 -21.641 1 94.38 120 ASN B O 1
ATOM 2572 N N . PRO B 1 121 ? -1.282 -10.148 -20.672 1 96.06 121 PRO B N 1
ATOM 2573 C CA . PRO B 1 121 ? -2.277 -10.758 -19.781 1 96.06 121 PRO B CA 1
ATOM 2574 C C . PRO B 1 121 ? -3.57 -11.125 -20.516 1 96.06 121 PRO B C 1
ATOM 2576 O O . PRO B 1 121 ? -4.41 -11.844 -19.969 1 96.06 121 PRO B O 1
ATOM 2579 N N . GLY B 1 122 ? -3.732 -10.656 -21.797 1 96.81 122 GLY B N 1
ATOM 2580 C CA . GLY B 1 122 ? -5.008 -10.773 -22.469 1 96.81 122 GLY B CA 1
ATOM 2581 C C . GLY B 1 122 ? -6 -9.695 -22.078 1 96.81 122 GLY B C 1
ATOM 2582 O O . GLY B 1 122 ? -5.648 -8.75 -21.375 1 96.81 122 GLY B O 1
ATOM 2583 N N . ASP B 1 123 ? -7.234 -9.828 -22.656 1 97.75 123 ASP B N 1
ATOM 2584 C CA . ASP B 1 123 ? -8.32 -8.914 -22.328 1 97.75 123 ASP B CA 1
ATOM 2585 C C . ASP B 1 123 ? -9.094 -9.391 -21.094 1 97.75 123 ASP B C 1
ATOM 2587 O O . ASP B 1 123 ? -9.945 -10.273 -21.203 1 97.75 123 ASP B O 1
ATOM 2591 N N . LEU B 1 124 ? -8.82 -8.781 -20.031 1 98.62 124 LEU B N 1
ATOM 2592 C CA . LEU B 1 124 ? -9.414 -9.234 -18.781 1 98.62 124 LEU B CA 1
ATOM 2593 C C . LEU B 1 124 ? -10.719 -8.5 -18.5 1 98.62 124 LEU B C 1
ATOM 2595 O O . LEU B 1 124 ? -10.891 -7.352 -18.922 1 98.62 124 LEU B O 1
ATOM 2599 N N . ALA B 1 125 ? -11.586 -9.125 -17.797 1 98.62 125 ALA B N 1
ATOM 2600 C CA . ALA B 1 125 ? -12.875 -8.562 -17.406 1 98.62 125 ALA B CA 1
ATOM 2601 C C . ALA B 1 125 ? -12.695 -7.371 -16.469 1 98.62 125 ALA B C 1
ATOM 2603 O O . ALA B 1 125 ? -11.68 -7.262 -15.781 1 98.62 125 ALA B O 1
ATOM 2604 N N . PHE B 1 126 ? -13.711 -6.457 -16.453 1 98.38 126 PHE B N 1
ATOM 2605 C CA . PHE B 1 126 ? -13.742 -5.297 -15.578 1 98.38 126 PHE B CA 1
ATOM 2606 C C . PHE B 1 126 ? -12.531 -4.402 -15.82 1 98.38 126 PHE B C 1
ATOM 2608 O O . PHE B 1 126 ? -12.234 -4.051 -16.969 1 98.38 126 PHE B O 1
ATOM 2615 N N . ASP B 1 127 ? -11.93 -3.939 -14.797 1 98.62 127 ASP B N 1
ATOM 2616 C CA . ASP B 1 127 ? -10.734 -3.109 -14.898 1 98.62 127 ASP B CA 1
ATOM 2617 C C . ASP B 1 127 ? -9.484 -3.904 -14.539 1 98.62 127 ASP B C 1
ATOM 2619 O O . ASP B 1 127 ? -8.5 -3.34 -14.062 1 98.62 127 ASP B O 1
ATOM 2623 N N . HIS B 1 128 ? -9.555 -5.176 -14.719 1 98.88 128 HIS B N 1
ATOM 2624 C CA . HIS B 1 128 ? -8.508 -6.043 -14.203 1 98.88 128 HIS B CA 1
ATOM 2625 C C . HIS B 1 128 ? -7.184 -5.809 -14.93 1 98.88 128 HIS B C 1
ATOM 2627 O O . HIS B 1 128 ? -6.109 -5.973 -14.344 1 98.88 128 HIS B O 1
ATOM 2633 N N . ASN B 1 129 ? -7.258 -5.41 -16.234 1 98.81 129 ASN B N 1
ATOM 2634 C CA . ASN B 1 129 ? -6.012 -5.023 -16.891 1 98.81 129 ASN B CA 1
ATOM 2635 C C . ASN B 1 129 ? -5.359 -3.83 -16.188 1 98.81 129 ASN B C 1
ATOM 2637 O O . ASN B 1 129 ? -4.137 -3.768 -16.078 1 98.81 129 ASN B O 1
ATOM 2641 N N . ARG B 1 130 ? -6.164 -2.904 -15.789 1 98.44 130 ARG B N 1
ATOM 2642 C CA . ARG B 1 130 ? -5.656 -1.766 -15.031 1 98.44 130 ARG B CA 1
ATOM 2643 C C . ARG B 1 130 ? -5.082 -2.213 -13.688 1 98.44 130 ARG B C 1
ATOM 2645 O O . ARG B 1 130 ? -4.031 -1.728 -13.266 1 98.44 130 ARG B O 1
ATOM 2652 N N . ILE B 1 131 ? -5.758 -3.115 -12.984 1 98.75 131 ILE B N 1
ATOM 2653 C CA . ILE B 1 131 ? -5.277 -3.656 -11.719 1 98.75 131 ILE B CA 1
ATOM 2654 C C . ILE B 1 131 ? -3.896 -4.273 -11.914 1 98.75 131 ILE B C 1
ATOM 2656 O O . ILE B 1 131 ? -2.963 -3.969 -11.164 1 98.75 131 ILE B O 1
ATOM 2660 N N . VAL B 1 132 ? -3.793 -5.07 -12.945 1 98.62 132 VAL B N 1
ATOM 2661 C CA . VAL B 1 132 ? -2.533 -5.754 -13.227 1 98.62 132 VAL B CA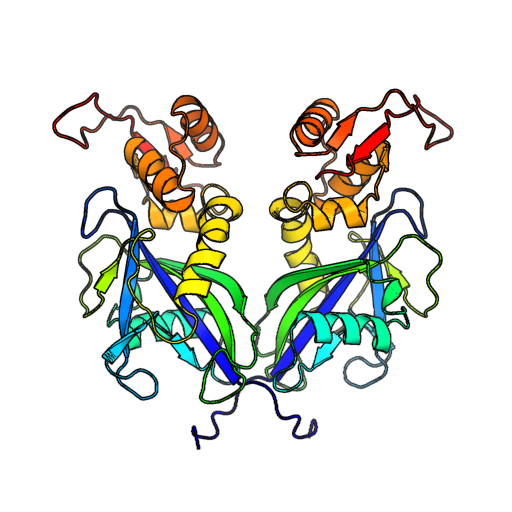 1
ATOM 2662 C C . VAL B 1 132 ? -1.439 -4.73 -13.508 1 98.62 132 VAL B C 1
ATOM 2664 O O . VAL B 1 132 ? -0.359 -4.785 -12.914 1 98.62 132 VAL B O 1
ATOM 2667 N N . ALA B 1 133 ? -1.722 -3.76 -14.328 1 98 133 ALA B N 1
ATOM 2668 C CA . ALA B 1 133 ? -0.744 -2.748 -14.719 1 98 133 ALA B CA 1
ATOM 2669 C C . ALA B 1 133 ? -0.31 -1.911 -13.516 1 98 133 ALA B C 1
ATOM 2671 O O . ALA B 1 133 ? 0.879 -1.63 -13.344 1 98 133 ALA B O 1
ATOM 2672 N N . ASP B 1 134 ? -1.254 -1.575 -12.695 1 97.94 134 ASP B N 1
ATOM 2673 C CA . ASP B 1 134 ? -0.981 -0.645 -11.609 1 97.94 134 ASP B CA 1
ATOM 2674 C C . ASP B 1 134 ? -0.345 -1.363 -10.422 1 97.94 134 ASP B C 1
ATOM 2676 O O . ASP B 1 134 ? 0.332 -0.738 -9.602 1 97.94 134 ASP B O 1
ATOM 2680 N N . THR B 1 135 ? -0.54 -2.645 -10.266 1 98.19 135 THR B N 1
ATOM 2681 C CA . THR B 1 135 ? -0.015 -3.35 -9.102 1 98.19 135 THR B CA 1
ATOM 2682 C C . THR B 1 135 ? 1.354 -3.951 -9.406 1 98.19 135 THR B C 1
ATOM 2684 O O . THR B 1 135 ? 2.109 -4.285 -8.492 1 98.19 135 THR B O 1
ATOM 2687 N N . ARG B 1 136 ? 1.701 -4.031 -10.695 1 98.12 136 ARG B N 1
ATOM 2688 C CA . ARG B 1 136 ? 2.994 -4.59 -11.078 1 98.12 136 ARG B CA 1
ATOM 2689 C C . ARG B 1 136 ? 4.137 -3.803 -10.453 1 98.12 136 ARG B C 1
ATOM 2691 O O . ARG B 1 136 ? 5.027 -4.383 -9.828 1 98.12 136 ARG B O 1
ATOM 2698 N N . PRO B 1 137 ? 4.164 -2.484 -10.523 1 96.75 137 PRO B N 1
ATOM 2699 C CA . PRO B 1 137 ? 5.254 -1.74 -9.891 1 96.75 137 PRO B CA 1
ATOM 2700 C C . PRO B 1 137 ? 5.289 -1.919 -8.375 1 96.75 137 PRO B C 1
ATOM 2702 O O . PRO B 1 137 ? 6.355 -1.85 -7.766 1 96.75 137 PRO B O 1
ATOM 2705 N N . ILE B 1 138 ? 4.121 -2.111 -7.746 1 97.5 138 ILE B N 1
ATOM 2706 C CA . ILE B 1 138 ? 4.094 -2.354 -6.309 1 97.5 138 ILE B CA 1
ATOM 2707 C C . ILE B 1 138 ? 4.828 -3.656 -5.992 1 97.5 138 ILE B C 1
ATOM 2709 O O . ILE B 1 138 ? 5.656 -3.701 -5.078 1 97.5 138 ILE B O 1
ATOM 2713 N N . LEU B 1 139 ? 4.566 -4.668 -6.73 1 98.19 139 LEU B N 1
ATOM 2714 C CA . LEU B 1 139 ? 5.242 -5.949 -6.555 1 98.19 139 LEU B CA 1
ATOM 2715 C C . LEU B 1 139 ? 6.746 -5.805 -6.77 1 98.19 139 LEU B C 1
ATOM 2717 O O . LEU B 1 139 ? 7.543 -6.344 -5.996 1 98.19 139 LEU B O 1
ATOM 2721 N N . ALA B 1 140 ? 7.09 -5.039 -7.758 1 96.56 140 ALA B N 1
ATOM 2722 C CA . ALA B 1 140 ? 8.492 -4.883 -8.156 1 96.56 140 ALA B CA 1
ATOM 2723 C C . ALA B 1 140 ? 9.25 -4.012 -7.156 1 96.56 140 ALA B C 1
ATOM 2725 O O . ALA B 1 140 ? 10.336 -4.375 -6.711 1 96.56 140 ALA B O 1
ATOM 2726 N N . ASP B 1 141 ? 8.625 -2.914 -6.754 1 94.12 141 ASP B N 1
ATOM 2727 C CA . ASP B 1 141 ? 9.375 -1.854 -6.09 1 94.12 141 ASP B CA 1
ATOM 2728 C C . ASP B 1 141 ? 9.164 -1.897 -4.578 1 94.12 141 ASP B C 1
ATOM 2730 O O . ASP B 1 141 ? 10 -1.421 -3.812 1 94.12 141 ASP B O 1
ATOM 2734 N N . THR B 1 142 ? 8.023 -2.471 -4.195 1 94.88 142 THR B N 1
ATOM 2735 C CA . THR B 1 142 ? 7.691 -2.426 -2.773 1 94.88 142 THR B CA 1
ATOM 2736 C C . THR B 1 142 ? 7.855 -3.801 -2.137 1 94.88 142 THR B C 1
ATOM 2738 O O . THR B 1 142 ? 8.25 -3.91 -0.975 1 94.88 142 THR B O 1
ATOM 2741 N N . LEU B 1 143 ? 7.641 -4.824 -2.85 1 97.12 143 LEU B N 1
ATOM 2742 C CA . LEU B 1 143 ? 7.594 -6.145 -2.227 1 97.12 143 LEU B CA 1
ATOM 2743 C C . LEU B 1 143 ? 8.875 -6.926 -2.514 1 97.12 143 LEU B C 1
ATOM 2745 O O . LEU B 1 143 ? 9.531 -7.414 -1.59 1 97.12 143 LEU B O 1
ATOM 2749 N N . LEU B 1 144 ? 9.227 -7.031 -3.777 1 97.31 144 LEU B N 1
ATOM 2750 C CA . LEU B 1 144 ? 10.375 -7.855 -4.148 1 97.31 144 LEU B CA 1
ATOM 2751 C C . LEU B 1 144 ? 11.641 -7.379 -3.438 1 97.31 144 LEU B C 1
ATOM 2753 O O . LEU B 1 144 ? 11.953 -6.188 -3.455 1 97.31 144 LEU B O 1
ATOM 2757 N N . TRP B 1 145 ? 12.352 -8.172 -2.713 1 96.19 145 TRP B N 1
ATOM 2758 C CA . TRP B 1 145 ? 13.578 -8.008 -1.952 1 96.19 145 TRP B CA 1
ATOM 2759 C C . TRP B 1 145 ? 13.312 -7.297 -0.629 1 96.19 145 TRP B C 1
ATOM 2761 O O . TRP B 1 145 ? 14.117 -7.375 0.3 1 96.19 145 TRP B O 1
ATOM 2771 N N . ARG B 1 146 ? 12.18 -6.574 -0.521 1 94.38 146 ARG B N 1
ATOM 2772 C CA . ARG B 1 146 ? 11.906 -5.789 0.678 1 94.38 146 ARG B CA 1
ATOM 2773 C C . ARG B 1 146 ? 11.031 -6.562 1.654 1 94.38 146 ARG B C 1
ATOM 2775 O O . ARG B 1 146 ? 11.117 -6.363 2.867 1 94.38 146 ARG B O 1
ATOM 2782 N N . ASP B 1 147 ? 10.164 -7.266 1.06 1 95.94 147 ASP B N 1
ATOM 2783 C CA . ASP B 1 147 ? 9.344 -8.18 1.854 1 95.94 147 ASP B CA 1
ATOM 2784 C C . ASP B 1 147 ? 9.898 -9.602 1.797 1 95.94 147 ASP B C 1
ATOM 2786 O O . ASP B 1 147 ? 9.828 -10.258 0.757 1 95.94 147 ASP B O 1
ATOM 2790 N N . GLN B 1 148 ? 10.43 -10.062 2.881 1 95.06 148 GLN B N 1
ATOM 2791 C CA . GLN B 1 148 ? 11.133 -11.336 2.895 1 95.06 148 GLN B CA 1
ATOM 2792 C C . GLN B 1 148 ? 10.18 -12.5 2.635 1 95.06 148 GLN B C 1
ATOM 2794 O O . GLN B 1 148 ? 10.523 -13.453 1.939 1 95.06 148 GLN B O 1
ATOM 2799 N N . ALA B 1 149 ? 9.023 -12.438 3.213 1 96.12 149 ALA B N 1
ATOM 2800 C CA . ALA B 1 149 ? 8.055 -13.508 3.016 1 96.12 149 ALA B CA 1
ATOM 2801 C C . ALA B 1 149 ? 7.66 -13.633 1.546 1 96.12 149 ALA B C 1
ATOM 2803 O O . ALA B 1 149 ? 7.57 -14.742 1.01 1 96.12 149 ALA B O 1
ATOM 2804 N N . PHE B 1 150 ? 7.434 -12.531 0.874 1 97.75 150 PHE B N 1
ATOM 2805 C CA . PHE B 1 150 ? 7.102 -12.5 -0.546 1 97.75 150 PHE B CA 1
ATOM 2806 C C . PHE B 1 150 ? 8.234 -13.078 -1.38 1 97.75 150 PHE B C 1
ATOM 2808 O O . PHE B 1 150 ? 8.016 -13.961 -2.211 1 97.75 150 PHE B O 1
ATOM 2815 N N . THR B 1 151 ? 9.445 -12.648 -1.103 1 97.38 151 THR B N 1
ATOM 2816 C CA . THR B 1 151 ? 10.617 -13.039 -1.87 1 97.38 151 THR B CA 1
ATOM 2817 C C . THR B 1 151 ? 10.906 -14.531 -1.695 1 97.38 151 THR B C 1
ATOM 2819 O O . THR B 1 151 ? 11.125 -15.242 -2.676 1 97.38 151 THR B O 1
ATOM 2822 N N . ARG B 1 152 ? 10.789 -14.938 -0.463 1 96 152 ARG B N 1
ATOM 2823 C CA . ARG B 1 152 ? 11.055 -16.344 -0.158 1 96 152 ARG B CA 1
ATOM 2824 C C . ARG B 1 152 ? 10.008 -17.25 -0.788 1 96 152 ARG B C 1
ATOM 2826 O O . ARG B 1 152 ? 10.336 -18.312 -1.326 1 96 152 ARG B O 1
ATOM 2833 N N . ALA B 1 153 ? 8.828 -16.812 -0.67 1 96.5 153 ALA B N 1
ATOM 2834 C CA . ALA B 1 153 ? 7.758 -17.625 -1.246 1 96.5 153 ALA B CA 1
ATOM 2835 C C . ALA B 1 153 ? 7.914 -17.75 -2.76 1 96.5 153 ALA B C 1
ATOM 2837 O O . ALA B 1 153 ? 7.668 -18.812 -3.332 1 96.5 153 ALA B O 1
ATOM 2838 N N . LEU B 1 154 ? 8.281 -16.688 -3.391 1 95.75 154 LEU B N 1
ATOM 2839 C CA . LEU B 1 154 ? 8.375 -16.641 -4.848 1 95.75 154 LEU B CA 1
ATOM 2840 C C . LEU B 1 154 ? 9.547 -17.469 -5.34 1 95.75 154 LEU B C 1
ATOM 2842 O O . LEU B 1 154 ? 9.406 -18.25 -6.289 1 95.75 154 LEU B O 1
ATOM 2846 N N . LEU B 1 155 ? 10.703 -17.391 -4.641 1 95.12 155 LEU B N 1
ATOM 2847 C CA . LEU B 1 155 ? 11.938 -17.953 -5.184 1 95.12 155 LEU B CA 1
ATOM 2848 C C . LEU B 1 155 ? 12.266 -19.281 -4.512 1 95.12 155 LEU B C 1
ATOM 2850 O O . LEU B 1 155 ? 13.07 -20.062 -5.031 1 95.12 155 LEU B O 1
ATOM 2854 N N . GLY B 1 156 ? 11.617 -19.5 -3.322 1 93.88 156 GLY B N 1
ATOM 2855 C CA . GLY B 1 156 ? 11.883 -20.734 -2.598 1 93.88 156 GLY B CA 1
ATOM 2856 C C . GLY B 1 156 ? 13.023 -20.609 -1.605 1 93.88 156 GLY B C 1
ATOM 2857 O O . GLY B 1 156 ? 13.617 -19.547 -1.469 1 93.88 156 GLY B O 1
ATOM 2858 N N . PRO B 1 157 ? 13.281 -21.656 -0.888 1 93.62 157 PRO B N 1
ATOM 2859 C CA . PRO B 1 157 ? 14.312 -21.641 0.156 1 93.62 157 PRO B CA 1
ATOM 2860 C C . PRO B 1 157 ? 15.719 -21.438 -0.404 1 93.62 157 PRO B C 1
ATOM 2862 O O . PRO B 1 157 ? 16.625 -21 0.314 1 93.62 157 PRO B O 1
ATOM 2865 N N . SER B 1 158 ? 15.922 -21.859 -1.651 1 94.56 158 SER B N 1
ATOM 2866 C CA . SER B 1 158 ? 17.172 -21.641 -2.381 1 94.56 158 SER B CA 1
ATOM 2867 C C . SER B 1 158 ? 16.906 -21.438 -3.871 1 94.56 158 SER B C 1
ATOM 2869 O O . SER B 1 158 ? 15.906 -21.938 -4.402 1 94.56 158 SER B O 1
ATOM 2871 N N . PHE B 1 159 ? 17.734 -20.672 -4.461 1 94 159 PHE B N 1
ATOM 2872 C CA . PHE B 1 159 ? 17.516 -20.359 -5.871 1 94 159 PHE B CA 1
ATOM 2873 C C . PHE B 1 159 ? 18.812 -19.875 -6.527 1 94 159 PHE B C 1
ATOM 2875 O O . PHE B 1 159 ? 19.656 -19.266 -5.871 1 94 159 PHE B O 1
ATOM 2882 N N . PRO B 1 160 ? 19.016 -20.203 -7.844 1 93.94 160 PRO B N 1
ATOM 2883 C CA . PRO B 1 160 ? 20.141 -19.609 -8.57 1 93.94 160 PRO B CA 1
ATOM 2884 C C . PRO B 1 160 ? 19.953 -18.125 -8.836 1 93.94 160 PRO B C 1
ATOM 2886 O O . PRO B 1 160 ? 18.828 -17.656 -8.961 1 93.94 160 PRO B O 1
ATOM 2889 N N . ALA B 1 161 ? 21.016 -17.469 -8.984 1 93.5 161 ALA B N 1
ATOM 2890 C CA . ALA B 1 161 ? 21 -16.031 -9.258 1 93.5 161 ALA B CA 1
ATOM 2891 C C . ALA B 1 161 ? 20.203 -15.727 -10.523 1 93.5 161 ALA B C 1
ATOM 2893 O O . ALA B 1 161 ? 19.578 -14.672 -10.617 1 93.5 161 ALA B O 1
ATOM 2894 N N . SER B 1 162 ? 20.172 -16.609 -11.383 1 92 162 SER B N 1
ATOM 2895 C CA . SER B 1 162 ? 19.469 -16.406 -12.641 1 92 162 SER B CA 1
ATOM 2896 C C . SER B 1 162 ? 17.969 -16.297 -12.414 1 92 162 SER B C 1
ATOM 2898 O O . SER B 1 162 ? 17.266 -15.586 -13.148 1 92 162 SER B O 1
ATOM 2900 N N . TYR B 1 163 ? 17.453 -16.969 -11.422 1 93.44 163 TYR B N 1
ATOM 2901 C CA . TYR B 1 163 ? 16.031 -16.859 -11.094 1 93.44 163 TYR B CA 1
ATOM 2902 C C . TYR B 1 163 ? 15.703 -15.484 -10.539 1 93.44 163 TYR B C 1
ATOM 2904 O O . TYR B 1 163 ? 14.664 -14.906 -10.875 1 93.44 163 TYR B O 1
ATOM 2912 N N . ALA B 1 164 ? 16.609 -15.031 -9.656 1 95.44 164 ALA B N 1
ATOM 2913 C CA . ALA B 1 164 ? 16.438 -13.68 -9.125 1 95.44 164 ALA B CA 1
ATOM 2914 C C . ALA B 1 164 ? 16.453 -12.648 -10.25 1 95.44 164 ALA B C 1
ATOM 2916 O O . ALA B 1 164 ? 15.633 -11.727 -10.258 1 95.44 164 ALA B O 1
ATOM 2917 N N . LEU B 1 165 ? 17.391 -12.859 -11.18 1 94.38 165 LEU B N 1
ATOM 2918 C CA . LEU B 1 165 ? 17.469 -11.969 -12.336 1 94.38 165 LEU B CA 1
ATOM 2919 C C . LEU B 1 165 ? 16.188 -12 -13.141 1 94.38 165 LEU B C 1
ATOM 2921 O O . LEU B 1 165 ? 15.656 -10.945 -13.523 1 94.38 165 LEU B O 1
ATOM 2925 N N . ALA B 1 166 ? 15.68 -13.133 -13.359 1 93.44 166 ALA B N 1
ATOM 2926 C CA . ALA B 1 166 ? 14.484 -13.32 -14.18 1 93.44 166 ALA B CA 1
ATOM 2927 C C . ALA B 1 166 ? 13.266 -12.664 -13.539 1 93.44 166 ALA B C 1
ATOM 2929 O O . ALA B 1 166 ? 12.516 -11.953 -14.203 1 93.44 166 ALA B O 1
ATOM 2930 N N . VAL B 1 167 ? 13.078 -12.883 -12.266 1 95.75 167 VAL B N 1
ATOM 2931 C CA . VAL B 1 167 ? 11.906 -12.352 -11.586 1 95.75 167 VAL B CA 1
ATOM 2932 C C . VAL B 1 167 ? 11.977 -10.828 -11.555 1 95.75 167 VAL B C 1
ATOM 2934 O O . VAL B 1 167 ? 10.977 -10.141 -11.773 1 95.75 167 VAL B O 1
ATOM 2937 N N . ALA B 1 168 ? 13.148 -10.289 -11.25 1 95.81 168 ALA B N 1
ATOM 2938 C CA . ALA B 1 168 ? 13.344 -8.836 -11.227 1 95.81 168 ALA B CA 1
ATOM 2939 C C . ALA B 1 168 ? 13.031 -8.227 -12.586 1 95.81 168 ALA B C 1
ATOM 2941 O O . ALA B 1 168 ? 12.359 -7.191 -12.672 1 95.81 168 ALA B O 1
ATOM 2942 N N . GLU B 1 169 ? 13.492 -8.859 -13.602 1 94.31 169 GLU B N 1
ATOM 2943 C CA . GLU B 1 169 ? 13.266 -8.367 -14.953 1 94.31 169 GLU B CA 1
ATOM 2944 C C . GLU B 1 169 ? 11.781 -8.422 -15.32 1 94.31 169 GLU B C 1
ATOM 2946 O O . GLU B 1 169 ? 11.25 -7.477 -15.906 1 94.31 169 GLU B O 1
ATOM 2951 N N . GLU B 1 170 ? 11.172 -9.469 -14.984 1 93.12 170 GLU B N 1
ATOM 2952 C CA . GLU B 1 170 ? 9.758 -9.656 -15.312 1 93.12 170 GLU B CA 1
ATOM 2953 C C . GLU B 1 170 ? 8.891 -8.609 -14.625 1 93.12 170 GLU B C 1
ATOM 2955 O O . GLU B 1 170 ? 7.934 -8.094 -15.211 1 93.12 170 GLU B O 1
ATOM 2960 N N . LEU B 1 171 ? 9.188 -8.281 -13.43 1 95.88 171 LEU B N 1
ATOM 2961 C CA . LEU B 1 171 ? 8.359 -7.363 -12.656 1 95.88 171 LEU B CA 1
ATOM 2962 C C . LEU B 1 171 ? 8.688 -5.914 -13 1 95.88 171 LEU B C 1
ATOM 2964 O O . LEU B 1 171 ? 7.789 -5.078 -13.109 1 95.88 171 LEU B O 1
ATOM 2968 N N . SER B 1 172 ? 9.938 -5.582 -13.242 1 93.94 172 SER B N 1
ATOM 2969 C CA . SER B 1 172 ? 10.328 -4.188 -13.414 1 93.94 172 SER B CA 1
ATOM 2970 C C . SER B 1 172 ? 10.359 -3.801 -14.891 1 93.94 172 SER B C 1
ATOM 2972 O O . SER B 1 172 ? 10.328 -2.615 -15.227 1 93.94 172 SER B O 1
ATOM 2974 N N . GLY B 1 173 ? 10.477 -4.773 -15.727 1 90.12 173 GLY B N 1
ATOM 2975 C CA . GLY B 1 173 ? 10.633 -4.52 -17.156 1 90.12 173 GLY B CA 1
ATOM 2976 C C . GLY B 1 173 ? 12.062 -4.207 -17.547 1 90.12 173 GLY B C 1
ATOM 2977 O O . GLY B 1 173 ? 12.359 -4.031 -18.734 1 90.12 173 GLY B O 1
ATOM 2978 N N . VAL B 1 174 ? 12.938 -4.129 -16.609 1 91.12 174 VAL B N 1
ATOM 2979 C CA . VAL B 1 174 ? 14.336 -3.811 -16.859 1 91.12 174 VAL B CA 1
ATOM 2980 C C . VAL B 1 174 ? 15.227 -4.918 -16.297 1 91.12 174 VAL B C 1
ATOM 2982 O O . VAL B 1 174 ? 15.039 -5.355 -15.156 1 91.12 174 VAL B O 1
ATOM 2985 N N . ARG B 1 175 ? 16.141 -5.355 -17.109 1 92.06 175 ARG B N 1
ATOM 2986 C CA . ARG B 1 175 ? 17.094 -6.352 -16.641 1 92.06 175 ARG B CA 1
ATOM 2987 C C . ARG B 1 175 ? 18.141 -5.715 -15.719 1 92.06 175 ARG B C 1
ATOM 2989 O O . ARG B 1 175 ? 18.906 -4.84 -16.141 1 92.06 175 ARG B O 1
ATOM 2996 N N . PRO B 1 176 ? 18.156 -6.121 -14.516 1 93.88 176 PRO B N 1
ATOM 2997 C CA . PRO B 1 176 ? 19.141 -5.512 -13.609 1 93.88 176 PRO B CA 1
ATOM 2998 C C . PRO B 1 176 ? 20.578 -5.922 -13.93 1 93.88 176 PRO B C 1
ATOM 3000 O O . PRO B 1 176 ? 20.797 -6.984 -14.516 1 93.88 176 PRO B O 1
ATOM 3003 N N . ASP B 1 177 ? 21.5 -5.043 -13.547 1 94.81 177 ASP B N 1
ATOM 3004 C CA . ASP B 1 177 ? 22.906 -5.414 -13.555 1 94.81 177 ASP B CA 1
ATOM 3005 C C . ASP B 1 177 ? 23.188 -6.547 -12.57 1 94.81 177 ASP B C 1
ATOM 3007 O O . ASP B 1 177 ? 22.828 -6.457 -11.398 1 94.81 177 ASP B O 1
ATOM 3011 N N . PRO B 1 178 ? 23.859 -7.559 -13.031 1 91.88 178 PRO B N 1
ATOM 3012 C CA . PRO B 1 178 ? 24.094 -8.703 -12.148 1 91.88 178 PRO B CA 1
ATOM 3013 C C . PRO B 1 178 ? 24.859 -8.32 -10.891 1 91.88 178 PRO B C 1
ATOM 3015 O O . PRO B 1 178 ? 24.594 -8.859 -9.812 1 91.88 178 PRO B O 1
ATOM 3018 N N . GLY B 1 179 ? 25.812 -7.469 -11.07 1 93.31 179 GLY B N 1
ATOM 3019 C CA . GLY B 1 179 ? 26.547 -7.02 -9.906 1 93.31 179 GLY B CA 1
ATOM 3020 C C . GLY B 1 179 ? 25.688 -6.316 -8.875 1 93.31 179 GLY B C 1
ATOM 3021 O O . GLY B 1 179 ? 25.797 -6.582 -7.676 1 93.31 179 GLY B O 1
ATOM 3022 N N . ASN B 1 180 ? 24.844 -5.441 -9.328 1 93.62 180 ASN B N 1
ATOM 3023 C CA . ASN B 1 180 ? 23.922 -4.734 -8.453 1 93.62 180 ASN B CA 1
ATOM 3024 C C . ASN B 1 180 ? 22.938 -5.695 -7.777 1 93.62 180 ASN B C 1
ATOM 3026 O O . ASN B 1 180 ? 22.641 -5.543 -6.594 1 93.62 180 ASN B O 1
ATOM 3030 N N . LEU B 1 181 ? 22.5 -6.637 -8.555 1 95.56 181 LEU B N 1
ATOM 3031 C CA . LEU B 1 181 ? 21.578 -7.629 -8 1 95.56 181 LEU B CA 1
ATOM 3032 C C . LEU B 1 181 ? 22.266 -8.438 -6.898 1 95.56 181 LEU B C 1
ATOM 3034 O O . LEU B 1 181 ? 21.672 -8.68 -5.844 1 95.56 181 LEU B O 1
ATOM 3038 N N . ASN B 1 182 ? 23.5 -8.844 -7.148 1 94.56 182 ASN B N 1
ATOM 3039 C CA . ASN B 1 182 ? 24.25 -9.602 -6.148 1 94.56 182 ASN B CA 1
ATOM 3040 C C . ASN B 1 182 ? 24.406 -8.812 -4.852 1 94.56 182 ASN B C 1
ATOM 3042 O O . ASN B 1 182 ? 24.281 -9.375 -3.762 1 94.56 182 ASN B O 1
ATOM 3046 N N . ARG B 1 183 ? 24.656 -7.602 -5.016 1 95.06 183 ARG B N 1
ATOM 3047 C CA . ARG B 1 183 ? 24.766 -6.746 -3.842 1 95.06 183 ARG B CA 1
ATOM 3048 C C . ARG B 1 183 ? 23.438 -6.668 -3.09 1 95.06 183 ARG B C 1
ATOM 3050 O O . ARG B 1 183 ? 23.422 -6.715 -1.858 1 95.06 183 ARG B O 1
ATOM 3057 N N . THR B 1 184 ? 22.375 -6.523 -3.84 1 95.31 184 THR B N 1
ATOM 3058 C CA . THR B 1 184 ? 21.031 -6.488 -3.26 1 95.31 184 THR B CA 1
ATOM 3059 C C . THR B 1 184 ? 20.75 -7.77 -2.484 1 95.31 184 THR B C 1
ATOM 3061 O O . THR B 1 184 ? 20.297 -7.723 -1.337 1 95.31 184 THR B O 1
ATOM 3064 N N . LEU B 1 185 ? 21.031 -8.875 -3.078 1 96.88 185 LEU B N 1
ATOM 3065 C CA . LEU B 1 185 ? 20.781 -10.172 -2.457 1 96.88 185 LEU B CA 1
ATOM 3066 C C . LEU B 1 185 ? 21.625 -10.352 -1.207 1 96.88 185 LEU B C 1
ATOM 3068 O O . LEU B 1 185 ? 21.141 -10.844 -0.185 1 96.88 185 LEU B O 1
ATOM 3072 N N . LYS B 1 186 ? 22.812 -9.93 -1.293 1 95.94 186 LYS B N 1
ATOM 3073 C CA . LYS B 1 186 ? 23.75 -10.047 -0.172 1 95.94 186 LYS B CA 1
ATOM 3074 C C . LYS B 1 186 ? 23.266 -9.234 1.028 1 95.94 186 LYS B C 1
ATOM 3076 O O . LYS B 1 186 ? 23.5 -9.617 2.176 1 95.94 186 LYS B O 1
ATOM 3081 N N . ALA B 1 187 ? 22.578 -8.211 0.758 1 94.62 187 ALA B N 1
ATOM 3082 C CA . ALA B 1 187 ? 22.141 -7.305 1.809 1 94.62 187 ALA B CA 1
ATOM 3083 C C . ALA B 1 187 ? 20.891 -7.84 2.504 1 94.62 187 ALA B C 1
ATOM 3085 O O . ALA B 1 187 ? 20.484 -7.336 3.561 1 94.62 187 ALA B O 1
ATOM 3086 N N . LEU B 1 188 ? 20.203 -8.805 1.98 1 95.19 188 LEU B N 1
ATOM 3087 C CA . LEU B 1 188 ? 18.984 -9.359 2.57 1 95.19 188 LEU B CA 1
ATOM 3088 C C . LEU B 1 188 ? 19.312 -10.188 3.809 1 95.19 188 LEU B C 1
ATOM 3090 O O . LEU B 1 188 ? 20.078 -11.148 3.736 1 95.19 188 LEU B O 1
ATOM 3094 N N . PRO B 1 189 ? 18.734 -9.773 4.875 1 93.81 189 PRO B N 1
ATOM 3095 C CA . PRO B 1 189 ? 19.016 -10.539 6.09 1 93.81 189 PRO B CA 1
ATOM 3096 C C . PRO B 1 189 ? 18.625 -12.008 5.965 1 93.81 189 PRO B C 1
ATOM 3098 O O . PRO B 1 189 ? 17.5 -12.32 5.539 1 93.81 189 PRO B O 1
ATOM 3101 N N . GLY B 1 190 ? 19.531 -12.883 6.281 1 95.19 190 GLY B N 1
ATOM 3102 C CA . GLY B 1 190 ? 19.25 -14.312 6.316 1 95.19 190 GLY B CA 1
ATOM 3103 C C . GLY B 1 190 ? 19.453 -15 4.98 1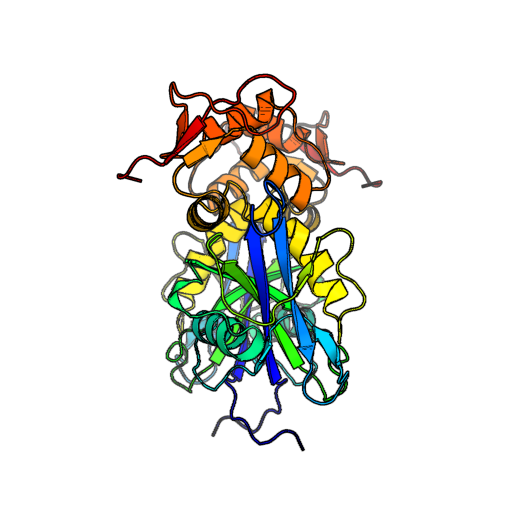 95.19 190 GLY B C 1
ATOM 3104 O O . GLY B 1 190 ? 19.172 -16.188 4.84 1 95.19 190 GLY B O 1
ATOM 3105 N N . LEU B 1 191 ? 19.766 -14.273 3.99 1 96.81 191 LEU B N 1
ATOM 3106 C CA . LEU B 1 191 ? 20.094 -14.852 2.688 1 96.81 191 LEU B CA 1
ATOM 3107 C C . LEU B 1 191 ? 21.594 -14.922 2.48 1 96.81 191 LEU B C 1
ATOM 3109 O O . LEU B 1 191 ? 22.312 -13.961 2.762 1 96.81 191 LEU B O 1
ATOM 3113 N N . GLU B 1 192 ? 22.109 -16.078 1.999 1 96.38 192 GLU B N 1
ATOM 3114 C CA . GLU B 1 192 ? 23.547 -16.234 1.811 1 96.38 192 GLU B CA 1
ATOM 3115 C C . GLU B 1 192 ? 23.859 -16.875 0.458 1 96.38 192 GLU B C 1
ATOM 3117 O O . GLU B 1 192 ? 23.094 -17.719 -0.029 1 96.38 192 GLU B O 1
ATOM 3122 N N . ARG B 1 193 ? 24.969 -16.484 0.014 1 95.25 193 ARG B N 1
ATOM 3123 C CA . ARG B 1 193 ? 25.531 -17.125 -1.168 1 95.25 193 ARG B CA 1
ATOM 3124 C C . ARG B 1 193 ? 26.172 -18.453 -0.812 1 95.25 193 ARG B C 1
ATOM 3126 O O . ARG B 1 193 ? 26.969 -18.547 0.124 1 95.25 193 ARG B O 1
ATOM 3133 N N . THR B 1 194 ? 25.812 -19.484 -1.594 1 94.31 194 THR B N 1
ATOM 3134 C CA . THR B 1 194 ? 26.375 -20.797 -1.308 1 94.31 194 THR B CA 1
ATOM 3135 C C . THR B 1 194 ? 27.531 -21.109 -2.266 1 94.31 194 THR B C 1
ATOM 3137 O O . THR B 1 194 ? 27.844 -20.312 -3.152 1 94.31 194 THR B O 1
ATOM 3140 N N . ASP B 1 195 ? 28.109 -22.281 -2.002 1 92 195 ASP B N 1
ATOM 3141 C CA . ASP B 1 195 ? 29.172 -22.734 -2.883 1 92 195 ASP B CA 1
ATOM 3142 C C . ASP B 1 195 ? 28.609 -23.562 -4.043 1 92 195 ASP B C 1
ATOM 3144 O O . ASP B 1 195 ? 29.359 -23.938 -4.949 1 92 195 ASP B O 1
ATOM 3148 N N . GLU B 1 196 ? 27.438 -23.672 -4.043 1 89.19 196 GLU B N 1
ATOM 3149 C CA . GLU B 1 196 ? 26.781 -24.469 -5.078 1 89.19 196 GLU B CA 1
ATOM 3150 C C . GLU B 1 196 ? 26.562 -23.641 -6.348 1 89.19 196 GLU B C 1
ATOM 3152 O O . GLU B 1 196 ? 26.312 -22.438 -6.281 1 89.19 196 GLU B O 1
ATOM 3157 N N . ARG B 1 197 ? 26.75 -24.375 -7.461 1 89.31 197 ARG B N 1
ATOM 3158 C CA . ARG B 1 197 ? 26.438 -23.797 -8.766 1 89.31 197 ARG B CA 1
ATOM 3159 C C . ARG B 1 197 ? 25.516 -24.719 -9.562 1 89.31 197 ARG B C 1
ATOM 3161 O O . ARG B 1 197 ? 25.672 -25.953 -9.5 1 89.31 197 ARG B O 1
ATOM 3168 N N . VAL B 1 198 ? 24.547 -24.109 -10.18 1 86.75 198 VAL B N 1
ATOM 3169 C CA . VAL B 1 198 ? 23.594 -24.922 -10.93 1 86.75 198 VAL B CA 1
ATOM 3170 C C . VAL B 1 198 ? 23.438 -24.375 -12.352 1 86.75 198 VAL B C 1
ATOM 3172 O O . VAL B 1 198 ? 23.469 -23.172 -12.555 1 86.75 198 VAL B O 1
ATOM 3175 N N . ARG B 1 199 ? 23.359 -25.344 -13.328 1 82.69 199 ARG B N 1
ATOM 3176 C CA . ARG B 1 199 ? 23.078 -24.953 -14.711 1 82.69 199 ARG B CA 1
ATOM 3177 C C . ARG B 1 199 ? 21.578 -24.859 -14.961 1 82.69 199 ARG B C 1
ATOM 3179 O O . ARG B 1 199 ? 20.859 -25.844 -14.82 1 82.69 199 ARG B O 1
ATOM 3186 N N . VAL B 1 200 ? 21.125 -23.688 -15.258 1 77.56 200 VAL B N 1
ATOM 3187 C CA . VAL B 1 200 ? 19.688 -23.438 -15.453 1 77.56 200 VAL B CA 1
ATOM 3188 C C . VAL B 1 200 ? 19.344 -23.562 -16.938 1 77.56 200 VAL B C 1
ATOM 3190 O O . VAL B 1 200 ? 18.219 -23.938 -17.281 1 77.56 200 VAL B O 1
ATOM 3193 N N . SER B 1 201 ? 20.281 -23.156 -17.797 1 74.12 201 SER B N 1
ATOM 3194 C CA . SER B 1 201 ? 20.094 -23.281 -19.234 1 74.12 201 SER B CA 1
ATOM 3195 C C . SER B 1 201 ? 21.219 -24.078 -19.875 1 74.12 201 SER B C 1
ATOM 3197 O O . SER B 1 201 ? 22.297 -24.234 -19.281 1 74.12 201 SER B O 1
ATOM 3199 N N . ALA B 1 202 ? 20.797 -24.578 -21.016 1 73.81 202 ALA B N 1
ATOM 3200 C CA . ALA B 1 202 ? 21.75 -25.406 -21.734 1 73.81 202 ALA B CA 1
ATOM 3201 C C . ALA B 1 202 ? 23 -24.625 -22.109 1 73.81 202 ALA B C 1
ATOM 3203 O O . ALA B 1 202 ? 24.094 -25.188 -22.234 1 73.81 202 ALA B O 1
ATOM 3204 N N . THR B 1 203 ? 22.812 -23.359 -22.297 1 71.19 203 THR B N 1
ATOM 3205 C CA . THR B 1 203 ? 23.922 -22.5 -22.703 1 71.19 203 THR B CA 1
ATOM 3206 C C . THR B 1 203 ? 24.219 -21.469 -21.609 1 71.19 203 THR B C 1
ATOM 3208 O O . THR B 1 203 ? 23.328 -21.078 -20.859 1 71.19 203 THR B O 1
ATOM 3211 N N . GLY B 1 204 ? 25.453 -21.406 -21.141 1 71.12 204 GLY B N 1
ATOM 3212 C CA . GLY B 1 204 ? 25.828 -20.359 -20.188 1 71.12 204 GLY B CA 1
ATOM 3213 C C . GLY B 1 204 ? 26.594 -20.891 -18.984 1 71.12 204 GLY B C 1
ATOM 3214 O O . GLY B 1 204 ? 26.672 -22.109 -18.797 1 71.12 204 GLY B O 1
ATOM 3215 N N . ARG B 1 205 ? 27.109 -20.016 -18.25 1 77.5 205 ARG B N 1
ATOM 3216 C CA . ARG B 1 205 ? 27.875 -20.359 -17.047 1 77.5 205 ARG B CA 1
ATOM 3217 C C . ARG B 1 205 ? 26.938 -20.766 -15.906 1 77.5 205 ARG B C 1
ATOM 3219 O O . ARG B 1 205 ? 25.844 -20.203 -15.758 1 77.5 205 ARG B O 1
ATOM 3226 N N . PRO B 1 206 ? 27.312 -21.781 -15.203 1 86.12 206 PRO B N 1
ATOM 3227 C CA . PRO B 1 206 ? 26.516 -22.156 -14.039 1 86.12 206 PRO B CA 1
ATOM 3228 C C . PRO B 1 206 ? 26.281 -20.984 -13.086 1 86.12 206 PRO B C 1
ATOM 3230 O O . PRO B 1 206 ? 27.156 -20.141 -12.906 1 86.12 206 PRO B O 1
ATOM 3233 N N . ALA B 1 207 ? 25.094 -20.906 -12.578 1 87.94 207 ALA B N 1
ATOM 3234 C CA . ALA B 1 207 ? 24.719 -19.812 -11.695 1 87.94 207 ALA B CA 1
ATOM 3235 C C . ALA B 1 207 ? 24.953 -20.172 -10.234 1 87.94 207 ALA B C 1
ATOM 3237 O O . ALA B 1 207 ? 24.719 -21.297 -9.82 1 87.94 207 ALA B O 1
ATOM 3238 N N . VAL B 1 208 ? 25.422 -19.172 -9.531 1 92.56 208 VAL B N 1
ATOM 3239 C CA . VAL B 1 208 ? 25.594 -19.312 -8.086 1 92.56 208 VAL B CA 1
ATOM 3240 C C . VAL B 1 208 ? 24.234 -19.469 -7.422 1 92.56 208 VAL B C 1
ATOM 3242 O O . VAL B 1 208 ? 23.266 -18.781 -7.789 1 92.56 208 VAL B O 1
ATOM 3245 N N . VAL B 1 209 ? 24.234 -20.312 -6.383 1 95.94 209 VAL B N 1
ATOM 3246 C CA . VAL B 1 209 ? 22.984 -20.562 -5.68 1 95.94 209 VAL B CA 1
ATOM 3247 C C . VAL B 1 209 ? 22.938 -19.75 -4.387 1 95.94 209 VAL B C 1
ATOM 3249 O O . VAL B 1 209 ? 23.922 -19.703 -3.645 1 95.94 209 VAL B O 1
ATOM 3252 N N . TRP B 1 210 ? 21.812 -19.094 -4.16 1 96.94 210 TRP B N 1
ATOM 3253 C CA . TRP B 1 210 ? 21.516 -18.391 -2.918 1 96.94 210 TRP B CA 1
ATOM 3254 C C . TRP B 1 210 ? 20.562 -19.203 -2.049 1 96.94 210 TRP B C 1
ATOM 3256 O O . TRP B 1 210 ? 19.672 -19.875 -2.564 1 96.94 210 TRP B O 1
ATOM 3266 N N . ALA B 1 211 ? 20.75 -19.172 -0.708 1 96.75 211 ALA B N 1
ATOM 3267 C CA . ALA B 1 211 ? 19.891 -19.953 0.183 1 96.75 211 ALA B CA 1
ATOM 3268 C C . ALA B 1 211 ? 19.547 -19.156 1.446 1 96.75 211 ALA B C 1
ATOM 3270 O O . ALA B 1 211 ? 20.406 -18.484 2.008 1 96.75 211 ALA B O 1
ATOM 3271 N N . TRP B 1 212 ? 18.234 -19.25 1.843 1 96 212 TRP B N 1
ATOM 3272 C CA . TRP B 1 212 ? 17.812 -18.656 3.105 1 96 212 TRP B CA 1
ATOM 3273 C C . TRP B 1 212 ? 18.266 -19.5 4.285 1 96 212 TRP B C 1
ATOM 3275 O O . TRP B 1 212 ? 18.172 -20.734 4.246 1 96 212 TRP B O 1
ATOM 3285 N N . THR B 1 213 ? 18.828 -18.844 5.297 1 88.12 213 THR B N 1
ATOM 3286 C CA . THR B 1 213 ? 19.297 -19.578 6.469 1 88.12 213 THR B CA 1
ATOM 3287 C C . THR B 1 213 ? 18.156 -19.75 7.473 1 88.12 213 THR B C 1
ATOM 3289 O O . THR B 1 213 ? 17.219 -18.953 7.512 1 88.12 213 THR B O 1
ATOM 3292 N N . GLU B 1 214 ? 17.859 -20.953 8.055 1 68.5 214 GLU B N 1
ATOM 3293 C CA . GLU B 1 214 ? 16.828 -21.359 8.992 1 68.5 214 GLU B CA 1
ATOM 3294 C C . GLU B 1 214 ? 16.578 -20.281 10.047 1 68.5 214 GLU B C 1
ATOM 3296 O O . GLU B 1 214 ? 15.453 -20.125 10.523 1 68.5 214 GLU B O 1
ATOM 3301 N N . ASN B 1 215 ? 17.453 -19.547 10.672 1 54.66 215 ASN B N 1
ATOM 3302 C CA . ASN B 1 215 ? 17.203 -18.656 11.797 1 54.66 215 ASN B CA 1
ATOM 3303 C C . ASN B 1 215 ? 16.578 -17.328 11.352 1 54.66 215 ASN B C 1
ATOM 3305 O O . ASN B 1 215 ? 16.422 -16.406 12.148 1 54.66 215 ASN B O 1
ATOM 3309 N N . SER B 1 216 ? 16.344 -17.219 10.164 1 44.62 216 SER B N 1
ATOM 3310 C CA . SER B 1 216 ? 15.812 -15.922 9.758 1 44.62 216 SER B CA 1
ATOM 3311 C C . SER B 1 216 ? 14.305 -15.961 9.578 1 44.62 216 SER B C 1
ATOM 3313 O O . SER B 1 216 ? 13.742 -17 9.211 1 44.62 216 SER B O 1
#

Radius of gyration: 23.37 Å; Cα contacts (8 Å, |Δi|>4): 912; chains: 2; bounding box: 60×58×46 Å

Foldseek 3Di:
DPPPPDDAWEKEFEFEWAACPPPGLAIWTWWAADCDDDRGGFIATQMDTADVVRDNVNRRLVSCCVGWVFDSVQFQDKAWFDKDFDQPLDVVTGYIYGYMYTYGHRDDTDGDIDIDALVPPDDYPRCRPVVSVVRLVCCQPPPDLNPPSSPCSHAHQKHFLSSVQSVNCRSVVDRDDSVVSVVSQCPRPQKDWDPDFADSDPDDDTTTMIGGHPVD/DPPPPDDAWEKEFEFEWAACPPPGLAIWTWWAADCDDDRGGFIATQMDTADVVRDNVNRRLVSCCVGWVFDSVQFQDKAWFDKDFDQPLDVVTGYIYGYMYTYGHRPDTDGDIDIDALVPPDDYPRCRPVVSVVRLVCCQPPPDLNPPSSPCSHAHQKHFLSSVQSVNCRSVVDRDDSVVSVVSQCPRPQKDWDPDFADSDPDDDTTTMIGGHPVD

pLDDT: mean 92.35, std 11.04, range [25.61, 98.94]

Organism: Rhodococcus erythropolis (NCBI:txid1833)

Sequence (432 aa):
MMDGVDQSLVSIDVIALRFGNPEPGMLRFAVTPRRAEPYTGQLALPGVLLGTGERLQDAARRAVTTKLGIPDEKILVSGQLTVFDEPNRDPRGPTLSVTMWAVISSDEVPGSAEWVSWDNPGDLAFDHNRIVADTRPILADTLLWRDQAFTRALLGPSFPASYALAVAEELSGVRPDPGNLNRTLKALPGLERTDERVRVSATGRPAVVWAWTENSMMDGVDQSLVSIDVIALRFGNPEPGMLRFAVTPRRAEPYTGQLALPGVLLGTGERLQDAARRAVTTKLGIPDEKILVSGQLTVFDEPNRDPRGPTLSVTMWAVISSDEVPGSAEWVSWDNPGDLAFDHNRIVADTRPILADTLLWRDQAFTRALLGPSFPASYALAVAEELSGVRPDPGNLNRTLKALPGLERTDERVRVSATGRPAVVWAWTENS

Nearest PDB structures (foldseek):
  5bs6-assembly1_B  TM=7.975E-01  e=2.683E-16  Bacteroides thetaiotaomicron VPI-5482
  5bs6-assembly2_D  TM=7.877E-01  e=1.071E-15  Bacteroides thetaiotaomicron VPI-5482
  7q92-assembly2_D  TM=7.525E-01  e=1.910E-10  Agrobacterium fabrum str. C58
  7q94-assembly1_B  TM=6.892E-01  e=1.213E-08  Agrobacterium fabrum str. C58
  3dup-assembly1_B  TM=5.325E-01  e=2.037E-03  Rhodospirillum rubrum ATCC 11170

Solvent-accessible surface area (backbone atoms only — not comparable to full-atom values): 23203 Å² total; per-residue (Å²): 123,84,73,84,69,62,53,41,46,48,29,32,34,29,52,38,29,24,38,37,40,94,47,75,61,35,62,29,33,40,29,29,60,34,88,47,82,77,58,58,63,32,33,22,56,30,52,36,72,48,48,54,48,50,40,66,67,58,43,44,50,48,12,42,30,71,62,30,46,33,59,71,89,40,51,70,50,70,49,80,60,54,72,46,44,55,38,72,46,34,93,92,40,35,36,32,30,48,28,28,38,30,32,35,56,55,57,93,69,65,57,74,51,42,74,32,39,84,91,58,67,67,78,38,36,74,52,41,53,56,49,52,61,65,45,34,54,47,47,37,73,58,32,52,80,67,30,62,70,61,38,38,57,53,54,41,64,50,40,39,50,60,48,56,48,36,46,48,20,68,44,63,73,47,76,70,54,66,68,61,50,51,52,54,49,61,65,35,86,44,38,42,80,50,91,47,66,45,72,88,52,97,70,74,76,59,26,50,24,35,35,57,46,86,92,94,123,86,74,86,70,63,52,42,46,49,30,32,35,30,52,37,30,23,36,37,40,95,46,77,63,36,64,28,34,41,29,30,60,33,89,47,83,77,57,59,62,32,33,23,56,30,52,36,73,49,47,54,48,48,41,63,69,58,44,45,50,48,13,43,29,71,61,29,47,32,60,70,88,42,52,68,49,69,50,81,60,56,72,45,43,55,36,71,47,34,91,92,41,35,36,32,32,46,29,30,39,31,32,35,55,57,58,93,68,66,57,73,50,43,73,32,40,84,91,58,68,66,78,38,37,72,53,41,53,56,50,53,61,66,45,35,54,45,46,39,72,59,30,51,80,67,30,63,69,61,37,37,60,53,56,42,65,50,39,39,51,61,47,57,48,35,48,48,19,67,43,63,72,47,77,69,55,66,71,60,49,50,53,54,50,61,66,34,84,44,39,42,80,51,93,48,66,45,72,88,51,97,70,74,78,60,26,50,24,34,34,56,47,86,92,94

InterPro domains:
  IPR015797 NUDIX hydrolase-like domain superfamily [SSF55811] (7-143)